Protein 8IDX (pdb70)

Foldseek 3Di:
DDWFQDKDKWFWADKDDWDWFQDPVGDTAIWIWTWIDDQPAIAIEIERDVVCVVCRDGGFIKIKGGWDADLRHIYHYPPIDIGGDDPVVDDDHPVVRSVVVQAADAVLVVLVDDFFHWGWHKFFFADKDQDPFWIWTWTDDPNGIATEIGGDVGGPPPADGGKIKTKGTWTWDADPSGIHTYDDRRIDIDIGHD/DDWFADKDKWFWADKDQKDWFADPVRDIAIWIWTWIGDQPAIAIEIERPCVCVVCRDHGFIKIKGRWDADLRHIYHYPRIDIGGDDPVRDDDHDPVRSVVRQAADAVVVVQVDDFFHWGWHKFFFADWDQDPAWIWTWTDDPRGIATETGGDVNGPPPADGGKIKTKDTWTWDADPNGIHTYDDRPIDIDIDHD

Radius of gyration: 22.7 Å; Cα contacts (8 Å, |Δi|>4): 964; chains: 2; bounding box: 54×61×60 Å

Organism: Mus musculus (NCBI:txid10090)

Sequence (388 aa):
AVLHSEPLTVMVLTATDPFEYESPEHEVKNMFHATVATVSQYFHVKVFNIDLKEKFTKNNFITISNYFESKGILEINETSSVLEAAPKQMIEVPNCITRNANASPKICDIQKGTSGTVFYGVFTLHKKKVKTQNTSYEIKDGSGSIEVVGSGQWHNINCKEGDKLHLFCFHLKRERGQPKLVCGDHSFVKVTKAAVLHSEPLTVMVLTATDPFEYESPEHEVKNMFHATVATVSQYFHVKVFNIDLKEKFTKNNFITISNYFESKGILEINETSSVLEAAPKQMIEVPNCITRNANASPKICDIQKGTSGTVFYGVFTLHKKKVKTQNTSYEIKDGSGSIEVVGSGQWHNINCKEGDKLHLFCFHLKRERGQPKLVCGDHSFVKVTKA

Nearest PDB structures (foldseek):
  8idx-assembly2_B  TM=9.900E-01  e=4.679E-35  Mus musculus
  5yzp-assembly1_A  TM=9.939E-01  e=3.102E-32  Mus musculus domesticus
  5z7d-assembly1_A  TM=9.847E-01  e=6.199E-30  Mus musculus
  2oq0-assembly3_C  TM=9.568E-01  e=1.288E-24  Homo sapiens
  8x70-assembly4_D  TM=9.574E-01  e=4.274E-24  Homo sapiens

Secondary structure (DSSP, 8-state):
-EEE-S-EEEEEEEEPPPEEEE-TTS-EEEEEEEEEE-SS-EEEEEE--GGGTTTS-TT-EEEEESEEEETTEEEE-TTSEEEEPPGGG--PPPHHHHHHHHPPPPHHHHTTBPTT-EEEEEEEEEEEEE-SS-EEEEEEETTEEEEEEE-GGGSS-S--TT-EEEEEEEEEEEETTEEEEE--TT-EEEEE--/-EEE-S-EEEEEEEEPPPEEEE-TTS-EEEEEEEEEE-SS-EEEEEE--GGGTTTS-TT-EEEEESEEEETTEEEE-TTSEEEEPPGGG--PPPHHHHHHHHPPPPHHHHTTBPTT-EEEEEEEEEEEEE-SS-EEEEEEETTEEEEEEE-GGGSS-S--TT-EEEEEEEEEEEETTEEEEE--TT-EEEEE--

Solvent-accessible surface area: 19552 Å² total; per-residue (Å²): 108,77,106,67,76,132,86,47,30,2,26,0,10,59,37,14,103,57,14,98,19,98,10,116,144,139,92,106,93,55,0,0,2,4,14,1,1,25,74,49,54,11,44,35,1,22,0,23,27,70,122,15,52,139,54,2,61,139,84,55,50,0,29,2,20,59,13,48,46,50,132,47,15,6,54,0,34,128,105,17,37,5,106,110,9,55,104,198,110,70,110,148,16,49,103,63,9,34,150,23,14,99,49,46,9,14,0,29,6,0,58,39,0,43,64,17,22,7,3,26,10,46,8,35,1,77,125,68,139,65,79,133,147,47,0,14,5,65,0,76,36,4,21,27,47,7,61,2,19,1,50,62,103,26,46,87,22,122,11,104,112,29,0,84,1,27,4,35,1,1,35,0,82,83,89,216,51,133,20,38,1,30,27,27,112,47,2,21,13,97,44,55,117,87,107,79,106,65,61,137,99,43,30,3,26,0,8,62,35,9,106,54,18,102,26,93,5,108,117,139,103,104,93,62,0,0,2,3,14,1,1,18,73,67,76,15,34,34,1,25,0,33,37,59,118,16,44,124,39,1,61,156,83,44,40,0,34,2,17,55,12,49,49,50,132,44,18,4,60,0,22,124,97,17,41,4,106,104,13,59,110,191,116,83,103,151,18,51,101,91,7,32,136,27,12,93,50,41,11,13,0,28,5,0,56,43,0,41,70,22,18,10,3,24,11,53,6,51,2,72,107,63,126,57,87,136,115,33,0,14,4,51,0,66,32,3,6,8,39,8,64,2,23,0,50,61,106,28,49,93,25,124,12,100,114,34,0,89,0,30,4,29,1,1,44,0,82,90,96,229,63,121,16,41,1,28,29,28,84,50,2,27,14,91,38,54,111,104

GO terms:
  GO:0005634 nucleus (C, EXP)

InterPro domains:
  IPR004020 DAPIN domain [PF02758] (10-80)
  IPR004020 DAPIN domain [PS50824] (1-88)
  IPR004020 DAPIN domain [SM01289] (6-84)
  IPR004021 HIN-200/IF120x [PF02760] (225-393)
  IPR004021 HIN-200/IF120x [PS50834] (213-413)
  IPR011029 Death-like domain superfamily [G3DSA:1.10.533.10] (2-93)
  IPR012340 Nucleic acid-binding, OB-fold [G3DSA:2.40.50.140] (212-324)
  IPR012340 Nucleic acid-binding, OB-fold [G3DSA:2.40.50.140] (325-423)
  IPR040205 HIN-200 family [PTHR12200] (1-423)

B-factor: mean 45.18, std 15.09, range [22.64, 116.12]

Structure (mmCIF, N/CA/C/O backbone):
data_8IDX
#
_entry.id   8IDX
#
_cell.length_a   48.638
_cell.length_b   51.121
_cell.length_c   56.578
_cell.angle_alpha   103.15
_cell.angle_beta   105.17
_cell.angle_gamma   108.29
#
_symmetry.space_group_name_H-M   'P 1'
#
loop_
_entity.id
_entity.type
_entity.pdbx_description
1 polymer 'Interferon-activable protein 205-B'
2 non-polymer DI(HYDROXYETHYL)ETHER
3 non-polymer 1,2-ETHANEDIOL
4 non-polymer 'TRIETHYLENE GLYCOL'
5 water water
#
loop_
_atom_site.group_PDB
_atom_site.id
_atom_site.type_symbol
_atom_site.label_atom_id
_atom_site.label_alt_id
_atom_site.label_comp_id
_atom_site.label_asym_id
_atom_site.label_entity_id
_atom_site.label_seq_id
_atom_site.pdbx_PDB_ins_code
_atom_site.Cartn_x
_atom_site.Cartn_y
_atom_site.Cartn_z
_atom_site.occupancy
_atom_site.B_iso_or_equiv
_atom_site.auth_seq_id
_atom_site.auth_comp_id
_atom_site.auth_asym_id
_atom_site.auth_atom_id
_atom_site.pdbx_PDB_model_num
ATOM 1 N N . ALA A 1 14 ? 5.054 -13.299 -13.638 1.00 73.44 201 ALA A N 1
ATOM 2 C CA . ALA A 1 14 ? 6.152 -14.238 -13.430 1.00 70.70 201 ALA A CA 1
ATOM 3 C C . ALA A 1 14 ? 7.251 -14.019 -14.464 1.00 73.55 201 ALA A C 1
ATOM 4 O O . ALA A 1 14 ? 6.982 -13.988 -15.664 1.00 83.69 201 ALA A O 1
ATOM 6 N N . VAL A 1 15 ? 8.489 -13.871 -13.997 1.00 65.19 202 VAL A N 1
ATOM 7 C CA . VAL A 1 15 ? 9.629 -13.579 -14.858 1.00 59.78 202 VAL A CA 1
ATOM 8 C C . VAL A 1 15 ? 10.592 -14.761 -14.835 1.00 54.59 202 VAL A C 1
ATOM 9 O O . VAL A 1 15 ? 10.801 -15.390 -13.790 1.00 52.73 202 VAL A O 1
ATOM 13 N N . LEU A 1 16 ? 11.171 -15.063 -15.996 1.00 52.67 203 LEU A N 1
ATOM 14 C CA . LEU A 1 16 ? 12.079 -16.190 -16.168 1.00 51.30 203 LEU A CA 1
ATOM 15 C C . LEU A 1 16 ? 13.521 -15.743 -15.958 1.00 57.39 203 LEU A C 1
ATOM 16 O O . LEU A 1 16 ? 13.958 -14.737 -16.532 1.00 53.79 203 LEU A O 1
ATOM 21 N N . HIS A 1 17 ? 14.262 -16.505 -15.158 1.00 44.85 204 HIS A N 1
ATOM 22 C CA . HIS A 1 17 ? 15.673 -16.236 -14.884 1.00 52.01 204 HIS A CA 1
ATOM 23 C C . HIS A 1 17 ? 16.507 -17.366 -15.481 1.00 49.44 204 HIS A C 1
ATOM 24 O O . HIS A 1 17 ? 16.563 -18.464 -14.927 1.00 45.73 204 HIS A O 1
ATOM 31 N N . SER A 1 18 ? 17.152 -17.085 -16.612 1.00 46.91 205 SER A N 1
ATOM 32 C CA . SER A 1 18 ? 17.972 -18.109 -17.298 1.00 47.63 205 SER A CA 1
ATOM 33 C C . SER A 1 18 ? 19.396 -18.098 -16.752 1.00 50.31 205 SER A C 1
ATOM 34 O O . SER A 1 18 ? 20.101 -19.073 -16.985 1.00 60.56 205 SER A O 1
ATOM 37 N N . GLU A 1 19 ? 19.786 -17.030 -16.062 1.00 48.78 206 GLU A N 1
ATOM 38 C CA . GLU A 1 19 ? 21.167 -16.915 -15.527 1.00 57.73 206 GLU A CA 1
ATOM 39 C C . GLU A 1 19 ? 21.342 -17.823 -14.308 1.00 50.04 206 GLU A C 1
ATOM 40 O O . GLU A 1 19 ? 20.490 -17.791 -13.433 1.00 45.39 206 GLU A O 1
ATOM 46 N N . PRO A 1 20 ? 22.410 -18.636 -14.229 1.00 45.26 207 PRO A N 1
ATOM 47 C CA . PRO A 1 20 ? 22.634 -19.495 -13.074 1.00 42.68 207 PRO A CA 1
ATOM 48 C C . PRO A 1 20 ? 22.780 -18.665 -11.795 1.00 38.14 207 PRO A C 1
ATOM 49 O O . PRO A 1 20 ? 23.386 -17.631 -11.829 1.00 41.02 207 PRO A O 1
ATOM 53 N N . LEU A 1 21 ? 22.215 -19.175 -10.705 1.00 38.03 208 LEU A N 1
ATOM 54 C CA . LEU A 1 21 ? 22.254 -18.530 -9.397 1.00 39.47 208 LEU A CA 1
ATOM 55 C C . LEU A 1 21 ? 22.619 -19.589 -8.369 1.00 36.47 208 LEU A C 1
ATOM 56 O O . LEU A 1 21 ? 21.926 -20.603 -8.257 1.00 38.56 208 LEU A O 1
ATOM 61 N N . THR A 1 22 ? 23.705 -19.368 -7.634 1.00 37.01 209 THR A N 1
ATOM 62 C CA . THR A 1 22 ? 24.148 -20.324 -6.630 1.00 39.23 209 THR A CA 1
ATOM 63 C C . THR A 1 22 ? 23.663 -19.875 -5.257 1.00 33.67 209 THR A C 1
ATOM 64 O O . THR A 1 22 ? 23.842 -18.712 -4.876 1.00 34.08 209 THR A O 1
ATOM 68 N N . VAL A 1 23 ? 23.031 -20.800 -4.529 1.00 31.26 210 VAL A N 1
ATOM 69 C CA . VAL A 1 23 ? 22.469 -20.517 -3.213 1.00 33.42 210 VAL A CA 1
ATOM 70 C C . VAL A 1 23 ? 22.818 -21.662 -2.269 1.00 33.27 210 VAL A C 1
ATOM 71 O O . VAL A 1 23 ? 23.171 -22.763 -2.695 1.00 32.00 210 VAL A O 1
ATOM 75 N N . MET A 1 24 ? 22.705 -21.390 -0.966 1.00 32.67 211 MET A N 1
ATOM 76 C CA . MET A 1 24 ? 22.753 -22.440 0.050 1.00 29.56 211 MET A CA 1
ATOM 77 C C . MET A 1 24 ? 21.341 -22.713 0.538 1.00 26.83 211 MET A C 1
ATOM 78 O O . MET A 1 24 ? 20.594 -21.773 0.823 1.00 32.55 211 MET A O 1
ATOM 83 N N . VAL A 1 25 ? 20.988 -23.990 0.641 1.00 29.50 212 VAL A N 1
ATOM 84 C CA . VAL A 1 25 ? 19.678 -24.360 1.158 1.00 27.02 212 VAL A CA 1
ATOM 85 C C . VAL A 1 25 ? 19.674 -24.164 2.666 1.00 26.95 212 VAL A C 1
ATOM 86 O O . VAL A 1 25 ? 20.586 -24.615 3.373 1.00 33.54 212 VAL A O 1
ATOM 90 N N . LEU A 1 26 ? 18.647 -23.477 3.160 1.00 30.06 213 LEU A N 1
ATOM 91 C CA . LEU A 1 26 ? 18.452 -23.247 4.588 1.00 30.44 213 LEU A CA 1
ATOM 92 C C . LEU A 1 26 ? 17.460 -24.242 5.182 1.00 36.93 213 LEU A C 1
ATOM 93 O O . LEU A 1 26 ? 17.781 -24.944 6.145 1.00 36.15 213 LEU A O 1
ATOM 98 N N . THR A 1 27 ? 16.249 -24.299 4.626 1.00 31.74 214 THR A N 1
ATOM 99 C CA . THR A 1 27 ? 15.173 -25.140 5.143 1.00 32.94 214 THR A CA 1
ATOM 100 C C . THR A 1 27 ? 14.396 -25.723 3.974 1.00 28.17 214 THR A C 1
ATOM 101 O O . THR A 1 27 ? 14.410 -25.183 2.869 1.00 29.64 214 THR A O 1
ATOM 105 N N . ALA A 1 28 ? 13.701 -26.835 4.221 1.00 28.20 215 ALA A N 1
ATOM 106 C CA . ALA A 1 28 ? 12.767 -27.348 3.234 1.00 27.78 215 ALA A CA 1
ATOM 107 C C . ALA A 1 28 ? 11.693 -28.137 3.973 1.00 32.18 215 ALA A C 1
ATOM 108 O O . ALA A 1 28 ? 11.989 -28.793 4.973 1.00 35.42 215 ALA A O 1
ATOM 110 N N . THR A 1 29 ? 10.458 -28.048 3.493 1.00 30.81 216 THR A N 1
ATOM 111 C CA . THR A 1 29 ? 9.371 -28.796 4.110 1.00 28.49 216 THR A CA 1
ATOM 112 C C . THR A 1 29 ? 9.329 -30.219 3.577 1.00 34.64 216 THR A C 1
ATOM 113 O O . THR A 1 29 ? 9.984 -30.574 2.594 1.00 32.29 216 THR A O 1
ATOM 117 N N . ASP A 1 30 ? 8.532 -31.041 4.255 1.00 33.36 217 ASP A N 1
ATOM 118 C CA . ASP A 1 30 ? 8.079 -32.287 3.672 1.00 34.47 217 ASP A CA 1
ATOM 119 C C . ASP A 1 30 ? 7.334 -32.026 2.365 1.00 36.20 217 ASP A C 1
ATOM 120 O O . ASP A 1 30 ? 6.704 -30.978 2.195 1.00 38.50 217 ASP A O 1
ATOM 125 N N . PRO A 1 31 ? 7.389 -32.965 1.427 1.00 41.46 218 PRO A N 1
ATOM 126 C CA . PRO A 1 31 ? 6.493 -32.911 0.268 1.00 41.52 218 PRO A CA 1
ATOM 127 C C . PRO A 1 31 ? 5.032 -32.999 0.687 1.00 37.92 218 PRO A C 1
ATOM 128 O O . PRO A 1 31 ? 4.691 -33.602 1.708 1.00 41.61 218 PRO A O 1
ATOM 132 N N . PHE A 1 32 ? 4.166 -32.372 -0.104 1.00 36.64 219 PHE A N 1
ATOM 133 C CA . PHE A 1 32 ? 2.728 -32.453 0.124 1.00 36.14 219 PHE A CA 1
ATOM 134 C C . PHE A 1 32 ? 2.018 -32.374 -1.218 1.00 37.28 219 PHE A C 1
ATOM 135 O O . PHE A 1 32 ? 2.581 -31.917 -2.214 1.00 35.52 219 PHE A O 1
ATOM 143 N N . GLU A 1 33 ? 0.776 -32.846 -1.237 1.00 34.88 220 GLU A N 1
ATOM 144 C CA . GLU A 1 33 ? 0.000 -32.868 -2.498 1.00 28.35 220 GLU A CA 1
ATOM 145 C C . GLU A 1 33 ? -0.639 -31.514 -2.775 1.00 32.18 220 GLU A C 1
ATOM 146 O O . GLU A 1 33 ? -1.074 -30.851 -1.841 1.00 39.88 220 GLU A O 1
ATOM 152 N N . TYR A 1 34 ? -0.674 -31.158 -4.052 1.00 37.87 221 TYR A N 1
ATOM 153 C CA . TYR A 1 34 ? -1.330 -29.953 -4.537 1.00 40.58 221 TYR A CA 1
ATOM 154 C C . TYR A 1 34 ? -1.919 -30.268 -5.906 1.00 39.12 221 TYR A C 1
ATOM 155 O O . TYR A 1 34 ? -1.645 -31.321 -6.493 1.00 41.02 221 TYR A O 1
ATOM 164 N N . GLU A 1 35 ? -2.750 -29.357 -6.408 1.00 40.30 222 GLU A N 1
ATOM 165 C CA . GLU A 1 35 ? -3.332 -29.525 -7.761 1.00 40.74 222 GLU A CA 1
ATOM 166 C C . GLU A 1 35 ? -2.440 -28.770 -8.745 1.00 51.32 222 GLU A C 1
ATOM 167 O O . GLU A 1 35 ? -2.327 -27.553 -8.601 1.00 54.21 222 GLU A O 1
ATOM 173 N N . SER A 1 36 ? -1.950 -29.446 -9.792 1.00 45.85 223 SER A N 1
ATOM 174 C CA . SER A 1 36 ? -1.050 -28.869 -10.785 1.00 48.24 223 SER A CA 1
ATOM 175 C C . SER A 1 36 ? -1.816 -27.945 -11.722 1.00 50.16 223 SER A C 1
ATOM 176 O O . SER A 1 36 ? -3.049 -27.945 -11.744 1.00 49.15 223 SER A O 1
ATOM 179 N N . PRO A 1 37 ? -1.104 -27.123 -12.507 1.00 47.72 224 PRO A N 1
ATOM 180 C CA . PRO A 1 37 ? -1.794 -26.306 -13.521 1.00 51.06 224 PRO A CA 1
ATOM 181 C C . PRO A 1 37 ? -2.568 -27.125 -14.542 1.00 54.64 224 PRO A C 1
ATOM 182 O O . PRO A 1 37 ? -3.533 -26.617 -15.128 1.00 53.54 224 PRO A O 1
ATOM 186 N N . GLU A 1 38 ? -2.178 -28.395 -14.669 1.00 52.10 225 GLU A N 1
ATOM 187 C CA . GLU A 1 38 ? -2.848 -29.353 -15.584 1.00 63.33 225 GLU A CA 1
ATOM 188 C C . GLU A 1 38 ? -3.876 -30.180 -14.801 1.00 59.52 225 GLU A C 1
ATOM 189 O O . GLU A 1 38 ? -4.294 -31.223 -15.304 1.00 59.90 225 GLU A O 1
ATOM 195 N N . HIS A 1 39 ? -4.185 -29.745 -13.575 1.00 58.42 226 HIS A N 1
ATOM 196 C CA . HIS A 1 39 ? -5.298 -30.277 -12.790 1.00 52.02 226 HIS A CA 1
ATOM 197 C C . HIS A 1 39 ? -5.142 -31.772 -12.531 1.00 44.87 226 HIS A C 1
ATOM 198 O O . HIS A 1 39 ? -6.076 -32.561 -12.687 1.00 51.12 226 HIS A O 1
ATOM 205 N N . GLU A 1 40 ? -3.940 -32.115 -12.072 1.00 48.28 227 GLU A N 1
ATOM 206 C CA . GLU A 1 40 ? -3.581 -33.485 -11.642 1.00 51.62 227 GLU A CA 1
ATOM 207 C C . GLU A 1 40 ? -2.953 -33.365 -10.252 1.00 49.50 227 GLU A C 1
ATOM 208 O O . GLU A 1 40 ? -2.300 -32.342 -9.992 1.00 48.72 227 GLU A O 1
ATOM 214 N N . VAL A 1 41 ? -3.179 -34.355 -9.394 1.00 47.67 228 VAL A N 1
ATOM 215 C CA . VAL A 1 41 ? -2.578 -34.357 -8.066 1.00 47.86 228 VAL A CA 1
ATOM 216 C C . VAL A 1 41 ? -1.081 -34.606 -8.212 1.00 44.01 228 VAL A C 1
ATOM 217 O O . VAL A 1 41 ? -0.657 -35.626 -8.756 1.00 43.40 228 VAL A O 1
ATOM 221 N N . LYS A 1 42 ? -0.280 -33.659 -7.741 1.00 45.94 229 LYS A N 1
ATOM 222 C CA . LYS A 1 42 ? 1.164 -33.832 -7.735 1.00 44.77 229 LYS A CA 1
ATOM 223 C C . LYS A 1 42 ? 1.697 -33.382 -6.380 1.00 38.14 229 LYS A C 1
ATOM 224 O O . LYS A 1 42 ? 0.949 -32.912 -5.519 1.00 35.18 229 LYS A O 1
ATOM 230 N N . ASN A 1 43 ? 2.997 -33.554 -6.178 1.00 35.90 230 ASN A N 1
ATOM 231 C CA . ASN A 1 43 ? 3.631 -33.193 -4.925 1.00 34.62 230 ASN A CA 1
ATOM 232 C C . ASN A 1 43 ? 4.570 -32.008 -5.126 1.00 31.75 230 ASN A C 1
ATOM 233 O O . ASN A 1 43 ? 5.176 -31.842 -6.188 1.00 35.27 230 ASN A O 1
ATOM 238 N N . MET A 1 44 ? 4.652 -31.167 -4.106 1.00 31.26 231 MET A N 1
ATOM 239 C CA . MET A 1 44 ? 5.594 -30.054 -4.099 1.00 31.55 231 MET A CA 1
ATOM 240 C C . MET A 1 44 ? 6.158 -29.934 -2.698 1.00 32.57 231 MET A C 1
ATOM 241 O O . MET A 1 44 ? 5.722 -30.617 -1.776 1.00 32.19 231 MET A O 1
ATOM 246 N N . PHE A 1 45 ? 7.139 -29.047 -2.533 1.00 27.66 232 PHE A N 1
ATOM 247 C CA . PHE A 1 45 ? 7.571 -28.677 -1.198 1.00 26.90 232 PHE A CA 1
ATOM 248 C C . PHE A 1 45 ? 8.034 -27.229 -1.229 1.00 26.98 232 PHE A C 1
ATOM 249 O O . PHE A 1 45 ? 8.304 -26.669 -2.294 1.00 28.51 232 PHE A O 1
ATOM 257 N N . HIS A 1 46 ? 8.091 -26.635 -0.044 1.00 25.48 233 HIS A N 1
ATOM 258 C CA . HIS A 1 46 ? 8.585 -25.276 0.160 1.00 25.75 233 HIS A CA 1
ATOM 259 C C . HIS A 1 46 ? 10.032 -25.317 0.637 1.00 31.94 233 HIS A C 1
ATOM 260 O O . HIS A 1 46 ? 10.443 -26.243 1.332 1.00 30.73 233 HIS A O 1
ATOM 267 N N . ALA A 1 47 ? 10.817 -24.303 0.262 1.00 29.56 234 ALA A N 1
ATOM 268 C CA . ALA A 1 47 ? 12.184 -24.231 0.750 1.00 28.26 234 ALA A CA 1
ATOM 269 C C . ALA A 1 47 ? 12.534 -22.775 0.991 1.00 26.51 234 ALA A C 1
ATOM 270 O O . ALA A 1 47 ? 11.887 -21.871 0.454 1.00 29.56 234 ALA A O 1
ATOM 272 N N . THR A 1 48 ? 13.554 -22.552 1.813 1.00 26.17 235 THR A N 1
ATOM 273 C CA . THR A 1 48 ? 14.246 -21.264 1.821 1.00 22.64 235 THR A CA 1
ATOM 274 C C . THR A 1 48 ? 15.716 -21.478 1.478 1.00 26.41 235 THR A C 1
ATOM 275 O O . THR A 1 48 ? 16.323 -22.488 1.859 1.00 29.32 235 THR A O 1
ATOM 279 N N . VAL A 1 49 ? 16.278 -20.534 0.725 1.00 32.66 236 VAL A N 1
ATOM 280 C CA . VAL A 1 49 ? 17.666 -20.591 0.285 1.00 27.10 236 VAL A CA 1
ATOM 281 C C . VAL A 1 49 ? 18.271 -19.204 0.465 1.00 28.91 236 VAL A C 1
ATOM 282 O O . VAL A 1 49 ? 17.564 -18.221 0.694 1.00 31.22 236 VAL A O 1
ATOM 286 N N . ALA A 1 50 ? 19.595 -19.129 0.339 1.00 28.21 237 ALA A N 1
ATOM 287 C CA . ALA A 1 50 ? 20.280 -17.872 0.617 1.00 28.51 237 ALA A CA 1
ATOM 288 C C . ALA A 1 50 ? 21.504 -17.687 -0.272 1.00 29.23 237 ALA A C 1
ATOM 289 O O . ALA A 1 50 ? 22.254 -18.634 -0.532 1.00 32.99 237 ALA A O 1
ATOM 291 N N . THR A 1 51 ? 21.714 -16.445 -0.700 1.00 33.40 238 THR A N 1
ATOM 292 C CA . THR A 1 51 ? 22.997 -15.999 -1.214 1.00 36.02 238 THR A CA 1
ATOM 293 C C . THR A 1 51 ? 23.763 -15.314 -0.083 1.00 34.47 238 THR A C 1
ATOM 294 O O . THR A 1 51 ? 23.353 -15.331 1.082 1.00 34.81 238 THR A O 1
ATOM 298 N N . VAL A 1 52 ? 24.874 -14.658 -0.430 1.00 36.83 239 VAL A N 1
ATOM 299 C CA . VAL A 1 52 ? 25.618 -13.927 0.584 1.00 38.24 239 VAL A CA 1
ATOM 300 C C . VAL A 1 52 ? 24.834 -12.721 1.087 1.00 36.95 239 VAL A C 1
ATOM 301 O O . VAL A 1 52 ? 25.113 -12.215 2.187 1.00 39.83 239 VAL A O 1
ATOM 305 N N . SER A 1 53 ? 23.835 -12.250 0.331 1.00 36.07 240 SER A N 1
ATOM 306 C CA . SER A 1 53 ? 23.174 -11.002 0.680 1.00 37.55 240 SER A CA 1
ATOM 307 C C . SER A 1 53 ? 21.657 -11.055 0.809 1.00 34.04 240 SER A C 1
ATOM 308 O O . SER A 1 53 ? 21.068 -10.045 1.211 1.00 36.70 240 SER A O 1
ATOM 311 N N . GLN A 1 54 ? 20.999 -12.182 0.516 1.00 33.27 241 GLN A N 1
ATOM 312 C CA . GLN A 1 54 ? 19.548 -12.207 0.641 1.00 34.48 241 GLN A CA 1
ATOM 313 C C . GLN A 1 54 ? 19.081 -13.653 0.739 1.00 30.56 241 GLN A C 1
ATOM 314 O O . GLN A 1 54 ? 19.713 -14.552 0.184 1.00 32.93 241 GLN A O 1
ATOM 320 N N . TYR A 1 55 ? 17.983 -13.866 1.461 1.00 31.23 242 TYR A N 1
ATOM 321 C CA . TYR A 1 55 ? 17.319 -15.167 1.442 1.00 30.14 242 TYR A CA 1
ATOM 322 C C . TYR A 1 55 ? 16.087 -15.109 0.546 1.00 30.58 242 TYR A C 1
ATOM 323 O O . TYR A 1 55 ? 15.553 -14.038 0.258 1.00 29.99 242 TYR A O 1
ATOM 332 N N . PHE A 1 56 ? 15.646 -16.288 0.082 1.00 27.25 243 PHE A N 1
ATOM 333 C CA . PHE A 1 56 ? 14.492 -16.369 -0.799 1.00 28.96 243 PHE A CA 1
ATOM 334 C C . PHE A 1 56 ? 13.632 -17.538 -0.373 1.00 28.40 243 PHE A C 1
ATOM 335 O O . PHE A 1 56 ? 14.164 -18.584 0.002 1.00 28.75 243 PHE A O 1
ATOM 343 N N . HIS A 1 57 ? 12.318 -17.346 -0.451 1.00 33.57 244 HIS A N 1
ATOM 344 C CA . HIS A 1 57 ? 11.370 -18.452 -0.417 1.00 31.82 244 HIS A CA 1
ATOM 345 C C . HIS A 1 57 ? 11.312 -19.087 -1.796 1.00 32.70 244 HIS A C 1
ATOM 346 O O . HIS A 1 57 ? 11.355 -18.387 -2.810 1.00 30.99 244 HIS A O 1
ATOM 353 N N . VAL A 1 58 ? 11.227 -20.420 -1.831 1.00 28.50 245 VAL A N 1
ATOM 354 C CA . VAL A 1 58 ? 11.257 -21.183 -3.071 1.00 25.90 245 VAL A CA 1
ATOM 355 C C . VAL A 1 58 ? 10.120 -22.196 -3.034 1.00 28.49 245 VAL A C 1
ATOM 356 O O . VAL A 1 58 ? 9.939 -22.891 -2.028 1.00 30.63 245 VAL A O 1
ATOM 360 N N . LYS A 1 59 ? 9.355 -22.264 -4.118 1.00 28.57 246 LYS A N 1
ATOM 361 C CA . LYS A 1 59 ? 8.374 -23.327 -4.324 1.00 27.93 246 LYS A CA 1
ATOM 362 C C . LYS A 1 59 ? 8.952 -24.304 -5.335 1.00 30.42 246 LYS A C 1
ATOM 363 O O . LYS A 1 59 ? 9.304 -23.908 -6.452 1.00 31.78 246 LYS A O 1
ATOM 369 N N . VAL A 1 60 ? 9.061 -25.569 -4.943 1.00 27.11 247 VAL A N 1
ATOM 370 C CA . VAL A 1 60 ? 9.675 -26.593 -5.787 1.00 29.38 247 VAL A CA 1
ATOM 371 C C . VAL A 1 60 ? 8.593 -27.573 -6.216 1.00 31.56 247 VAL A C 1
ATOM 372 O O . VAL A 1 60 ? 8.000 -28.263 -5.377 1.00 32.00 247 VAL A O 1
ATOM 376 N N . PHE A 1 61 ? 8.322 -27.605 -7.520 1.00 31.98 248 PHE A N 1
ATOM 377 C CA . PHE A 1 61 ? 7.257 -28.412 -8.102 1.00 33.94 248 PHE A CA 1
ATOM 378 C C . PHE A 1 61 ? 7.779 -29.694 -8.729 1.00 46.18 248 PHE A C 1
ATOM 379 O O . PHE A 1 61 ? 7.015 -30.416 -9.379 1.00 56.84 248 PHE A O 1
ATOM 387 N N . ASN A 1 62 ? 9.050 -30.010 -8.518 1.00 41.23 249 ASN A N 1
ATOM 388 C CA . ASN A 1 62 ? 9.663 -31.245 -8.997 1.00 44.17 249 ASN A CA 1
ATOM 389 C C . ASN A 1 62 ? 10.112 -32.023 -7.765 1.00 42.33 249 ASN A C 1
ATOM 390 O O . ASN A 1 62 ? 11.161 -31.739 -7.180 1.00 40.03 249 ASN A O 1
ATOM 395 N N . ILE A 1 63 ? 9.312 -33.019 -7.382 1.00 43.78 250 ILE A N 1
ATOM 396 C CA . ILE A 1 63 ? 9.572 -33.786 -6.171 1.00 44.98 250 ILE A CA 1
ATOM 397 C C . ILE A 1 63 ? 10.911 -34.519 -6.217 1.00 34.56 250 ILE A C 1
ATOM 398 O O . ILE A 1 63 ? 11.478 -34.836 -5.162 1.00 41.29 250 ILE A O 1
ATOM 403 N N . ASP A 1 64 ? 11.449 -34.766 -7.411 1.00 39.01 251 ASP A N 1
ATOM 404 C CA . ASP A 1 64 ? 12.729 -35.450 -7.532 1.00 45.58 251 ASP A CA 1
ATOM 405 C C . ASP A 1 64 ? 13.893 -34.624 -6.998 1.00 46.22 251 ASP A C 1
ATOM 406 O O . ASP A 1 64 ? 14.990 -35.170 -6.832 1.00 41.57 251 ASP A O 1
ATOM 411 N N . LEU A 1 65 ? 13.681 -33.336 -6.718 1.00 42.74 252 LEU A N 1
ATOM 412 C CA . LEU A 1 65 ? 14.735 -32.450 -6.244 1.00 37.83 252 LEU A CA 1
ATOM 413 C C . LEU A 1 65 ? 14.814 -32.389 -4.730 1.00 40.19 252 LEU A C 1
ATOM 414 O O . LEU A 1 65 ? 15.585 -31.585 -4.196 1.00 41.86 252 LEU A O 1
ATOM 419 N N . LYS A 1 66 ? 14.021 -33.197 -4.022 1.00 35.99 253 LYS A N 1
ATOM 420 C CA . LYS A 1 66 ? 13.950 -33.051 -2.574 1.00 35.43 253 LYS A CA 1
ATOM 421 C C . LYS A 1 66 ? 15.306 -33.309 -1.925 1.00 35.44 253 LYS A C 1
ATOM 422 O O . LYS A 1 66 ? 15.698 -32.596 -0.996 1.00 35.87 253 LYS A O 1
ATOM 428 N N . GLU A 1 67 ? 16.050 -34.310 -2.412 1.00 38.29 254 GLU A N 1
ATOM 429 C CA . GLU A 1 67 ? 17.353 -34.585 -1.811 1.00 37.04 254 GLU A CA 1
ATOM 430 C C . GLU A 1 67 ? 18.311 -33.417 -2.021 1.00 35.91 254 GLU A C 1
ATOM 431 O O . GLU A 1 67 ? 19.098 -33.080 -1.128 1.00 39.96 254 GLU A O 1
ATOM 437 N N . LYS A 1 68 ? 18.250 -32.778 -3.190 1.00 36.82 255 LYS A N 1
ATOM 438 C CA . LYS A 1 68 ? 19.076 -31.595 -3.412 1.00 37.81 255 LYS A CA 1
ATOM 439 C C . LYS A 1 68 ? 18.740 -30.475 -2.426 1.00 38.41 255 LYS A C 1
ATOM 440 O O . LYS A 1 68 ? 19.626 -29.708 -2.025 1.00 36.30 255 LYS A O 1
ATOM 446 N N . PHE A 1 69 ? 17.485 -30.374 -1.996 1.00 33.32 256 PHE A N 1
ATOM 447 C CA . PHE A 1 69 ? 17.091 -29.304 -1.077 1.00 32.52 256 PHE A CA 1
ATOM 448 C C . PHE A 1 69 ? 17.170 -29.800 0.368 1.00 38.57 256 PHE A C 1
ATOM 449 O O . PHE A 1 69 ? 16.177 -29.902 1.092 1.00 36.08 256 PHE A O 1
ATOM 457 N N . THR A 1 70 ? 18.397 -30.112 0.775 1.00 37.26 257 THR A N 1
ATOM 458 C CA . THR A 1 70 ? 18.729 -30.470 2.145 1.00 42.31 257 THR A CA 1
ATOM 459 C C . THR A 1 70 ? 19.544 -29.346 2.768 1.00 43.05 257 THR A C 1
ATOM 460 O O . THR A 1 70 ? 20.362 -28.721 2.083 1.00 38.61 257 THR A O 1
ATOM 464 N N . LYS A 1 71 ? 19.307 -29.089 4.060 1.00 36.17 258 LYS A N 1
ATOM 465 C CA . LYS A 1 71 ? 19.980 -28.011 4.776 1.00 38.16 258 LYS A CA 1
ATOM 466 C C . LYS A 1 71 ? 21.481 -28.068 4.544 1.00 38.10 258 LYS A C 1
ATOM 467 O O . LYS A 1 71 ? 22.098 -29.137 4.625 1.00 39.09 258 LYS A O 1
ATOM 473 N N . ASN A 1 72 ? 22.044 -26.912 4.211 1.00 36.77 259 ASN A N 1
ATOM 474 C CA . ASN A 1 72 ? 23.460 -26.637 3.984 1.00 38.22 259 ASN A CA 1
ATOM 475 C C . ASN A 1 72 ? 23.960 -27.135 2.630 1.00 38.31 259 ASN A C 1
ATOM 476 O O . ASN A 1 72 ? 25.164 -26.990 2.364 1.00 39.58 259 ASN A O 1
ATOM 481 N N . ASN A 1 73 ? 23.111 -27.710 1.776 1.00 33.97 260 ASN A N 1
ATOM 482 C CA . ASN A 1 73 ? 23.540 -28.022 0.416 1.00 31.54 260 ASN A CA 1
ATOM 483 C C . ASN A 1 73 ? 23.682 -26.740 -0.392 1.00 31.85 260 ASN A C 1
ATOM 484 O O . ASN A 1 73 ? 22.869 -25.822 -0.272 1.00 32.33 260 ASN A O 1
ATOM 489 N N . PHE A 1 74 ? 24.730 -26.680 -1.217 1.00 36.37 261 PHE A N 1
ATOM 490 C CA . PHE A 1 74 ? 24.938 -25.569 -2.140 1.00 37.33 261 PHE A CA 1
ATOM 491 C C . PHE A 1 74 ? 24.498 -26.019 -3.529 1.00 33.71 261 PHE A C 1
ATOM 492 O O . PHE A 1 74 ? 24.952 -27.058 -4.022 1.00 37.83 261 PHE A O 1
ATOM 500 N N . ILE A 1 75 ? 23.581 -25.267 -4.134 1.00 33.71 262 ILE A N 1
ATOM 501 C CA . ILE A 1 75 ? 22.995 -25.640 -5.415 1.00 29.92 262 ILE A CA 1
ATOM 502 C C . ILE A 1 75 ? 23.035 -24.438 -6.344 1.00 39.10 262 ILE A C 1
ATOM 503 O O . ILE A 1 75 ? 23.058 -23.284 -5.907 1.00 37.26 262 ILE A O 1
ATOM 508 N N . THR A 1 76 ? 23.056 -24.723 -7.638 1.00 38.05 263 THR A N 1
ATOM 509 C CA . THR A 1 76 ? 22.998 -23.706 -8.677 1.00 36.11 263 THR A CA 1
ATOM 510 C C . THR A 1 76 ? 21.710 -23.921 -9.462 1.00 33.24 263 THR A C 1
ATOM 511 O O . THR A 1 76 ? 21.499 -25.000 -10.022 1.00 37.37 263 THR A O 1
ATOM 515 N N . ILE A 1 77 ? 20.858 -22.906 -9.493 1.00 39.82 264 ILE A N 1
ATOM 516 C CA . ILE A 1 77 ? 19.550 -22.994 -10.129 1.00 39.80 264 ILE A CA 1
ATOM 517 C C . ILE A 1 77 ? 19.547 -22.113 -11.372 1.00 37.25 264 ILE A C 1
ATOM 518 O O . ILE A 1 77 ? 20.098 -21.004 -11.367 1.00 40.70 264 ILE A O 1
ATOM 523 N N . SER A 1 78 ? 18.944 -22.617 -12.444 1.00 41.38 265 SER A N 1
ATOM 524 C CA . SER A 1 78 ? 18.785 -21.836 -13.660 1.00 44.70 265 SER A CA 1
ATOM 525 C C . SER A 1 78 ? 17.432 -22.156 -14.276 1.00 42.17 265 SER A C 1
ATOM 526 O O . SER A 1 78 ? 16.844 -23.209 -14.019 1.00 47.12 265 SER A O 1
ATOM 529 N N . ASN A 1 79 ? 16.952 -21.232 -15.107 1.00 46.49 266 ASN A N 1
ATOM 530 C CA . ASN A 1 79 ? 15.643 -21.362 -15.739 1.00 48.69 266 ASN A CA 1
ATOM 531 C C . ASN A 1 79 ? 14.568 -21.578 -14.679 1.00 40.64 266 ASN A C 1
ATOM 532 O O . ASN A 1 79 ? 13.738 -22.486 -14.764 1.00 40.60 266 ASN A O 1
ATOM 537 N N . TYR A 1 80 ? 14.623 -20.743 -13.652 1.00 41.81 267 TYR A N 1
ATOM 538 C CA . TYR A 1 80 ? 13.604 -20.663 -12.619 1.00 43.49 267 TYR A CA 1
ATOM 539 C C . TYR A 1 80 ? 12.793 -19.393 -12.828 1.00 41.63 267 TYR A C 1
ATOM 540 O O . TYR A 1 80 ? 13.135 -18.538 -13.650 1.00 42.94 267 TYR A O 1
ATOM 549 N N . PHE A 1 81 ? 11.710 -19.269 -12.070 1.00 38.15 268 PHE A N 1
ATOM 550 C CA . PHE A 1 81 ? 10.803 -18.143 -12.222 1.00 42.44 268 PHE A CA 1
ATOM 551 C C . PHE A 1 81 ? 10.679 -17.398 -10.904 1.00 41.39 268 PHE A C 1
ATOM 552 O O . PHE A 1 81 ? 10.977 -17.929 -9.833 1.00 39.92 268 PHE A O 1
ATOM 560 N N . GLU A 1 82 ? 10.246 -16.147 -11.001 1.00 37.91 269 GLU A N 1
ATOM 561 C CA . GLU A 1 82 ? 10.031 -15.306 -9.837 1.00 36.98 269 GLU A CA 1
ATOM 562 C C . GLU A 1 82 ? 8.643 -14.695 -9.942 1.00 43.62 269 GLU A C 1
ATOM 563 O O . GLU A 1 82 ? 8.254 -14.214 -11.011 1.00 48.03 269 GLU A O 1
ATOM 569 N N . SER A 1 83 ? 7.892 -14.739 -8.844 1.00 43.90 270 SER A N 1
ATOM 570 C CA . SER A 1 83 ? 6.560 -14.146 -8.797 1.00 46.27 270 SER A CA 1
ATOM 571 C C . SER A 1 83 ? 6.299 -13.698 -7.370 1.00 49.51 270 SER A C 1
ATOM 572 O O . SER A 1 83 ? 6.370 -14.516 -6.446 1.00 50.98 270 SER A O 1
ATOM 575 N N . LYS A 1 84 ? 5.999 -12.409 -7.201 1.00 47.78 271 LYS A N 1
ATOM 576 C CA . LYS A 1 84 ? 5.814 -11.807 -5.879 1.00 54.99 271 LYS A CA 1
ATOM 577 C C . LYS A 1 84 ? 7.041 -12.028 -4.994 1.00 51.51 271 LYS A C 1
ATOM 578 O O . LYS A 1 84 ? 6.937 -12.203 -3.777 1.00 56.41 271 LYS A O 1
ATOM 584 N N . GLY A 1 85 ? 8.220 -12.020 -5.617 1.00 44.91 272 GLY A N 1
ATOM 585 C CA . GLY A 1 85 ? 9.465 -12.208 -4.896 1.00 46.10 272 GLY A CA 1
ATOM 586 C C . GLY A 1 85 ? 9.764 -13.633 -4.479 1.00 39.28 272 GLY A C 1
ATOM 587 O O . GLY A 1 85 ? 10.765 -13.873 -3.798 1.00 40.47 272 GLY A O 1
ATOM 588 N N . ILE A 1 86 ? 8.943 -14.587 -4.887 1.00 34.31 273 ILE A N 1
ATOM 589 C CA . ILE A 1 86 ? 9.116 -15.991 -4.538 1.00 33.83 273 ILE A CA 1
ATOM 590 C C . ILE A 1 86 ? 9.642 -16.728 -5.758 1.00 37.42 273 ILE A C 1
ATOM 591 O O . ILE A 1 86 ? 9.155 -16.515 -6.873 1.00 38.11 273 ILE A O 1
ATOM 596 N N . LEU A 1 87 ? 10.638 -17.586 -5.550 1.00 31.53 274 LEU A N 1
ATOM 597 C CA . LEU A 1 87 ? 11.224 -18.348 -6.677 1.00 32.83 274 LEU A CA 1
ATOM 598 C C . LEU A 1 87 ? 10.392 -19.606 -6.925 1.00 33.98 274 LEU A C 1
ATOM 599 O O . LEU A 1 87 ? 9.970 -20.238 -5.960 1.00 33.34 274 LEU A O 1
ATOM 604 N N . GLU A 1 88 ? 10.180 -19.936 -8.192 1.00 33.95 275 GLU A N 1
ATOM 605 C CA . GLU A 1 88 ? 9.419 -21.152 -8.548 1.00 32.43 275 GLU A CA 1
ATOM 606 C C . GLU A 1 88 ? 10.342 -22.058 -9.353 1.00 33.87 275 GLU A C 1
ATOM 607 O O . GLU A 1 88 ? 10.940 -21.582 -10.303 1.00 35.34 275 GLU A O 1
ATOM 613 N N . ILE A 1 89 ? 10.460 -23.305 -8.929 1.00 33.51 276 ILE A N 1
ATOM 614 C CA . ILE A 1 89 ? 11.307 -24.298 -9.632 1.00 31.74 276 ILE A CA 1
ATOM 615 C C . ILE A 1 89 ? 10.385 -25.416 -10.116 1.00 35.53 276 ILE A C 1
ATOM 616 O O . ILE A 1 89 ? 9.650 -2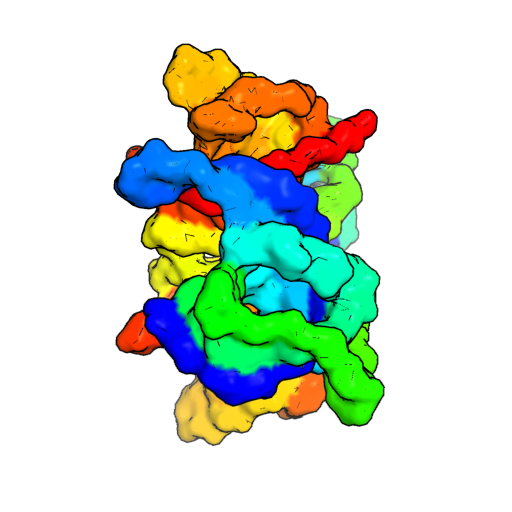5.957 -9.309 1.00 36.66 276 ILE A O 1
ATOM 621 N N . ASN A 1 90 ? 10.404 -25.697 -11.413 1.00 40.37 277 ASN A N 1
ATOM 622 C CA . ASN A 1 90 ? 9.556 -26.768 -11.944 1.00 42.26 277 ASN A CA 1
ATOM 623 C C . ASN A 1 90 ? 10.395 -27.689 -12.819 1.00 45.60 277 ASN A C 1
ATOM 624 O O . ASN A 1 90 ? 11.633 -27.662 -12.807 1.00 37.92 277 ASN A O 1
ATOM 629 N N . GLU A 1 91 ? 9.697 -28.536 -13.569 1.00 41.48 278 GLU A N 1
ATOM 630 C CA . GLU A 1 91 ? 10.360 -29.576 -14.396 1.00 52.13 278 GLU A CA 1
ATOM 631 C C . GLU A 1 91 ? 11.274 -28.964 -15.462 1.00 54.35 278 GLU A C 1
ATOM 632 O O . GLU A 1 91 ? 12.250 -29.620 -15.817 1.00 64.15 278 GLU A O 1
ATOM 638 N N . THR A 1 92 ? 10.973 -27.761 -15.940 1.00 51.42 279 THR A N 1
ATOM 639 C CA . THR A 1 92 ? 11.808 -27.122 -16.948 1.00 48.24 279 THR A CA 1
ATOM 640 C C . THR A 1 92 ? 13.010 -26.402 -16.347 1.00 46.61 279 THR A C 1
ATOM 641 O O . THR A 1 92 ? 13.890 -25.963 -17.098 1.00 44.86 279 THR A O 1
ATOM 645 N N . SER A 1 93 ? 13.072 -26.283 -15.025 1.00 40.76 280 SER A N 1
ATOM 646 C CA . SER A 1 93 ? 14.207 -25.671 -14.353 1.00 38.76 280 SER A CA 1
ATOM 647 C C . SER A 1 93 ? 15.351 -26.671 -14.223 1.00 40.56 280 SER A C 1
ATOM 648 O O . SER A 1 93 ? 15.162 -27.888 -14.292 1.00 42.19 280 SER A O 1
ATOM 651 N N . SER A 1 94 ? 16.549 -26.137 -14.011 1.00 41.69 281 SER A N 1
ATOM 652 C CA . SER A 1 94 ? 17.732 -26.934 -13.725 1.00 42.62 281 SER A CA 1
ATOM 653 C C . SER A 1 94 ? 18.185 -26.657 -12.300 1.00 36.91 281 SER A C 1
ATOM 654 O O . SER A 1 94 ? 18.277 -25.493 -11.891 1.00 38.14 281 SER A O 1
ATOM 657 N N . VAL A 1 95 ? 18.452 -27.721 -11.543 1.00 39.07 282 VAL A N 1
ATOM 658 C CA . VAL A 1 95 ? 18.995 -27.610 -10.191 1.00 40.96 282 VAL A CA 1
ATOM 659 C C . VAL A 1 95 ? 20.124 -28.618 -10.088 1.00 43.70 282 VAL A C 1
ATOM 660 O O . VAL A 1 95 ? 19.880 -29.831 -10.094 1.00 41.30 282 VAL A O 1
ATOM 664 N N . LEU A 1 96 ? 21.352 -28.124 -10.004 1.00 38.32 283 LEU A N 1
ATOM 665 C CA . LEU A 1 96 ? 22.531 -28.957 -9.868 1.00 39.27 283 LEU A CA 1
ATOM 666 C C . LEU A 1 96 ? 23.278 -28.567 -8.605 1.00 42.79 283 LEU A C 1
ATOM 667 O O . LEU A 1 96 ? 23.176 -27.433 -8.133 1.00 43.92 283 LEU A O 1
ATOM 672 N N . GLU A 1 97 ? 24.036 -29.516 -8.066 1.00 44.16 284 GLU A N 1
ATOM 673 C CA . GLU A 1 97 ? 24.934 -29.189 -6.973 1.00 48.62 284 GLU A CA 1
ATOM 674 C C . GLU A 1 97 ? 25.899 -28.101 -7.428 1.00 45.79 284 GLU A C 1
ATOM 675 O O . GLU A 1 97 ? 26.271 -28.021 -8.603 1.00 50.57 284 GLU A O 1
ATOM 681 N N . ALA A 1 98 ? 26.281 -27.239 -6.497 1.00 40.80 285 ALA A N 1
ATOM 682 C CA . ALA A 1 98 ? 27.173 -26.148 -6.841 1.00 38.61 285 ALA A CA 1
ATOM 683 C C . ALA A 1 98 ? 28.621 -26.620 -6.835 1.00 53.46 285 ALA A C 1
ATOM 684 O O . ALA A 1 98 ? 29.003 -27.522 -6.084 1.00 51.51 285 ALA A O 1
ATOM 686 N N . ALA A 1 99 ? 29.427 -26.019 -7.705 1.00 46.60 286 ALA A N 1
ATOM 687 C CA . ALA A 1 99 ? 30.848 -26.298 -7.678 1.00 48.67 286 ALA A CA 1
ATOM 688 C C . ALA A 1 99 ? 31.476 -25.607 -6.471 1.00 51.99 286 ALA A C 1
ATOM 689 O O . ALA A 1 99 ? 31.033 -24.529 -6.070 1.00 53.12 286 ALA A O 1
ATOM 691 N N . PRO A 1 100 ? 32.506 -26.221 -5.871 1.00 56.91 287 PRO A N 1
ATOM 692 C CA . PRO A 1 100 ? 33.227 -25.593 -4.752 1.00 61.03 287 PRO A CA 1
ATOM 693 C C . PRO A 1 100 ? 33.518 -24.105 -4.905 1.00 62.71 287 PRO A C 1
ATOM 694 O O . PRO A 1 100 ? 33.178 -23.315 -4.020 1.00 58.99 287 PRO A O 1
ATOM 698 N N . LYS A 1 101 ? 34.145 -23.696 -6.006 1.00 64.27 288 LYS A N 1
ATOM 699 C CA . LYS A 1 101 ? 34.531 -22.296 -6.134 1.00 59.99 288 LYS A CA 1
ATOM 700 C C . LYS A 1 101 ? 33.368 -21.378 -6.488 1.00 60.33 288 LYS A C 1
ATOM 701 O O . LYS A 1 101 ? 33.574 -20.166 -6.614 1.00 63.81 288 LYS A O 1
ATOM 707 N N . GLN A 1 102 ? 32.154 -21.908 -6.631 1.00 58.59 289 GLN A N 1
ATOM 708 C CA . GLN A 1 102 ? 30.965 -21.072 -6.740 1.00 53.98 289 GLN A CA 1
ATOM 709 C C . GLN A 1 102 ? 30.280 -20.838 -5.398 1.00 58.81 289 GLN A C 1
ATOM 710 O O . GLN A 1 102 ? 29.322 -20.060 -5.330 1.00 55.24 289 GLN A O 1
ATOM 716 N N . MET A 1 103 ? 30.748 -21.475 -4.334 1.00 54.30 290 MET A N 1
ATOM 717 C CA . MET A 1 103 ? 30.089 -21.393 -3.040 1.00 55.10 290 MET A CA 1
ATOM 718 C C . MET A 1 103 ? 30.656 -20.248 -2.219 1.00 56.91 290 MET A C 1
ATOM 719 O O . MET A 1 103 ? 31.870 -20.029 -2.184 1.00 60.19 290 MET A O 1
ATOM 724 N N . ILE A 1 104 ? 29.765 -19.517 -1.561 1.00 51.36 291 ILE A N 1
ATOM 725 C CA . ILE A 1 104 ? 30.137 -18.385 -0.727 1.00 57.06 291 ILE A CA 1
ATOM 726 C C . ILE A 1 104 ? 29.400 -18.525 0.596 1.00 51.01 291 ILE A C 1
ATOM 727 O O . ILE A 1 104 ? 28.206 -18.838 0.620 1.00 50.28 291 ILE A O 1
ATOM 732 N N . GLU A 1 105 ? 30.134 -18.341 1.684 1.00 48.17 292 GLU A N 1
ATOM 733 C CA . GLU A 1 105 ? 29.576 -18.484 3.045 1.00 46.86 292 GLU A CA 1
ATOM 734 C C . GLU A 1 105 ? 28.417 -17.504 3.250 1.00 47.93 292 GLU A C 1
ATOM 735 O O . GLU A 1 105 ? 28.574 -16.326 2.951 1.00 43.75 292 GLU A O 1
ATOM 741 N N . VAL A 1 106 ? 27.282 -18.024 3.714 1.00 41.08 293 VAL A N 1
ATOM 742 C CA . VAL A 1 106 ? 26.100 -17.228 4.027 1.00 39.87 293 VAL A CA 1
ATOM 743 C C . VAL A 1 106 ? 26.282 -16.645 5.421 1.00 44.65 293 VAL A C 1
ATOM 744 O O . VAL A 1 106 ? 26.444 -17.403 6.391 1.00 43.01 293 VAL A O 1
ATOM 748 N N . PRO A 1 107 ? 26.280 -15.324 5.575 1.00 37.65 294 PRO A N 1
ATOM 749 C CA . PRO A 1 107 ? 26.404 -14.744 6.917 1.00 45.80 294 PRO A CA 1
ATOM 750 C C . PRO A 1 107 ? 25.257 -15.191 7.807 1.00 40.21 294 PRO A C 1
ATOM 751 O O . PRO A 1 107 ? 24.114 -15.318 7.360 1.00 36.13 294 PRO A O 1
ATOM 755 N N . ASN A 1 108 ? 25.576 -15.439 9.080 1.00 46.04 295 ASN A N 1
ATOM 756 C CA . ASN A 1 108 ? 24.552 -15.901 10.012 1.00 47.43 295 ASN A CA 1
ATOM 757 C C . ASN A 1 108 ? 23.378 -14.930 10.087 1.00 43.47 295 ASN A C 1
ATOM 758 O O . ASN A 1 108 ? 22.242 -15.345 10.349 1.00 37.93 295 ASN A O 1
ATOM 763 N N . CYS A 1 109 ? 23.622 -13.642 9.840 1.00 40.24 296 CYS A N 1
ATOM 764 C CA . CYS A 1 109 ? 22.545 -12.657 9.896 1.00 40.17 296 CYS A CA 1
ATOM 765 C C . CYS A 1 109 ? 21.493 -12.921 8.824 1.00 36.54 296 CYS A C 1
ATOM 766 O O . CYS A 1 109 ? 20.296 -12.712 9.061 1.00 34.96 296 CYS A O 1
ATOM 769 N N . ILE A 1 110 ? 21.911 -13.404 7.647 1.00 39.98 297 ILE A N 1
ATOM 770 C CA . ILE A 1 110 ? 20.936 -13.748 6.616 1.00 34.20 297 ILE A CA 1
ATOM 771 C C . ILE A 1 110 ? 20.070 -14.906 7.082 1.00 31.42 297 ILE A C 1
ATOM 772 O O . ILE A 1 110 ? 18.845 -14.908 6.903 1.00 34.60 297 ILE A O 1
ATOM 777 N N . THR A 1 111 ? 20.703 -15.920 7.666 1.00 34.18 298 THR A N 1
ATOM 778 C CA . THR A 1 111 ? 19.966 -17.108 8.079 1.00 31.19 298 THR A CA 1
ATOM 779 C C . THR A 1 111 ? 18.991 -16.787 9.209 1.00 33.92 298 THR A C 1
ATOM 780 O O . THR A 1 111 ? 17.878 -17.329 9.248 1.00 36.77 298 THR A O 1
ATOM 784 N N . ARG A 1 112 ? 19.381 -15.899 10.129 1.00 35.70 299 ARG A N 1
ATOM 785 C CA . ARG A 1 112 ? 18.469 -15.491 11.198 1.00 31.37 299 ARG A CA 1
ATOM 786 C C . ARG A 1 112 ? 17.265 -14.741 10.645 1.00 37.24 299 ARG A C 1
ATOM 787 O O . ARG A 1 112 ? 16.133 -14.956 11.089 1.00 35.45 299 ARG A O 1
ATOM 795 N N . ASN A 1 113 ? 17.497 -13.832 9.696 1.00 35.31 300 ASN A N 1
ATOM 796 C CA . ASN A 1 113 ? 16.398 -13.103 9.073 1.00 36.20 300 ASN A CA 1
ATOM 797 C C . ASN A 1 113 ? 15.446 -14.055 8.359 1.00 35.76 300 ASN A C 1
ATOM 798 O O . ASN A 1 113 ? 14.222 -13.903 8.438 1.00 36.96 300 ASN A O 1
ATOM 803 N N . ALA A 1 114 ? 15.995 -15.036 7.646 1.00 35.48 301 ALA A N 1
ATOM 804 C CA . ALA A 1 114 ? 15.155 -15.998 6.945 1.00 33.69 301 ALA A CA 1
ATOM 805 C C . ALA A 1 114 ? 14.244 -16.748 7.902 1.00 33.81 301 ALA A C 1
ATOM 806 O O . ALA A 1 114 ? 13.137 -17.142 7.521 1.00 43.81 301 ALA A O 1
ATOM 808 N N . ASN A 1 115 ? 14.693 -16.968 9.136 1.00 29.84 302 ASN A N 1
ATOM 809 C CA . ASN A 1 115 ? 13.915 -17.714 10.118 1.00 38.16 302 ASN A CA 1
ATOM 810 C C . ASN A 1 115 ? 12.926 -16.848 10.894 1.00 39.40 302 ASN A C 1
ATOM 811 O O . ASN A 1 115 ? 12.099 -17.392 11.630 1.00 39.17 302 ASN A O 1
ATOM 816 N N . ALA A 1 116 ? 12.979 -15.527 10.747 1.00 32.74 303 ALA A N 1
ATOM 817 C CA . ALA A 1 116 ? 12.115 -14.652 11.521 1.00 29.99 303 ALA A CA 1
ATOM 818 C C . ALA A 1 116 ? 10.723 -14.583 10.907 1.00 27.53 303 ALA A C 1
ATOM 819 O O . ALA A 1 116 ? 10.569 -14.538 9.686 1.00 34.49 303 ALA A O 1
ATOM 821 N N . SER A 1 117 ? 9.659 -14.579 11.803 1.00 25.52 304 SER A N 1
ATOM 822 C CA . SER A 1 117 ? 8.293 -14.376 11.345 1.00 29.49 304 SER A CA 1
ATOM 823 C C . SER A 1 117 ? 7.901 -12.904 11.364 1.00 33.24 304 SER A C 1
ATOM 824 O O . SER A 1 117 ? 8.353 -12.140 12.231 1.00 32.07 304 SER A O 1
ATOM 827 N N . PRO A 1 118 ? 7.031 -12.506 10.439 1.00 31.19 305 PRO A N 1
ATOM 828 C CA . PRO A 1 118 ? 6.473 -11.152 10.488 1.00 34.28 305 PRO A CA 1
ATOM 829 C C . PRO A 1 118 ? 5.546 -10.979 11.675 1.00 38.19 305 PRO A C 1
ATOM 830 O O . PRO A 1 118 ? 4.924 -11.928 12.154 1.00 32.28 305 PRO A O 1
ATOM 834 N N . LYS A 1 119 ? 5.457 -9.740 12.154 1.00 29.02 306 LYS A N 1
ATOM 835 C CA . LYS A 1 119 ? 4.481 -9.403 13.177 1.00 26.41 306 LYS A CA 1
ATOM 836 C C . LYS A 1 119 ? 3.114 -9.265 12.540 1.00 24.76 306 LYS A C 1
ATOM 837 O O . LYS A 1 119 ? 2.995 -8.787 11.411 1.00 29.43 306 LYS A O 1
ATOM 843 N N . ILE A 1 120 ? 2.077 -9.687 13.267 1.00 29.94 307 ILE A N 1
ATOM 844 C CA . ILE A 1 120 ? 0.731 -9.626 12.708 1.00 31.04 307 ILE A CA 1
ATOM 845 C C . ILE A 1 120 ? 0.347 -8.182 12.388 1.00 30.48 307 ILE A C 1
ATOM 846 O O . ILE A 1 120 ? -0.314 -7.916 11.377 1.00 30.55 307 ILE A O 1
ATOM 851 N N . CYS A 1 121 ? 0.776 -7.222 13.218 1.00 32.49 308 CYS A N 1
ATOM 852 C CA . CYS A 1 121 ? 0.484 -5.832 12.887 1.00 32.55 308 CYS A CA 1
ATOM 853 C C . CYS A 1 121 ? 1.045 -5.451 11.518 1.00 32.94 308 CYS A C 1
ATOM 854 O O . CYS A 1 121 ? 0.424 -4.658 10.793 1.00 32.13 308 CYS A O 1
ATOM 857 N N . ASP A 1 122 ? 2.183 -6.031 11.124 1.00 28.97 309 ASP A N 1
ATOM 858 C CA . ASP A 1 122 ? 2.743 -5.687 9.819 1.00 30.15 309 ASP A CA 1
ATOM 859 C C . ASP A 1 122 ? 2.053 -6.434 8.678 1.00 32.21 309 ASP A C 1
ATOM 860 O O . ASP A 1 122 ? 1.934 -5.903 7.565 1.00 30.24 309 ASP A O 1
ATOM 865 N N . ILE A 1 123 ? 1.580 -7.655 8.927 1.00 29.92 310 ILE A N 1
ATOM 866 C CA . ILE A 1 123 ? 0.725 -8.307 7.943 1.00 27.38 310 ILE A CA 1
ATOM 867 C C . ILE A 1 123 ? -0.512 -7.466 7.685 1.00 29.40 310 ILE A C 1
ATOM 868 O O . ILE A 1 123 ? -0.968 -7.337 6.544 1.00 29.29 310 ILE A O 1
ATOM 873 N N . GLN A 1 124 ? -1.084 -6.891 8.751 1.00 29.71 311 GLN A N 1
ATOM 874 C CA . GLN A 1 124 ? -2.299 -6.095 8.630 1.00 32.76 311 GLN A CA 1
ATOM 875 C C . GLN A 1 124 ? -2.101 -4.858 7.767 1.00 29.65 311 GLN A C 1
ATOM 876 O O . GLN A 1 124 ? -3.089 -4.286 7.291 1.00 34.33 311 GLN A O 1
ATOM 882 N N . LYS A 1 125 ? -0.854 -4.421 7.580 1.00 32.32 312 LYS A N 1
ATOM 883 C CA . LYS A 1 125 ? -0.547 -3.277 6.735 1.00 32.20 312 LYS A CA 1
ATOM 884 C C . LYS A 1 125 ? -0.444 -3.646 5.260 1.00 33.38 312 LYS A C 1
ATOM 885 O O . LYS A 1 125 ? -0.398 -2.746 4.415 1.00 32.17 312 LYS A O 1
ATOM 891 N N . GLY A 1 126 ? -0.446 -4.941 4.928 1.00 31.65 313 GLY A N 1
ATOM 892 C CA . GLY A 1 126 ? -0.118 -5.359 3.578 1.00 30.89 313 GLY A CA 1
ATOM 893 C C . GLY A 1 126 ? -1.192 -5.021 2.561 1.00 30.66 313 GLY A C 1
ATOM 894 O O . GLY A 1 126 ? -2.368 -4.834 2.873 1.00 35.61 313 GLY A O 1
ATOM 895 N N . THR A 1 127 ? -0.767 -4.923 1.304 1.00 32.87 314 THR A N 1
ATOM 896 C CA . THR A 1 127 ? -1.719 -4.723 0.222 1.00 33.26 314 THR A CA 1
ATOM 897 C C . THR A 1 127 ? -2.335 -6.062 -0.149 1.00 35.84 314 THR A C 1
ATOM 898 O O . THR A 1 127 ? -1.707 -7.112 -0.001 1.00 32.57 314 THR A O 1
ATOM 902 N N . SER A 1 128 ? -3.580 -6.017 -0.607 1.00 36.07 315 SER A N 1
ATOM 903 C CA . SER A 1 128 ? -4.263 -7.246 -0.981 1.00 40.53 315 SER A CA 1
ATOM 904 C C . SER A 1 128 ? -3.480 -7.946 -2.081 1.00 41.82 315 SER A C 1
ATOM 905 O O . SER A 1 128 ? -2.995 -7.306 -3.021 1.00 37.94 315 SER A O 1
ATOM 908 N N . GLY A 1 129 ? -3.324 -9.264 -1.939 1.00 35.98 316 GLY A N 1
ATOM 909 C CA . GLY A 1 129 ? -2.583 -10.053 -2.894 1.00 33.49 316 GLY A CA 1
ATOM 910 C C . GLY A 1 129 ? -1.144 -10.341 -2.518 1.00 34.87 316 GLY A C 1
ATOM 911 O O . GLY A 1 129 ? -0.520 -11.204 -3.155 1.00 41.79 316 GLY A O 1
ATOM 912 N N . THR A 1 130 ? -0.588 -9.644 -1.528 1.00 29.45 317 THR A N 1
ATOM 913 C CA . THR A 1 130 ? 0.740 -10.012 -1.063 1.00 30.68 317 THR A CA 1
ATOM 914 C C . THR A 1 130 ? 0.686 -11.365 -0.352 1.00 32.00 317 THR A C 1
ATOM 915 O O . THR A 1 130 ? -0.380 -11.847 0.031 1.00 34.24 317 THR A O 1
ATOM 919 N N . VAL A 1 131 ? 1.856 -11.981 -0.198 1.00 29.38 318 VAL A N 1
ATOM 920 C CA . VAL A 1 131 ? 1.990 -13.348 0.299 1.00 35.62 318 VAL A CA 1
ATOM 921 C C . VAL A 1 131 ? 2.821 -13.338 1.575 1.00 33.40 318 VAL A C 1
ATOM 922 O O . VAL A 1 131 ? 3.822 -12.619 1.660 1.00 31.78 318 VAL A O 1
ATOM 926 N N . PHE A 1 132 ? 2.424 -14.154 2.567 1.00 26.80 319 PHE A N 1
ATOM 927 C CA . PHE A 1 132 ? 3.109 -14.172 3.855 1.00 28.00 319 PHE A CA 1
ATOM 928 C C . PHE A 1 132 ? 3.396 -15.597 4.297 1.00 29.96 319 PHE A C 1
ATOM 929 O O . PHE A 1 132 ? 2.650 -16.525 3.974 1.00 30.50 319 PHE A O 1
ATOM 937 N N . TYR A 1 133 ? 4.503 -15.741 5.031 1.00 28.16 320 TYR A N 1
ATOM 938 C CA . TYR A 1 133 ? 4.949 -16.969 5.679 1.00 30.63 320 TYR A CA 1
ATOM 939 C C . TYR A 1 133 ? 5.251 -16.651 7.135 1.00 36.72 320 TYR A C 1
ATOM 940 O O . TYR A 1 133 ? 5.685 -15.545 7.451 1.00 34.01 320 TYR A O 1
ATOM 949 N N . GLY A 1 134 ? 5.080 -17.618 8.024 1.00 28.40 321 GLY A N 1
ATOM 950 C CA . GLY A 1 134 ? 5.490 -17.373 9.397 1.00 27.29 321 GLY A CA 1
ATOM 951 C C . GLY A 1 134 ? 4.929 -18.420 10.335 1.00 31.62 321 GLY A C 1
ATOM 952 O O . GLY A 1 134 ? 4.144 -19.281 9.941 1.00 32.14 321 GLY A O 1
ATOM 953 N N . VAL A 1 135 ? 5.351 -18.325 11.599 1.00 26.72 322 VAL A N 1
ATOM 954 C CA . VAL A 1 135 ? 4.894 -19.227 12.661 1.00 24.95 322 VAL A CA 1
ATOM 955 C C . VAL A 1 135 ? 4.147 -18.389 13.687 1.00 33.16 322 VAL A C 1
ATOM 956 O O . VAL A 1 135 ? 4.684 -17.387 14.176 1.00 32.08 322 VAL A O 1
ATOM 960 N N . PHE A 1 136 ? 2.915 -18.783 14.008 1.00 28.55 323 PHE A N 1
ATOM 961 C CA . PHE A 1 136 ? 2.060 -17.977 14.869 1.00 29.31 323 PHE A CA 1
ATOM 962 C C . PHE A 1 136 ? 1.289 -18.864 15.832 1.00 32.72 323 PHE A C 1
ATOM 963 O O . PHE A 1 136 ? 0.975 -20.016 15.525 1.00 33.65 323 PHE A O 1
ATOM 971 N N . THR A 1 137 ? 0.963 -18.299 16.997 1.00 30.95 324 THR A N 1
ATOM 972 C CA . THR A 1 137 ? 0.200 -19.007 18.022 1.00 33.16 324 THR A CA 1
ATOM 973 C C . THR A 1 137 ? -1.285 -18.992 17.690 1.00 33.09 324 THR A C 1
ATOM 974 O O . THR A 1 137 ? -1.840 -17.948 17.336 1.00 32.07 324 THR A O 1
ATOM 978 N N . LEU A 1 138 ? -1.937 -20.147 17.828 1.00 31.16 325 LEU A N 1
ATOM 979 C CA . LEU A 1 138 ? -3.368 -20.228 17.599 1.00 29.29 325 LEU A CA 1
ATOM 980 C C . LEU A 1 138 ? -4.129 -19.729 18.821 1.00 33.51 325 LEU A C 1
ATOM 981 O O . LEU A 1 138 ? -3.933 -20.230 19.932 1.00 37.01 325 LEU A O 1
ATOM 986 N N . HIS A 1 139 ? -5.022 -18.763 18.614 1.00 35.72 326 HIS A N 1
ATOM 987 C CA . HIS A 1 139 ? -5.835 -18.248 19.716 1.00 37.15 326 HIS A CA 1
ATOM 988 C C . HIS A 1 139 ? -7.170 -18.981 19.805 1.00 45.57 326 HIS A C 1
ATOM 989 O O . HIS A 1 139 ? -7.517 -19.532 20.854 1.00 47.70 326 HIS A O 1
ATOM 996 N N . LYS A 1 140 ? -7.917 -19.005 18.706 1.00 39.89 327 LYS A N 1
ATOM 997 C CA . LYS A 1 140 ? -9.230 -19.638 18.664 1.00 45.45 327 LYS A CA 1
ATOM 998 C C . LYS A 1 140 ? -9.427 -20.206 17.268 1.00 37.67 327 LYS A C 1
ATOM 999 O O . LYS A 1 140 ? -8.805 -19.754 16.310 1.00 36.51 327 LYS A O 1
ATOM 1005 N N . LYS A 1 141 ? -10.290 -21.209 17.145 1.00 44.63 328 LYS A N 1
ATOM 1006 C CA . LYS A 1 141 ? -10.629 -21.679 15.814 1.00 41.12 328 LYS A CA 1
ATOM 1007 C C . LYS A 1 141 ? -12.098 -22.048 15.753 1.00 42.61 328 LYS A C 1
ATOM 1008 O O . LYS A 1 141 ? -12.707 -22.431 16.757 1.00 40.76 328 LYS A O 1
ATOM 1014 N N . LYS A 1 142 ? -12.668 -21.892 14.560 1.00 38.91 329 LYS A N 1
ATOM 1015 C CA . LYS A 1 142 ? -14.057 -22.249 14.297 1.00 43.02 329 LYS A CA 1
ATOM 1016 C C . LYS A 1 142 ? -14.074 -23.071 13.021 1.00 39.38 329 LYS A C 1
ATOM 1017 O O . LYS A 1 142 ? -13.781 -22.554 11.938 1.00 39.39 329 LYS A O 1
ATOM 1023 N N . VAL A 1 143 ? -14.408 -24.344 13.156 1.00 40.27 330 VAL A N 1
ATOM 1024 C CA . VAL A 1 143 ? -14.502 -25.245 12.020 1.00 37.54 330 VAL A CA 1
ATOM 1025 C C . VAL A 1 143 ? -15.901 -25.102 11.436 1.00 44.56 330 VAL A C 1
ATOM 1026 O O . VAL A 1 143 ? -16.898 -25.376 12.113 1.00 44.44 330 VAL A O 1
ATOM 1030 N N . LYS A 1 144 ? -15.978 -24.646 10.193 1.00 38.16 331 LYS A N 1
ATOM 1031 C CA . LYS A 1 144 ? -17.257 -24.396 9.553 1.00 39.85 331 LYS A CA 1
ATOM 1032 C C . LYS A 1 144 ? -17.563 -25.527 8.584 1.00 40.57 331 LYS A C 1
ATOM 1033 O O . LYS A 1 144 ? -16.873 -26.552 8.552 1.00 45.02 331 LYS A O 1
ATOM 1039 N N . THR A 1 145 ? -18.626 -25.372 7.798 1.00 42.50 332 THR A N 1
ATOM 1040 C CA . THR A 1 145 ? -19.052 -26.506 6.982 1.00 43.15 332 THR A CA 1
ATOM 1041 C C . THR A 1 145 ? -18.074 -26.758 5.839 1.00 49.89 332 THR A C 1
ATOM 1042 O O . THR A 1 145 ? -17.833 -27.914 5.464 1.00 46.88 332 THR A O 1
ATOM 1046 N N . GLN A 1 146 ? -17.468 -25.695 5.310 1.00 47.91 333 GLN A N 1
ATOM 1047 C CA . GLN A 1 146 ? -16.592 -25.793 4.152 1.00 56.37 333 GLN A CA 1
ATOM 1048 C C . GLN A 1 146 ? -15.203 -25.216 4.365 1.00 50.46 333 GLN A C 1
ATOM 1049 O O . GLN A 1 146 ? -14.320 -25.438 3.526 1.00 46.18 333 GLN A O 1
ATOM 1055 N N . ASN A 1 147 ? -14.981 -24.476 5.436 1.00 41.02 334 ASN A N 1
ATOM 1056 C CA . ASN A 1 147 ? -13.654 -23.957 5.709 1.00 37.99 334 ASN A CA 1
ATOM 1057 C C . ASN A 1 147 ? -13.514 -23.822 7.210 1.00 40.64 334 ASN A C 1
ATOM 1058 O O . ASN A 1 147 ? -14.462 -24.044 7.967 1.00 38.86 334 ASN A O 1
ATOM 1063 N N . THR A 1 148 ? -12.317 -23.444 7.633 1.00 38.73 335 THR A N 1
ATOM 1064 C CA . THR A 1 148 ? -12.010 -23.251 9.036 1.00 38.81 335 THR A CA 1
ATOM 1065 C C . THR A 1 148 ? -11.303 -21.917 9.184 1.00 34.42 335 THR A C 1
ATOM 1066 O O . THR A 1 148 ? -10.425 -21.583 8.386 1.00 35.46 335 THR A O 1
ATOM 1070 N N . SER A 1 149 ? -11.721 -21.155 10.186 1.00 33.28 336 SER A N 1
ATOM 1071 C CA . SER A 1 149 ? -11.093 -19.887 10.525 1.00 34.23 336 SER A CA 1
ATOM 1072 C C . SER A 1 149 ? -10.210 -20.096 11.747 1.00 35.35 336 SER A C 1
ATOM 1073 O O . SER A 1 149 ? -10.697 -20.524 12.799 1.00 40.13 336 SER A O 1
ATOM 1076 N N . TYR A 1 150 ? -8.916 -19.805 11.594 1.00 32.26 337 TYR A N 1
ATOM 1077 C CA . TYR A 1 150 ? -7.924 -19.901 12.660 1.00 35.45 337 TYR A CA 1
ATOM 1078 C C . TYR A 1 150 ? -7.577 -18.480 13.064 1.00 32.02 337 TYR A C 1
ATOM 1079 O O . TYR A 1 150 ? -6.959 -17.757 12.280 1.00 32.45 337 TYR A O 1
ATOM 1088 N N . GLU A 1 151 ? -7.957 -18.073 14.269 1.00 33.03 338 GLU A N 1
ATOM 1089 C CA . GLU A 1 151 ? -7.518 -16.761 14.748 1.00 32.52 338 GLU A CA 1
ATOM 1090 C C . GLU A 1 151 ? -6.140 -16.895 15.386 1.00 32.51 338 GLU A C 1
ATOM 1091 O O . GLU A 1 151 ? -5.990 -17.566 16.415 1.00 34.98 338 GLU A O 1
ATOM 1097 N N . ILE A 1 152 ? -5.140 -16.249 14.786 1.00 30.97 339 ILE A N 1
ATOM 1098 C CA . ILE A 1 152 ? -3.769 -16.326 15.270 1.00 25.62 339 ILE A CA 1
ATOM 1099 C C . ILE A 1 152 ? -3.436 -14.989 15.918 1.00 32.92 339 ILE A C 1
ATOM 1100 O O . ILE A 1 152 ? -4.012 -13.953 15.578 1.00 33.78 339 ILE A O 1
ATOM 1105 N N . LYS A 1 153 ? -2.530 -15.021 16.884 1.00 31.75 340 LYS A N 1
ATOM 1106 C CA . LYS A 1 153 ? -2.255 -13.830 17.682 1.00 33.70 340 LYS A CA 1
ATOM 1107 C C . LYS A 1 153 ? -0.784 -13.776 18.038 1.00 36.05 340 LYS A C 1
ATOM 1108 O O . LYS A 1 153 ? -0.117 -14.804 18.169 1.00 40.89 340 LYS A O 1
ATOM 1114 N N . ASP A 1 154 ? -0.282 -12.549 18.176 1.00 38.33 341 ASP A N 1
ATOM 1115 C CA . ASP A 1 154 ? 0.990 -12.305 18.825 1.00 43.01 341 ASP A CA 1
ATOM 1116 C C . ASP A 1 154 ? 0.827 -11.022 19.640 1.00 44.02 341 ASP A C 1
ATOM 1117 O O . ASP A 1 154 ? -0.282 -10.485 19.777 1.00 37.61 341 ASP A O 1
ATOM 1122 N N . GLY A 1 155 ? 1.926 -10.535 20.211 1.00 50.26 342 GLY A N 1
ATOM 1123 C CA . GLY A 1 155 ? 1.845 -9.316 20.993 1.00 50.22 342 GLY A CA 1
ATOM 1124 C C . GLY A 1 155 ? 1.363 -8.109 20.214 1.00 47.14 342 GLY A C 1
ATOM 1125 O O . GLY A 1 155 ? 0.950 -7.115 20.821 1.00 45.50 342 GLY A O 1
ATOM 1126 N N . SER A 1 156 ? 1.391 -8.172 18.880 1.00 40.44 343 SER A N 1
ATOM 1127 C CA . SER A 1 156 ? 1.085 -7.014 18.052 1.00 33.43 343 SER A CA 1
ATOM 1128 C C . SER A 1 156 ? -0.334 -7.012 17.498 1.00 37.56 343 SER A C 1
ATOM 1129 O O . SER A 1 156 ? -0.769 -5.989 16.964 1.00 36.79 343 SER A O 1
ATOM 1132 N N . GLY A 1 157 ? -1.079 -8.107 17.615 1.00 33.85 344 GLY A N 1
ATOM 1133 C CA . GLY A 1 157 ? -2.445 -8.118 17.145 1.00 31.87 344 GLY A CA 1
ATOM 1134 C C . GLY A 1 157 ? -2.874 -9.535 16.810 1.00 31.58 344 GLY A C 1
ATOM 1135 O O . GLY A 1 157 ? -2.151 -10.491 17.049 1.00 33.05 344 GLY A O 1
ATOM 1136 N N . SER A 1 158 ? -4.056 -9.635 16.225 1.00 33.06 345 SER A N 1
ATOM 1137 C CA . SER A 1 158 ? -4.598 -10.933 15.837 1.00 33.12 345 SER A CA 1
ATOM 1138 C C . SER A 1 158 ? -5.187 -10.827 14.436 1.00 37.45 345 SER A C 1
ATOM 1139 O O . SER A 1 158 ? -5.602 -9.751 13.996 1.00 37.45 345 SER A O 1
ATOM 1142 N N . ILE A 1 159 ? -5.213 -11.951 13.722 1.00 32.12 346 ILE A N 1
ATOM 1143 C CA . ILE A 1 159 ? -5.725 -11.946 12.360 1.00 27.29 346 ILE A CA 1
ATOM 1144 C C . ILE A 1 159 ? -6.349 -13.300 12.083 1.00 33.34 346 ILE A C 1
ATOM 1145 O O . ILE A 1 159 ? -5.951 -14.313 12.661 1.00 32.95 346 ILE A O 1
ATOM 1150 N N . GLU A 1 160 ? -7.359 -13.303 11.222 1.00 28.85 347 GLU A N 1
ATOM 1151 C CA . GLU A 1 160 ? -8.051 -14.542 10.818 1.00 32.52 347 GLU A CA 1
ATOM 1152 C C . GLU A 1 160 ? -7.293 -15.195 9.661 1.00 34.17 347 GLU A C 1
ATOM 1153 O O . GLU A 1 160 ? -6.906 -14.488 8.738 1.00 35.28 347 GLU A O 1
ATOM 1159 N N . VAL A 1 161 ? -7.078 -16.502 9.769 1.00 33.07 348 VAL A N 1
ATOM 1160 C CA . VAL A 1 161 ? -6.468 -17.323 8.732 1.00 30.07 348 VAL A CA 1
ATOM 1161 C C . VAL A 1 161 ? -7.527 -18.317 8.285 1.00 32.47 348 VAL A C 1
ATOM 1162 O O . VAL A 1 161 ? -8.148 -18.979 9.126 1.00 33.28 348 VAL A O 1
ATOM 1166 N N . VAL A 1 162 ? -7.774 -18.389 6.980 1.00 30.65 349 VAL A N 1
ATOM 1167 C CA . VAL A 1 162 ? -8.855 -19.227 6.460 1.00 34.49 349 VAL A CA 1
ATOM 1168 C C . VAL A 1 162 ? -8.250 -20.395 5.690 1.00 37.83 349 VAL A C 1
ATOM 1169 O O . VAL A 1 162 ? -7.524 -20.195 4.712 1.00 33.04 349 VAL A O 1
ATOM 1173 N N . GLY A 1 163 ? -8.560 -21.609 6.125 1.00 33.51 350 GLY A N 1
ATOM 1174 C CA . GLY A 1 163 ? -8.044 -22.814 5.495 1.00 31.18 350 GLY A CA 1
ATOM 1175 C C . GLY A 1 163 ? -9.167 -23.671 4.943 1.00 34.51 350 GLY A C 1
ATOM 1176 O O . GLY A 1 163 ? -10.213 -23.834 5.580 1.00 37.17 350 GLY A O 1
ATOM 1177 N N . SER A 1 164 ? -8.948 -24.207 3.747 1.00 35.22 351 SER A N 1
ATOM 1178 C CA . SER A 1 164 ? -9.889 -25.102 3.099 1.00 37.16 351 SER A CA 1
ATOM 1179 C C . SER A 1 164 ? -9.133 -26.325 2.602 1.00 33.07 351 SER A C 1
ATOM 1180 O O . SER A 1 164 ? -7.903 -26.374 2.639 1.00 35.01 351 SER A O 1
ATOM 1183 N N . GLY A 1 165 ? -9.879 -27.354 2.178 1.00 33.92 352 GLY A N 1
ATOM 1184 C CA . GLY A 1 165 ? -9.203 -28.538 1.670 1.00 37.74 352 GLY A CA 1
ATOM 1185 C C . GLY A 1 165 ? -8.419 -29.226 2.770 1.00 33.59 352 GLY A C 1
ATOM 1186 O O . GLY A 1 165 ? -8.928 -29.444 3.874 1.00 34.65 352 GLY A O 1
ATOM 1187 N N . GLN A 1 166 ? -7.166 -29.581 2.487 1.00 33.38 353 GLN A N 1
ATOM 1188 C CA . GLN A 1 166 ? -6.403 -30.228 3.552 1.00 36.71 353 GLN A CA 1
ATOM 1189 C C . GLN A 1 166 ? -5.984 -29.250 4.650 1.00 32.38 353 GLN A C 1
ATOM 1190 O O . GLN A 1 166 ? -5.420 -29.692 5.658 1.00 33.18 353 GLN A O 1
ATOM 1196 N N . TRP A 1 167 ? -6.255 -27.951 4.498 1.00 31.95 354 TRP A N 1
ATOM 1197 C CA . TRP A 1 167 ? -6.025 -26.978 5.562 1.00 26.86 354 TRP A CA 1
ATOM 1198 C C . TRP A 1 167 ? -7.312 -26.6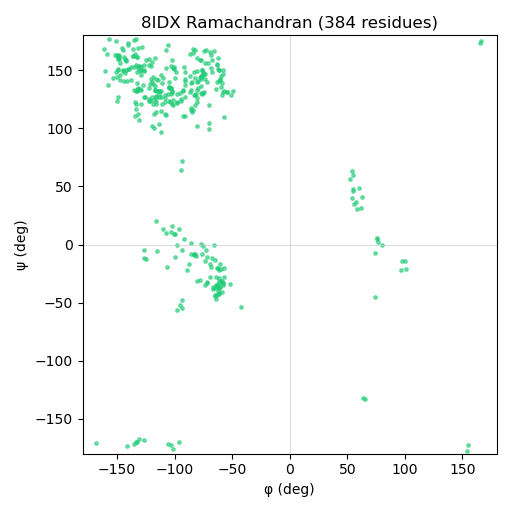34 6.302 1.00 35.16 354 TRP A C 1
ATOM 1199 O O . TRP A 1 167 ? -7.325 -25.701 7.110 1.00 32.16 354 TRP A O 1
ATOM 1210 N N . HIS A 1 168 ? -8.390 -27.368 6.040 1.00 31.43 355 HIS A N 1
ATOM 1211 C CA . HIS A 1 168 ? -9.606 -27.283 6.825 1.00 32.04 355 HIS A CA 1
ATOM 1212 C C . HIS A 1 168 ? -9.556 -28.294 7.967 1.00 36.76 355 HIS A C 1
ATOM 1213 O O . HIS A 1 168 ? -9.070 -29.417 7.794 1.00 35.70 355 HIS A O 1
ATOM 1220 N N . ASN A 1 169 ? -10.046 -27.890 9.142 1.00 34.83 356 ASN A N 1
ATOM 1221 C CA . ASN A 1 169 ? -10.182 -28.817 10.275 1.00 35.23 356 ASN A CA 1
ATOM 1222 C C . ASN A 1 169 ? -8.841 -29.448 10.647 1.00 37.90 356 ASN A C 1
ATOM 1223 O O . ASN A 1 169 ? -8.759 -30.626 11.007 1.00 38.49 356 ASN A O 1
ATOM 1228 N N . ILE A 1 170 ? -7.772 -28.657 10.537 1.00 37.23 357 ILE A N 1
ATOM 1229 C CA . ILE A 1 170 ? -6.452 -29.127 10.921 1.00 30.54 357 ILE A CA 1
ATOM 1230 C C . ILE A 1 170 ? -6.466 -29.532 12.382 1.00 33.34 357 ILE A C 1
ATOM 1231 O O . ILE A 1 170 ? -7.104 -28.878 13.217 1.00 38.54 357 ILE A O 1
ATOM 1236 N N . ASN A 1 171 ? -5.799 -30.643 12.695 1.00 34.96 358 ASN A N 1
ATOM 1237 C CA . ASN A 1 171 ? -5.707 -31.099 14.078 1.00 36.26 358 ASN A CA 1
ATOM 1238 C C . ASN A 1 171 ? -4.805 -30.144 14.859 1.00 38.11 358 ASN A C 1
ATOM 1239 O O . ASN A 1 171 ? -3.579 -30.180 14.719 1.00 42.36 358 ASN A O 1
ATOM 1244 N N . CYS A 1 172 ? -5.405 -29.289 15.678 1.00 39.37 359 CYS A N 1
ATOM 1245 C CA . CYS A 1 172 ? -4.643 -28.326 16.463 1.00 42.68 359 CYS A CA 1
ATOM 1246 C C . CYS A 1 172 ? -5.532 -27.840 17.597 1.00 44.65 359 CYS A C 1
ATOM 1247 O O . CYS A 1 172 ? -6.744 -28.061 17.596 1.00 46.75 359 CYS A O 1
ATOM 1250 N N . LYS A 1 173 ? -4.921 -27.149 18.553 1.00 38.46 360 LYS A N 1
ATOM 1251 C CA . LYS A 1 173 ? -5.677 -26.607 19.672 1.00 44.85 360 LYS A CA 1
ATOM 1252 C C . LYS A 1 173 ? -5.079 -25.267 20.073 1.00 41.07 360 LYS A C 1
ATOM 1253 O O . LYS A 1 173 ? -3.980 -24.901 19.648 1.00 43.51 360 LYS A O 1
ATOM 1259 N N . GLU A 1 174 ? -5.823 -24.536 20.902 1.00 42.86 361 GLU A N 1
ATOM 1260 C CA . GLU A 1 174 ? -5.385 -23.206 21.388 1.00 47.66 361 GLU A CA 1
ATOM 1261 C C . GLU A 1 174 ? -4.005 -23.333 22.021 1.00 45.22 361 GLU A C 1
ATOM 1262 O O . GLU A 1 174 ? -3.821 -24.216 22.839 1.00 48.20 361 GLU A O 1
ATOM 1268 N N . GLY A 1 175 ? -3.088 -22.454 21.632 1.00 40.22 362 GLY A N 1
ATOM 1269 C CA . GLY A 1 175 ? -1.730 -22.46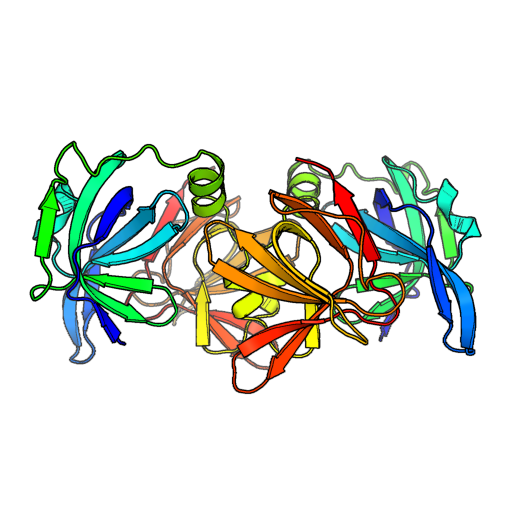6 22.117 1.00 44.81 362 GLY A CA 1
ATOM 1270 C C . GLY A 1 175 ? -0.742 -23.171 21.213 1.00 42.04 362 GLY A C 1
ATOM 1271 O O . GLY A 1 175 ? 0.462 -22.911 21.317 1.00 41.18 362 GLY A O 1
ATOM 1272 N N . ASP A 1 176 ? -1.214 -24.068 20.347 1.00 36.16 363 ASP A N 1
ATOM 1273 C CA . ASP A 1 176 ? -0.349 -24.655 19.337 1.00 31.03 363 ASP A CA 1
ATOM 1274 C C . ASP A 1 176 ? 0.164 -23.566 18.404 1.00 33.57 363 ASP A C 1
ATOM 1275 O O . ASP A 1 176 ? -0.422 -22.488 18.290 1.00 37.98 363 ASP A O 1
ATOM 1280 N N . LYS A 1 177 ? 1.250 -23.876 17.702 1.00 33.78 364 LYS A N 1
ATOM 1281 C CA . LYS A 1 177 ? 1.837 -22.969 16.727 1.00 33.97 364 LYS A CA 1
ATOM 1282 C C . LYS A 1 177 ? 1.522 -23.463 15.322 1.00 34.61 364 LYS A C 1
ATOM 1283 O O . LYS A 1 177 ? 1.738 -24.640 15.005 1.00 33.36 364 LYS A O 1
ATOM 1289 N N . LEU A 1 178 ? 1.003 -22.569 14.490 1.00 30.88 365 LEU A N 1
ATOM 1290 C CA . LEU A 1 178 ? 0.748 -22.863 13.083 1.00 27.43 365 LEU A CA 1
ATOM 1291 C C . LEU A 1 178 ? 1.865 -22.250 12.255 1.00 33.18 365 LEU A C 1
ATOM 1292 O O . LEU A 1 178 ? 2.070 -21.026 12.295 1.00 30.00 365 LEU A O 1
ATOM 1297 N N . HIS A 1 179 ? 2.579 -23.096 11.519 1.00 27.93 366 HIS A N 1
ATOM 1298 C CA . HIS A 1 179 ? 3.591 -22.660 10.561 1.00 26.23 366 HIS A CA 1
ATOM 1299 C C . HIS A 1 179 ? 2.901 -22.489 9.213 1.00 27.41 366 HIS A C 1
ATOM 1300 O O . HIS A 1 179 ? 2.462 -23.474 8.601 1.00 28.74 366 HIS A O 1
ATOM 1307 N N . LEU A 1 180 ? 2.778 -21.246 8.758 1.00 26.19 367 LEU A N 1
ATOM 1308 C CA . LEU A 1 180 ? 2.047 -20.939 7.538 1.00 25.59 367 LEU A CA 1
ATOM 1309 C C . LEU A 1 180 ? 3.032 -20.691 6.410 1.00 27.87 367 LEU A C 1
ATOM 1310 O O . LEU A 1 180 ? 3.992 -19.934 6.579 1.00 29.64 367 LEU A O 1
ATOM 1315 N N . PHE A 1 181 ? 2.796 -21.338 5.266 1.00 29.54 368 PHE A N 1
ATOM 1316 C CA . PHE A 1 181 ? 3.609 -21.144 4.070 1.00 27.83 368 PHE A CA 1
ATOM 1317 C C . PHE A 1 181 ? 2.715 -20.678 2.927 1.00 28.02 368 PHE A C 1
ATOM 1318 O O . PHE A 1 181 ? 1.733 -21.343 2.593 1.00 28.63 368 PHE A O 1
ATOM 1326 N N . CYS A 1 182 ? 3.076 -19.548 2.316 1.00 30.02 369 CYS A N 1
ATOM 1327 C CA . CYS A 1 182 ? 2.416 -19.018 1.124 1.00 30.61 369 CYS A CA 1
ATOM 1328 C C . CYS A 1 182 ? 0.910 -18.836 1.337 1.00 30.60 369 CYS A C 1
ATOM 1329 O O . CYS A 1 182 ? 0.074 -19.404 0.634 1.00 29.48 369 CYS A O 1
ATOM 1332 N N . PHE A 1 183 ? 0.575 -18.000 2.316 1.00 27.93 370 PHE A N 1
ATOM 1333 C CA . PHE A 1 183 ? -0.801 -17.564 2.486 1.00 26.83 370 PHE A CA 1
ATOM 1334 C C . PHE A 1 183 ? -0.971 -16.170 1.903 1.00 30.04 370 PHE A C 1
ATOM 1335 O O . PHE A 1 183 ? -0.010 -15.396 1.809 1.00 32.09 370 PHE A O 1
ATOM 1343 N N . HIS A 1 184 ? -2.192 -15.870 1.475 1.00 29.41 371 HIS A N 1
ATOM 1344 C CA . HIS A 1 184 ? -2.475 -14.674 0.686 1.00 31.38 371 HIS A CA 1
ATOM 1345 C C . HIS A 1 184 ? -3.304 -13.680 1.484 1.00 28.98 371 HIS A C 1
ATOM 1346 O O . HIS A 1 184 ? -4.311 -14.047 2.098 1.00 30.38 371 HIS A O 1
ATOM 1353 N N . LEU A 1 185 ? -2.886 -12.418 1.469 1.00 27.52 372 LEU A N 1
ATOM 1354 C CA . LEU A 1 185 ? -3.628 -11.392 2.178 1.00 29.61 372 LEU A CA 1
ATOM 1355 C C . LEU A 1 185 ? -4.803 -10.922 1.337 1.00 32.99 372 LEU A C 1
ATOM 1356 O O . LEU A 1 185 ? -4.640 -10.601 0.155 1.00 36.06 372 LEU A O 1
ATOM 1361 N N . LYS A 1 186 ? -5.988 -10.895 1.947 1.00 29.18 373 LYS A N 1
ATOM 1362 C CA . LYS A 1 186 ? -7.202 -10.402 1.314 1.00 30.72 373 LYS A CA 1
ATOM 1363 C C . LYS A 1 186 ? -7.887 -9.445 2.273 1.00 45.67 373 LYS A C 1
ATOM 1364 O O . LYS A 1 186 ? -7.748 -9.562 3.495 1.00 41.87 373 LYS A O 1
ATOM 1370 N N . ARG A 1 187 ? -8.624 -8.494 1.710 1.00 52.13 374 ARG A N 1
ATOM 1371 C CA . ARG A 1 187 ? -9.334 -7.490 2.491 1.00 55.24 374 ARG A CA 1
ATOM 1372 C C . ARG A 1 187 ? -10.815 -7.555 2.156 1.00 62.69 374 ARG A C 1
ATOM 1373 O O . ARG A 1 187 ? -11.196 -7.423 0.988 1.00 68.11 374 ARG A O 1
ATOM 1381 N N . GLU A 1 188 ? -11.617 -7.761 3.196 1.00 69.72 375 GLU A N 1
ATOM 1382 C CA . GLU A 1 188 ? -13.097 -7.733 3.119 1.00 81.46 375 GLU A CA 1
ATOM 1383 C C . GLU A 1 188 ? -13.524 -6.590 4.039 1.00 87.79 375 GLU A C 1
ATOM 1384 O O . GLU A 1 188 ? -13.285 -6.709 5.249 1.00 88.08 375 GLU A O 1
ATOM 1390 N N . ARG A 1 189 ? -14.072 -5.522 3.456 1.00 89.69 376 ARG A N 1
ATOM 1391 C CA . ARG A 1 189 ? -14.505 -4.332 4.230 1.00 92.71 376 ARG A CA 1
ATOM 1392 C C . ARG A 1 189 ? -13.335 -3.875 5.102 1.00 93.52 376 ARG A C 1
ATOM 1393 O O . ARG A 1 189 ? -13.500 -3.797 6.330 1.00 93.32 376 ARG A O 1
ATOM 1401 N N . GLY A 1 190 ? -12.195 -3.605 4.463 1.00 94.66 377 GLY A N 1
ATOM 1402 C CA . GLY A 1 190 ? -10.995 -3.172 5.150 1.00 91.00 377 GLY A CA 1
ATOM 1403 C C . GLY A 1 190 ? -10.282 -4.273 5.911 1.00 85.96 377 GLY A C 1
ATOM 1404 O O . GLY A 1 190 ? -9.056 -4.393 5.823 1.00 89.88 377 GLY A O 1
ATOM 1405 N N . GLN A 1 191 ? -11.040 -5.086 6.657 1.00 72.21 378 GLN A N 1
ATOM 1406 C CA . GLN A 1 191 ? -10.510 -6.102 7.561 1.00 65.28 378 GLN A CA 1
ATOM 1407 C C . GLN A 1 191 ? -9.610 -7.097 6.834 1.00 57.96 378 GLN A C 1
ATOM 1408 O O . GLN A 1 191 ? -10.099 -7.919 6.047 1.00 58.56 378 GLN A O 1
ATOM 1414 N N . PRO A 1 192 ? -8.302 -7.063 7.076 1.00 48.64 379 PRO A N 1
ATOM 1415 C CA . PRO A 1 192 ? -7.404 -8.004 6.404 1.00 41.22 379 PRO A CA 1
ATOM 1416 C C . PRO A 1 192 ? -7.484 -9.390 7.020 1.00 46.28 379 PRO A C 1
ATOM 1417 O O . PRO A 1 192 ? -7.769 -9.558 8.208 1.00 43.16 379 PRO A O 1
ATOM 1421 N N . LYS A 1 193 ? -7.234 -10.392 6.183 1.00 43.09 380 LYS A N 1
ATOM 1422 C CA . LYS A 1 193 ? -7.119 -11.762 6.653 1.00 37.21 380 LYS A CA 1
ATOM 1423 C C . LYS A 1 193 ? -6.195 -12.513 5.710 1.00 38.51 380 LYS A C 1
ATOM 1424 O O . LYS A 1 193 ? -5.914 -12.059 4.596 1.00 35.66 380 LYS A O 1
ATOM 1430 N N . LEU A 1 194 ? -5.704 -13.659 6.175 1.00 33.03 381 LEU A N 1
ATOM 1431 C CA . LEU A 1 194 ? -4.851 -14.525 5.375 1.00 26.50 381 LEU A CA 1
ATOM 1432 C C . LEU A 1 194 ? -5.679 -15.694 4.870 1.00 31.85 381 LEU A C 1
ATOM 1433 O O . LEU A 1 194 ? -6.418 -16.302 5.645 1.00 32.17 381 LEU A O 1
ATOM 1438 N N . VAL A 1 195 ? -5.582 -15.992 3.577 1.00 28.72 382 VAL A N 1
ATOM 1439 C CA . VAL A 1 195 ? -6.349 -17.108 3.029 1.00 28.00 382 VAL A CA 1
ATOM 1440 C C . VAL A 1 195 ? -5.414 -18.062 2.300 1.00 31.15 382 VAL A C 1
ATOM 1441 O O . VAL A 1 195 ? -4.382 -17.675 1.749 1.00 30.72 382 VAL A O 1
ATOM 1445 N N . CYS A 1 196 ? -5.777 -19.337 2.313 1.00 31.33 383 CYS A N 1
ATOM 1446 C CA . CYS A 1 196 ? -4.911 -20.292 1.649 1.00 32.51 383 CYS A CA 1
ATOM 1447 C C . CYS A 1 196 ? -5.091 -20.215 0.131 1.00 33.57 383 CYS A C 1
ATOM 1448 O O . CYS A 1 196 ? -6.078 -19.690 -0.385 1.00 36.14 383 CYS A O 1
ATOM 1451 N N . GLY A 1 197 ? -4.087 -20.697 -0.584 1.00 34.82 384 GLY A N 1
ATOM 1452 C CA . GLY A 1 197 ? -4.085 -20.730 -2.030 1.00 38.27 384 GLY A CA 1
ATOM 1453 C C . GLY A 1 197 ? -3.623 -22.082 -2.524 1.00 35.40 384 GLY A C 1
ATOM 1454 O O . GLY A 1 197 ? -3.476 -23.002 -1.718 1.00 36.30 384 GLY A O 1
ATOM 1455 N N . ASP A 1 198 ? -3.360 -22.212 -3.828 1.00 35.66 385 ASP A N 1
ATOM 1456 C CA . ASP A 1 198 ? -3.109 -23.533 -4.400 1.00 37.51 385 ASP A CA 1
ATOM 1457 C C . ASP A 1 198 ? -1.846 -24.176 -3.837 1.00 35.87 385 ASP A C 1
ATOM 1458 O O . ASP A 1 198 ? -1.752 -25.408 -3.769 1.00 35.37 385 ASP A O 1
ATOM 1463 N N . HIS A 1 199 ? -0.875 -23.363 -3.414 1.00 35.22 386 HIS A N 1
ATOM 1464 C CA . HIS A 1 199 ? 0.417 -23.859 -2.958 1.00 34.35 386 HIS A CA 1
ATOM 1465 C C . HIS A 1 199 ? 0.674 -23.545 -1.488 1.00 31.71 386 HIS A C 1
ATOM 1466 O O . HIS A 1 199 ? 1.831 -23.552 -1.050 1.00 29.99 386 HIS A O 1
ATOM 1473 N N . SER A 1 200 ? -0.379 -23.278 -0.715 1.00 29.33 387 SER A N 1
ATOM 1474 C CA . SER A 1 200 ? -0.210 -23.121 0.723 1.00 29.82 387 SER A CA 1
ATOM 1475 C C . SER A 1 200 ? 0.179 -24.437 1.392 1.00 31.04 387 SER A C 1
ATOM 1476 O O . SER A 1 200 ? -0.052 -25.535 0.871 1.00 31.33 387 SER A O 1
ATOM 1479 N N . PHE A 1 201 ? 0.763 -24.306 2.580 1.00 26.95 388 PHE A N 1
ATOM 1480 C CA . PHE A 1 201 ? 1.135 -25.438 3.410 1.00 27.31 388 PHE A CA 1
ATOM 1481 C C . PHE A 1 201 ? 1.053 -25.000 4.860 1.00 24.47 388 PHE A C 1
ATOM 1482 O O . PHE A 1 201 ? 1.357 -23.849 5.182 1.00 26.91 388 PHE A O 1
ATOM 1490 N N . VAL A 1 202 ? 0.622 -25.913 5.728 1.00 24.94 389 VAL A N 1
ATOM 1491 C CA . VA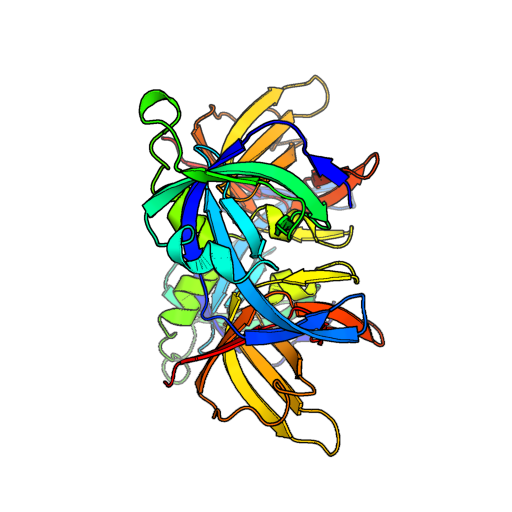L A 1 202 ? 0.558 -25.669 7.162 1.00 27.80 389 VAL A CA 1
ATOM 1492 C C . VAL A 1 202 ? 1.201 -26.837 7.883 1.00 29.70 389 VAL A C 1
ATOM 1493 O O . VAL A 1 202 ? 0.902 -27.998 7.584 1.00 29.85 389 VAL A O 1
ATOM 1497 N N . LYS A 1 203 ? 2.052 -26.543 8.859 1.00 27.29 390 LYS A N 1
ATOM 1498 C CA . LYS A 1 203 ? 2.425 -27.559 9.825 1.00 32.55 390 LYS A CA 1
ATOM 1499 C C . LYS A 1 203 ? 2.164 -27.019 11.224 1.00 31.64 390 LYS A C 1
ATOM 1500 O O . LYS A 1 203 ? 2.101 -25.809 11.440 1.00 33.14 390 LYS A O 1
ATOM 1506 N N . VAL A 1 204 ? 1.948 -27.942 12.156 1.00 31.05 391 VAL A N 1
ATOM 1507 C CA . VAL A 1 204 ? 1.537 -27.638 13.521 1.00 29.84 391 VAL A CA 1
ATOM 1508 C C . VAL A 1 204 ? 2.639 -28.118 14.450 1.00 38.39 391 VAL A C 1
ATOM 1509 O O . VAL A 1 204 ? 3.128 -29.244 14.307 1.00 37.86 391 VAL A O 1
ATOM 1513 N N . THR A 1 205 ? 3.033 -27.276 15.396 1.00 39.42 392 THR A N 1
ATOM 1514 C CA . THR A 1 205 ? 3.859 -27.724 16.507 1.00 38.59 392 THR A CA 1
ATOM 1515 C C . THR A 1 205 ? 3.062 -27.545 17.787 1.00 36.75 392 THR A C 1
ATOM 1516 O O . THR A 1 205 ? 2.456 -26.491 18.005 1.00 37.01 392 THR A O 1
ATOM 1520 N N . LYS A 1 206 ? 3.040 -28.582 18.616 1.00 43.17 393 LYS A N 1
ATOM 1521 C CA . LYS A 1 206 ? 2.221 -28.562 19.815 1.00 56.66 393 LYS A CA 1
ATOM 1522 C C . LYS A 1 206 ? 2.868 -27.696 20.883 1.00 62.08 393 LYS A C 1
ATOM 1523 O O . LYS A 1 206 ? 4.092 -27.556 20.944 1.00 64.26 393 LYS A O 1
ATOM 1529 N N . ALA A 1 207 ? 2.024 -27.104 21.723 1.00 72.30 394 ALA A N 1
ATOM 1530 C CA . ALA A 1 207 ? 2.478 -26.274 22.831 1.00 82.20 394 ALA A CA 1
ATOM 1531 C C . ALA A 1 207 ? 1.340 -26.071 23.822 1.00 90.20 394 ALA A C 1
ATOM 1532 O O . ALA A 1 207 ? 0.168 -26.108 23.444 1.00 93.28 394 ALA A O 1
ATOM 1534 N N . ALA B 1 14 ? -8.987 8.494 15.122 1.00 68.58 201 ALA B N 1
ATOM 1535 C CA . ALA B 1 14 ? -8.418 8.575 16.489 1.00 69.10 201 ALA B CA 1
ATOM 1536 C C . ALA B 1 14 ? -9.536 8.402 17.519 1.00 75.42 201 ALA B C 1
ATOM 1537 O O . ALA B 1 14 ? -10.389 9.288 17.611 1.00 77.14 201 ALA B O 1
ATOM 1539 N N . VAL B 1 15 ? -9.492 7.313 18.285 1.00 75.51 202 VAL B N 1
ATOM 1540 C CA . VAL B 1 15 ? -10.536 7.022 19.263 1.00 76.08 202 VAL B CA 1
ATOM 1541 C C . VAL B 1 15 ? -10.020 7.326 20.664 1.00 72.11 202 VAL B C 1
ATOM 1542 O O . VAL B 1 15 ? -8.855 7.059 20.987 1.00 69.40 202 VAL B O 1
ATOM 1546 N N . LEU B 1 16 ? -10.886 7.908 21.494 1.00 64.78 203 LEU B N 1
ATOM 1547 C CA . LEU B 1 16 ? -10.546 8.230 22.872 1.00 63.22 203 LEU B CA 1
ATOM 1548 C C . LEU B 1 16 ? -10.789 7.025 23.772 1.00 63.27 203 LEU B C 1
ATOM 1549 O O . LEU B 1 16 ? -11.792 6.322 23.633 1.00 64.52 203 LEU B O 1
ATOM 1554 N N . HIS B 1 17 ? -9.863 6.797 24.698 1.00 51.75 204 HIS B N 1
ATOM 1555 C CA . HIS B 1 17 ? -9.952 5.706 25.663 1.00 52.58 204 HIS B CA 1
ATOM 1556 C C . HIS B 1 17 ? -9.965 6.312 27.063 1.00 55.46 204 HIS B C 1
ATOM 1557 O O . HIS B 1 17 ? -8.918 6.698 27.590 1.00 46.65 204 HIS B O 1
ATOM 1564 N N . SER B 1 18 ? -11.127 6.409 27.706 1.00 56.15 205 SER B N 1
ATOM 1565 C CA . SER B 1 18 ? -11.087 6.991 29.073 1.00 56.53 205 SER B CA 1
ATOM 1566 C C . SER B 1 18 ? -10.855 5.873 30.098 1.00 56.37 205 SER B C 1
ATOM 1567 O O . SER B 1 18 ? -10.306 6.164 31.179 1.00 59.39 205 SER B O 1
ATOM 1570 N N . GLU B 1 19 ? -11.161 4.617 29.778 1.00 53.24 206 GLU B N 1
ATOM 1571 C CA . GLU B 1 19 ? -10.937 3.549 30.793 1.00 58.42 206 GLU B CA 1
ATOM 1572 C C . GLU B 1 19 ? -9.445 3.427 31.104 1.00 59.34 206 GLU B C 1
ATOM 1573 O O . GLU B 1 19 ? -8.654 3.401 30.164 1.00 56.54 206 GLU B O 1
ATOM 1579 N N . PRO B 1 20 ? -9.028 3.345 32.382 1.00 54.86 207 PRO B N 1
ATOM 1580 C CA . PRO B 1 20 ? -7.618 3.208 32.725 1.00 47.17 207 PRO B CA 1
ATOM 1581 C C . PRO B 1 20 ? -7.023 1.900 32.187 1.00 45.47 207 PRO B C 1
ATOM 1582 O O . PRO B 1 20 ? -7.674 0.896 32.219 1.00 45.24 207 PRO B O 1
ATOM 1586 N N . LEU B 1 21 ? -5.793 1.974 31.690 1.00 43.67 208 LEU B N 1
ATOM 1587 C CA . LEU B 1 21 ? -5.080 0.830 31.139 1.00 43.85 208 LEU B CA 1
ATOM 1588 C C . LEU B 1 21 ? -3.711 0.781 31.793 1.00 48.20 208 LEU B C 1
ATOM 1589 O O . LEU B 1 21 ? -2.940 1.738 31.683 1.00 45.33 208 LEU B O 1
ATOM 1594 N N . THR B 1 22 ? -3.406 -0.320 32.465 1.00 43.87 209 THR B N 1
ATOM 1595 C CA . THR B 1 22 ? -2.112 -0.481 33.111 1.00 44.46 209 THR B CA 1
ATOM 1596 C C . THR B 1 22 ? -1.172 -1.238 32.181 1.00 43.62 209 THR B C 1
ATOM 1597 O O . THR B 1 22 ? -1.535 -2.283 31.618 1.00 41.02 209 THR B O 1
ATOM 1601 N N . VAL B 1 23 ? 0.029 -0.689 32.005 1.00 39.57 210 VAL B N 1
ATOM 1602 C CA . VAL B 1 23 ? 1.040 -1.242 31.115 1.00 40.87 210 VAL B CA 1
ATOM 1603 C C . VAL B 1 23 ? 2.377 -1.188 31.834 1.00 39.91 210 VAL B C 1
ATOM 1604 O O . VAL B 1 23 ? 2.555 -0.451 32.808 1.00 41.31 210 VAL B O 1
ATOM 1608 N N . MET B 1 24 ? 3.330 -1.968 31.332 1.00 38.87 211 MET B N 1
ATOM 1609 C CA . MET B 1 24 ? 4.725 -1.814 31.719 1.00 41.70 211 MET B CA 1
ATOM 1610 C C . MET B 1 24 ? 5.471 -1.142 30.580 1.00 34.79 211 MET B C 1
ATOM 1611 O O . MET B 1 24 ? 5.299 -1.507 29.413 1.00 34.57 211 MET B O 1
ATOM 1616 N N . VAL B 1 25 ? 6.285 -0.157 30.919 1.00 33.57 212 VAL B N 1
ATOM 1617 C CA . VAL B 1 25 ? 7.074 0.532 29.907 1.00 30.79 212 VAL B CA 1
ATOM 1618 C C . VAL B 1 25 ? 8.236 -0.363 29.512 1.00 33.62 212 VAL B C 1
ATOM 1619 O O . VAL B 1 25 ? 8.950 -0.885 30.377 1.00 36.62 212 VAL B O 1
ATOM 1623 N N . LEU B 1 26 ? 8.416 -0.560 28.202 1.00 37.23 213 LEU B N 1
ATOM 1624 C CA . LEU B 1 26 ? 9.535 -1.323 27.662 1.00 35.56 213 LEU B CA 1
ATOM 1625 C C . LEU B 1 26 ? 10.699 -0.422 27.267 1.00 43.32 213 LEU B C 1
ATOM 1626 O O . LEU B 1 26 ? 11.841 -0.669 27.664 1.00 41.27 213 LEU B O 1
ATOM 1631 N N . THR B 1 27 ? 10.425 0.608 26.466 1.00 39.42 214 THR B N 1
ATOM 1632 C CA . THR B 1 27 ? 11.447 1.528 25.986 1.00 40.74 214 THR B CA 1
ATOM 1633 C C . THR B 1 27 ? 10.857 2.927 25.920 1.00 35.70 214 THR B C 1
ATOM 1634 O O . THR B 1 27 ? 9.638 3.106 25.882 1.00 33.37 214 THR B O 1
ATOM 1638 N N . ALA B 1 28 ? 11.744 3.919 25.884 1.00 36.41 215 ALA B N 1
ATOM 1639 C CA . ALA B 1 28 ? 11.347 5.305 25.676 1.00 35.33 215 ALA B CA 1
ATOM 1640 C C . ALA B 1 28 ? 12.549 6.075 25.151 1.00 36.81 215 ALA B C 1
ATOM 1641 O O . ALA B 1 28 ? 13.665 5.889 25.644 1.00 40.92 215 ALA B O 1
ATOM 1643 N N . THR B 1 29 ? 12.314 6.937 24.160 1.00 36.30 216 THR B N 1
ATOM 1644 C CA . THR B 1 29 ? 13.368 7.818 23.681 1.00 36.20 216 THR B CA 1
ATOM 1645 C C . THR B 1 29 ? 13.462 9.077 24.543 1.00 40.31 216 THR B C 1
ATOM 1646 O O . THR B 1 29 ? 12.559 9.417 25.316 1.00 36.20 216 THR B O 1
ATOM 1650 N N . ASP B 1 30 ? 14.581 9.779 24.392 1.00 43.23 217 ASP B N 1
ATOM 1651 C CA . ASP B 1 30 ? 14.698 11.107 24.961 1.00 43.74 217 ASP B CA 1
ATOM 1652 C C . ASP B 1 30 ? 13.670 12.038 24.320 1.00 39.59 217 ASP B C 1
ATOM 1653 O O . ASP B 1 30 ? 13.246 11.813 23.185 1.00 41.90 217 ASP B O 1
ATOM 1658 N N . PRO B 1 31 ? 13.255 13.094 25.022 1.00 37.97 218 PRO B N 1
ATOM 1659 C CA . PRO B 1 31 ? 12.421 14.114 24.378 1.00 42.93 218 PRO B CA 1
ATOM 1660 C C . PRO B 1 31 ? 13.174 14.766 23.230 1.00 41.04 218 PRO B C 1
AT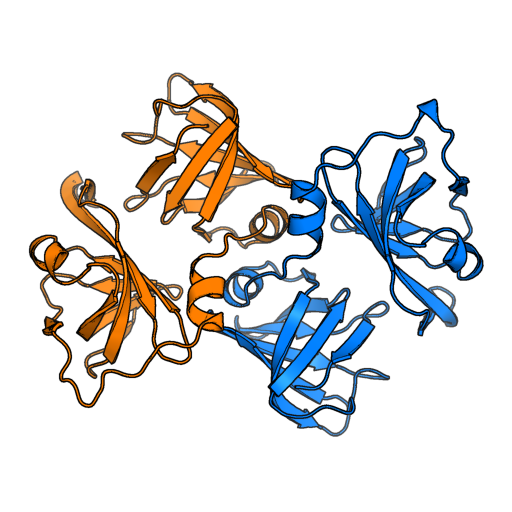OM 1661 O O . PRO B 1 31 ? 14.405 14.858 23.242 1.00 41.29 218 PRO B O 1
ATOM 1665 N N . PHE B 1 32 ? 12.422 15.203 22.223 1.00 32.77 219 PHE B N 1
ATOM 1666 C CA . PHE B 1 32 ? 13.019 15.865 21.071 1.00 37.79 219 PHE B CA 1
ATOM 1667 C C . PHE B 1 32 ? 12.038 16.893 20.525 1.00 41.57 219 PHE B C 1
ATOM 1668 O O . PHE B 1 32 ? 10.849 16.878 20.853 1.00 35.04 219 PHE B O 1
ATOM 1676 N N . GLU B 1 33 ? 12.560 17.797 19.709 1.00 35.44 220 GLU B N 1
ATOM 1677 C CA . GLU B 1 33 ? 11.708 18.868 19.161 1.00 32.66 220 GLU B CA 1
ATOM 1678 C C . GLU B 1 33 ? 11.097 18.430 17.838 1.00 33.81 220 GLU B C 1
ATOM 1679 O O . GLU B 1 33 ? 11.761 17.741 17.079 1.00 38.34 220 GLU B O 1
ATOM 1685 N N . TYR B 1 34 ? 9.855 18.825 17.620 1.00 33.78 221 TYR B N 1
ATOM 1686 C CA . TYR B 1 34 ? 9.203 18.602 16.335 1.00 33.13 221 TYR B CA 1
ATOM 1687 C C . TYR B 1 34 ? 8.375 19.833 16.006 1.00 34.37 221 TYR B C 1
ATOM 1688 O O . TYR B 1 34 ? 8.203 20.740 16.828 1.00 36.61 221 TYR B O 1
ATOM 1697 N N . GLU B 1 35 ? 7.859 19.858 14.787 1.00 34.28 222 GLU B N 1
ATOM 1698 C CA . GLU B 1 35 ? 7.132 21.002 14.266 1.00 35.26 222 GLU B CA 1
ATOM 1699 C C . GLU B 1 35 ? 5.652 20.660 14.173 1.00 35.37 222 GLU B C 1
ATOM 1700 O O . GLU B 1 35 ? 5.282 19.653 13.562 1.00 37.67 222 GLU B O 1
ATOM 1706 N N . SER B 1 36 ? 4.811 21.497 14.783 1.00 38.04 223 SER B N 1
ATOM 1707 C CA . SER B 1 36 ? 3.365 21.306 14.746 1.00 35.70 223 SER B CA 1
ATOM 1708 C C . SER B 1 36 ? 2.818 21.646 13.359 1.00 39.61 223 SER B C 1
ATOM 1709 O O . SER B 1 36 ? 3.513 22.248 12.532 1.00 35.28 223 SER B O 1
ATOM 1712 N N . PRO B 1 37 ? 1.562 21.282 13.075 1.00 40.48 224 PRO B N 1
ATOM 1713 C CA . PRO B 1 37 ? 0.974 21.653 11.778 1.00 42.18 224 PRO B CA 1
ATOM 1714 C C . PRO B 1 37 ? 0.819 23.147 11.590 1.00 38.85 224 PRO B C 1
ATOM 1715 O O . PRO B 1 37 ? 0.603 23.592 10.456 1.00 41.53 224 PRO B O 1
ATOM 1719 N N . GLU B 1 38 ? 0.963 23.894 12.682 1.00 37.38 225 GLU B N 1
ATOM 1720 C CA . GLU B 1 38 ? 0.905 25.374 12.623 1.00 39.16 225 GLU B CA 1
ATOM 1721 C C . GLU B 1 38 ? 2.329 25.925 12.688 1.00 41.43 225 GLU B C 1
ATOM 1722 O O . GLU B 1 38 ? 2.453 27.098 13.045 1.00 43.32 225 GLU B O 1
ATOM 1728 N N . HIS B 1 39 ? 3.332 25.068 12.453 1.00 39.97 226 HIS B N 1
ATOM 1729 C CA . HIS B 1 39 ? 4.737 25.469 12.382 1.00 39.10 226 HIS B CA 1
ATOM 1730 C C . HIS B 1 39 ? 5.238 26.062 13.694 1.00 36.89 226 HIS B C 1
ATOM 1731 O O . HIS B 1 39 ? 6.110 26.932 13.702 1.00 39.97 226 HIS B O 1
ATOM 1738 N N . GLU B 1 40 ? 4.695 25.609 14.815 1.00 37.31 227 GLU B N 1
ATOM 1739 C CA . GLU B 1 40 ? 5.231 25.969 16.118 1.00 44.64 227 GLU B CA 1
ATOM 1740 C C . GLU B 1 40 ? 6.091 24.821 16.624 1.00 42.41 227 GLU B C 1
ATOM 1741 O O . GLU B 1 40 ? 5.776 23.652 16.386 1.00 38.01 227 GLU B O 1
ATOM 1747 N N . VAL B 1 41 ? 7.186 25.152 17.301 1.00 38.44 228 VAL B N 1
ATOM 1748 C CA . VAL B 1 41 ? 8.094 24.117 17.782 1.00 39.39 228 VAL B CA 1
ATOM 1749 C C . VAL B 1 41 ? 7.559 23.551 19.092 1.00 43.21 228 VAL B C 1
ATOM 1750 O O . VAL B 1 41 ? 7.243 24.298 20.024 1.00 39.30 228 VAL B O 1
ATOM 1754 N N . LYS B 1 42 ? 7.449 22.227 19.163 1.00 33.36 229 LYS B N 1
ATOM 1755 C CA . LYS B 1 42 ? 6.938 21.537 20.338 1.00 35.75 229 LYS B CA 1
ATOM 1756 C C . LYS B 1 42 ? 7.861 20.365 20.671 1.00 36.74 229 LYS B C 1
ATOM 1757 O O . LYS B 1 42 ? 8.832 20.092 19.961 1.00 37.67 229 LYS B O 1
ATOM 1763 N N . ASN B 1 43 ? 7.567 19.665 21.767 1.00 37.81 230 ASN B N 1
ATOM 1764 C CA . ASN B 1 43 ? 8.406 18.561 22.212 1.00 35.28 230 ASN B CA 1
ATOM 1765 C C . ASN B 1 43 ? 7.572 17.300 22.395 1.00 36.16 230 ASN B C 1
ATOM 1766 O O . ASN B 1 43 ? 6.384 17.363 22.718 1.00 34.43 230 ASN B O 1
ATOM 1771 N N . MET B 1 44 ? 8.208 16.150 22.183 1.00 34.40 231 MET B N 1
ATOM 1772 C CA . MET B 1 44 ? 7.548 14.863 22.380 1.00 32.16 231 MET B CA 1
ATOM 1773 C C . MET B 1 44 ? 8.614 13.806 22.633 1.00 33.69 231 MET B C 1
ATOM 1774 O O . MET B 1 44 ? 9.814 14.075 22.547 1.00 31.04 231 MET B O 1
ATOM 1779 N N . PHE B 1 45 ? 8.168 12.580 22.907 1.00 30.01 232 PHE B N 1
ATOM 1780 C CA . PHE B 1 45 ? 9.069 11.445 22.873 1.00 28.31 232 PHE B CA 1
ATOM 1781 C C . PHE B 1 45 ? 8.266 10.217 22.476 1.00 30.07 232 PHE B C 1
ATOM 1782 O O . PHE B 1 45 ? 7.033 10.229 22.491 1.00 32.18 232 PHE B O 1
ATOM 1790 N N . HIS B 1 46 ? 8.989 9.187 22.057 1.00 27.38 233 HIS B N 1
ATOM 1791 C CA . HIS B 1 46 ? 8.405 7.900 21.702 1.00 25.17 233 HIS B CA 1
ATOM 1792 C C . HIS B 1 46 ? 8.589 6.907 22.838 1.00 28.94 233 HIS B C 1
ATOM 1793 O O . HIS B 1 46 ? 9.569 6.965 23.583 1.00 32.10 233 HIS B O 1
ATOM 1800 N N . ALA B 1 47 ? 7.653 5.965 22.940 1.00 29.89 234 ALA B N 1
ATOM 1801 C CA . ALA B 1 47 ? 7.793 4.892 23.904 1.00 26.14 234 ALA B CA 1
ATOM 1802 C C . ALA B 1 47 ? 7.119 3.643 23.358 1.00 28.74 234 ALA B C 1
ATOM 1803 O O . ALA B 1 47 ? 6.323 3.698 22.415 1.00 31.96 234 ALA B O 1
ATOM 1805 N N . THR B 1 48 ? 7.473 2.509 23.951 1.00 30.80 235 THR B N 1
ATOM 1806 C CA . THR B 1 48 ? 6.769 1.254 23.719 1.00 27.20 235 THR B CA 1
ATOM 1807 C C . THR B 1 48 ? 6.398 0.685 25.081 1.00 33.06 235 THR B C 1
ATOM 1808 O O . THR B 1 48 ? 7.193 0.753 26.027 1.00 33.39 235 THR B O 1
ATOM 1812 N N . VAL B 1 49 ? 5.167 0.178 25.196 1.00 32.84 236 VAL B N 1
ATOM 1813 C CA . VAL B 1 49 ? 4.638 -0.336 26.456 1.00 26.95 236 VAL B CA 1
ATOM 1814 C C . VAL B 1 49 ? 3.962 -1.678 26.185 1.00 31.94 236 VAL B C 1
ATOM 1815 O O . VAL B 1 49 ? 3.631 -2.013 25.048 1.00 31.91 236 VAL B O 1
ATOM 1819 N N . ALA B 1 50 ? 3.727 -2.433 27.258 1.00 33.99 237 ALA B N 1
ATOM 1820 C CA . ALA B 1 50 ? 3.177 -3.773 27.103 1.00 33.44 237 ALA B CA 1
ATOM 1821 C C . ALA B 1 50 ? 2.191 -4.109 28.217 1.00 38.75 237 ALA B C 1
ATOM 1822 O O . ALA B 1 50 ? 2.328 -3.662 29.362 1.00 39.83 237 ALA B O 1
ATOM 1824 N N . THR B 1 51 ? 1.193 -4.908 27.854 1.00 40.33 238 THR B N 1
ATOM 1825 C CA . THR B 1 51 ? 0.361 -5.657 28.784 1.00 41.92 238 THR B CA 1
ATOM 1826 C C . THR B 1 51 ? 0.778 -7.123 28.720 1.00 43.40 238 THR B C 1
ATOM 1827 O O . THR B 1 51 ? 1.769 -7.473 28.077 1.00 42.28 238 THR B O 1
ATOM 1831 N N . VAL B 1 52 ? 0.008 -8.004 29.371 1.00 45.70 239 VAL B N 1
ATOM 1832 C CA . VAL B 1 52 ? 0.330 -9.425 29.290 1.00 42.86 239 VAL B CA 1
ATOM 1833 C C . VAL B 1 52 ? 0.073 -9.989 27.907 1.00 41.69 239 VAL B C 1
ATOM 1834 O O . VAL B 1 52 ? 0.567 -11.078 27.594 1.00 44.86 239 VAL B O 1
ATOM 1838 N N . SER B 1 53 ? -0.691 -9.289 27.066 1.00 40.55 240 SER B N 1
ATOM 1839 C CA . SER B 1 53 ? -1.104 -9.844 25.783 1.00 40.41 240 SER B CA 1
ATOM 1840 C C . SER B 1 53 ? -0.797 -8.970 24.571 1.00 40.06 240 SER B C 1
ATOM 1841 O O . SER B 1 53 ? -0.903 -9.463 23.443 1.00 35.71 240 SER B O 1
ATOM 1844 N N . GLN B 1 54 ? -0.408 -7.707 24.756 1.00 38.36 241 GLN B N 1
ATOM 1845 C CA . GLN B 1 54 ? -0.205 -6.787 23.648 1.00 42.77 241 GLN B CA 1
ATOM 1846 C C . GLN B 1 54 ? 0.953 -5.850 23.965 1.00 35.27 241 GLN B C 1
ATOM 1847 O O . GLN B 1 54 ? 1.207 -5.537 25.129 1.00 38.55 241 GLN B O 1
ATOM 1853 N N . TYR B 1 55 ? 1.651 -5.403 22.923 1.00 32.30 242 TYR B N 1
ATOM 1854 C CA . TYR B 1 55 ? 2.541 -4.254 23.062 1.00 32.78 242 TYR B CA 1
ATOM 1855 C C . TYR B 1 55 ? 2.070 -3.155 22.122 1.00 32.50 242 TYR B C 1
ATOM 1856 O O . TYR B 1 55 ? 1.374 -3.414 21.136 1.00 32.99 242 TYR B O 1
ATOM 1865 N N . PHE B 1 56 ? 2.443 -1.916 22.450 1.00 28.72 243 PHE B N 1
ATOM 1866 C CA . PHE B 1 56 ? 1.995 -0.750 21.708 1.00 30.56 243 PHE B CA 1
ATOM 1867 C C . PHE B 1 56 ? 3.130 0.248 21.597 1.00 28.80 243 PHE B C 1
ATOM 1868 O O . PHE B 1 56 ? 3.863 0.470 22.567 1.00 30.27 243 PHE B O 1
ATOM 1876 N N . HIS B 1 57 ? 3.237 0.870 20.430 1.00 28.85 244 HIS B N 1
ATOM 1877 C CA . HIS B 1 57 ? 3.993 2.110 20.305 1.00 27.35 244 HIS B CA 1
ATOM 1878 C C . HIS B 1 57 ? 3.161 3.265 20.836 1.00 33.28 244 HIS B C 1
ATOM 1879 O O . HIS B 1 57 ? 1.943 3.304 20.647 1.00 29.73 244 HIS B O 1
ATOM 1886 N N . VAL B 1 58 ? 3.828 4.222 21.480 1.00 29.11 245 VAL B N 1
ATOM 1887 C CA . VAL B 1 58 ? 3.166 5.345 22.126 1.00 28.56 245 VAL B CA 1
ATOM 1888 C C . VAL B 1 58 ? 3.865 6.629 21.704 1.00 29.34 245 VAL B C 1
ATOM 1889 O O . VAL B 1 58 ? 5.099 6.704 21.718 1.00 32.06 245 VAL B O 1
ATOM 1893 N N . LYS B 1 59 ? 3.082 7.627 21.326 1.00 27.95 246 LYS B N 1
ATOM 1894 C CA . LYS B 1 59 ? 3.608 8.974 21.116 1.00 27.67 246 LYS B CA 1
ATOM 1895 C C . LYS B 1 59 ? 3.167 9.818 22.302 1.00 32.17 246 LYS B C 1
ATOM 1896 O O . LYS B 1 59 ? 1.970 9.900 22.594 1.00 33.59 246 LYS B O 1
ATOM 1902 N N . VAL B 1 60 ? 4.125 10.420 22.996 1.00 28.42 247 VAL B N 1
ATOM 1903 C CA . VAL B 1 60 ? 3.844 11.153 24.227 1.00 29.21 247 VAL B CA 1
ATOM 1904 C C . VAL B 1 60 ? 4.187 12.615 23.989 1.00 33.90 247 VAL B C 1
ATOM 1905 O O . VAL B 1 60 ? 5.359 12.969 23.807 1.00 33.96 247 VAL B O 1
ATOM 1909 N N . PHE B 1 61 ? 3.168 13.467 24.011 1.00 31.71 248 PHE B N 1
ATOM 1910 C CA . PHE B 1 61 ? 3.331 14.875 23.675 1.00 32.32 248 PHE B CA 1
ATOM 1911 C C . PHE B 1 61 ? 3.478 15.762 24.901 1.00 39.38 248 PHE B C 1
ATOM 1912 O O . PHE B 1 61 ? 3.677 16.974 24.760 1.00 43.81 248 PHE B O 1
ATOM 1920 N N . ASN B 1 62 ? 3.440 15.186 26.094 1.00 37.91 249 ASN B N 1
ATOM 1921 C CA . ASN B 1 62 ? 3.698 15.918 27.331 1.00 40.54 249 ASN B CA 1
ATOM 1922 C C . ASN B 1 62 ? 5.015 15.394 27.891 1.00 42.58 249 ASN B C 1
ATOM 1923 O O . ASN B 1 62 ? 5.039 14.362 28.565 1.00 41.90 249 ASN B O 1
ATOM 1928 N N . ILE B 1 63 ? 6.115 16.102 27.619 1.00 41.16 250 ILE B N 1
ATOM 1929 C CA . ILE B 1 63 ? 7.418 15.584 28.029 1.00 41.39 250 ILE B CA 1
ATOM 1930 C C . ILE B 1 63 ? 7.631 15.658 29.534 1.00 39.87 250 ILE B C 1
ATOM 1931 O O . ILE B 1 63 ? 8.582 15.051 30.042 1.00 41.70 250 ILE B O 1
ATOM 1936 N N . ASP B 1 64 ? 6.755 16.356 30.265 1.00 44.58 251 ASP B N 1
ATOM 1937 C CA . ASP B 1 64 ? 6.751 16.249 31.721 1.00 46.54 251 ASP B CA 1
ATOM 1938 C C . ASP B 1 64 ? 6.551 14.809 32.184 1.00 44.01 251 ASP B C 1
ATOM 1939 O O . ASP B 1 64 ? 6.892 14.479 33.326 1.00 43.68 251 ASP B O 1
ATOM 1944 N N . LEU B 1 65 ? 6.017 13.942 31.322 1.00 40.86 252 LEU B N 1
ATOM 1945 C CA . LEU B 1 65 ? 5.754 12.560 31.693 1.00 45.66 252 LEU B CA 1
ATOM 1946 C C . LEU B 1 65 ? 6.961 11.652 31.514 1.00 46.31 252 LEU B C 1
ATOM 1947 O O . LEU B 1 65 ? 6.844 10.450 31.776 1.00 43.62 252 LEU B O 1
ATOM 1952 N N . LYS B 1 66 ? 8.107 12.191 31.086 1.00 41.60 253 LYS B N 1
ATOM 1953 C CA . LYS B 1 66 ? 9.211 11.335 30.655 1.00 41.75 253 LYS B CA 1
ATOM 1954 C C . LYS B 1 66 ? 9.722 10.448 31.787 1.00 41.50 253 LYS B C 1
ATOM 1955 O O . LYS B 1 66 ? 10.099 9.294 31.556 1.00 42.29 253 LYS B O 1
ATOM 1961 N N . GLU B 1 67 ? 9.758 10.972 33.018 1.00 46.14 254 GLU B N 1
ATOM 1962 C CA . GLU B 1 67 ? 10.260 10.172 34.132 1.00 45.40 254 GLU B CA 1
ATOM 1963 C C . GLU B 1 67 ? 9.386 8.944 34.374 1.00 47.23 254 GLU B C 1
ATOM 1964 O O . GLU B 1 67 ? 9.892 7.875 34.735 1.00 53.70 254 GLU B O 1
ATOM 1970 N N . LYS B 1 68 ? 8.074 9.067 34.162 1.00 44.53 255 LYS B N 1
ATOM 1971 C CA . LYS B 1 68 ? 7.200 7.906 34.296 1.00 45.87 255 LYS B CA 1
ATOM 1972 C C . LYS B 1 68 ? 7.429 6.889 33.181 1.00 41.70 255 LYS B C 1
ATOM 1973 O O . LYS B 1 68 ? 7.201 5.689 33.381 1.00 41.54 255 LYS B O 1
ATOM 1979 N N . PHE B 1 69 ? 7.875 7.336 32.005 1.00 42.77 256 PHE B N 1
ATOM 1980 C CA . PHE B 1 69 ? 8.146 6.421 30.892 1.00 40.17 256 PHE B CA 1
ATOM 1981 C C . PHE B 1 69 ? 9.620 6.019 30.913 1.00 42.41 256 PHE B C 1
ATOM 1982 O O . PHE B 1 69 ? 10.435 6.435 30.085 1.00 38.62 256 PHE B O 1
ATOM 1990 N N . THR B 1 70 ? 9.954 5.198 31.899 1.00 41.99 257 THR B N 1
ATOM 1991 C CA . THR B 1 70 ? 11.277 4.611 32.023 1.00 44.92 257 THR B CA 1
ATOM 1992 C C . THR B 1 70 ? 11.152 3.095 32.001 1.00 44.66 257 THR B C 1
ATOM 1993 O O . THR B 1 70 ? 10.115 2.539 32.378 1.00 44.33 257 THR B O 1
ATOM 1997 N N . LYS B 1 71 ? 12.223 2.439 31.555 1.00 45.55 258 LYS B N 1
ATOM 1998 C CA . LYS B 1 71 ? 12.229 0.994 31.375 1.00 46.30 258 LYS B CA 1
ATOM 1999 C C . LYS B 1 71 ? 11.749 0.279 32.631 1.00 42.84 258 LYS B C 1
ATOM 2000 O O . LYS B 1 71 ? 12.215 0.564 33.738 1.00 46.12 258 LYS B O 1
ATOM 2006 N N . ASN B 1 72 ? 10.782 -0.627 32.444 1.00 39.43 259 ASN B N 1
ATOM 2007 C CA . ASN B 1 72 ? 10.216 -1.526 33.452 1.00 46.78 259 ASN B CA 1
ATOM 2008 C C . ASN B 1 72 ? 9.263 -0.848 34.431 1.00 45.40 259 ASN B C 1
ATOM 2009 O O . ASN B 1 72 ? 8.808 -1.504 35.385 1.00 44.64 259 ASN B O 1
ATOM 2014 N N . ASN B 1 73 ? 8.945 0.431 34.244 1.00 43.96 260 ASN B N 1
ATOM 2015 C CA . ASN B 1 73 ? 7.996 1.103 35.125 1.00 40.59 260 ASN B CA 1
ATOM 2016 C C . ASN B 1 73 ? 6.577 0.684 34.769 1.00 46.25 260 ASN B C 1
ATOM 2017 O O . ASN B 1 73 ? 6.218 0.613 33.590 1.00 43.25 260 ASN B O 1
ATOM 2022 N N . PHE B 1 74 ? 5.774 0.398 35.791 1.00 44.46 261 PHE B N 1
ATOM 2023 C CA . PHE B 1 74 ? 4.365 0.076 35.600 1.00 47.14 261 PHE B CA 1
ATOM 2024 C C . PHE B 1 74 ? 3.541 1.345 35.774 1.00 40.34 261 PHE B C 1
ATOM 2025 O O . PHE B 1 74 ? 3.630 2.009 36.809 1.00 42.69 261 PHE B O 1
ATOM 2033 N N . ILE B 1 75 ? 2.750 1.691 34.761 1.00 38.55 262 ILE B N 1
ATOM 2034 C CA . ILE B 1 75 ? 2.005 2.942 34.767 1.00 43.17 262 ILE B CA 1
ATOM 2035 C C . ILE B 1 75 ? 0.573 2.663 34.344 1.00 46.51 262 ILE B C 1
ATOM 2036 O O . ILE B 1 75 ? 0.292 1.685 33.645 1.00 44.95 262 ILE B O 1
ATOM 2041 N N . THR B 1 76 ? -0.338 3.531 34.780 1.00 44.07 263 THR B N 1
ATOM 2042 C CA . THR B 1 76 ? -1.743 3.450 34.400 1.00 43.76 263 THR B CA 1
ATOM 2043 C C . THR B 1 76 ? -2.096 4.695 33.599 1.00 38.22 263 THR B C 1
ATOM 2044 O O . THR B 1 76 ? -1.910 5.813 34.077 1.00 39.40 263 THR B O 1
ATOM 2048 N N . ILE B 1 77 ? -2.598 4.498 32.385 1.00 40.66 264 ILE B N 1
ATOM 2049 C CA . ILE B 1 77 ? -2.866 5.592 31.459 1.00 41.95 264 ILE B CA 1
ATOM 2050 C C . ILE B 1 77 ? -4.364 5.647 31.204 1.00 45.09 264 ILE B C 1
ATOM 2051 O O . ILE B 1 77 ? -5.030 4.608 31.130 1.00 45.23 264 ILE B O 1
ATOM 2056 N N . SER B 1 78 ? -4.896 6.859 31.082 1.00 40.13 265 SER B N 1
ATOM 2057 C CA . SER B 1 78 ? -6.314 7.024 30.803 1.00 43.66 265 SER B CA 1
ATOM 2058 C C . SER B 1 78 ? -6.493 8.292 29.990 1.00 46.17 265 SER B C 1
ATOM 2059 O O . SER B 1 78 ? -5.623 9.165 29.977 1.00 43.24 265 SER B O 1
ATOM 2062 N N . ASN B 1 79 ? -7.640 8.385 29.317 1.00 45.46 266 ASN B N 1
ATOM 2063 C CA . ASN B 1 79 ? -7.947 9.511 28.440 1.00 45.63 266 ASN B CA 1
ATOM 2064 C C . ASN B 1 79 ? -6.843 9.678 27.403 1.00 44.22 266 ASN B C 1
ATOM 2065 O O . ASN B 1 79 ? -6.333 10.774 27.160 1.00 42.45 266 ASN B O 1
ATOM 2070 N N . TYR B 1 80 ? -6.458 8.552 26.819 1.00 42.07 267 TYR B N 1
ATOM 2071 C CA . TYR B 1 80 ? -5.472 8.488 25.754 1.00 40.98 267 TYR B CA 1
ATOM 2072 C C . TYR B 1 80 ? -6.169 8.178 24.437 1.00 49.96 267 TYR B C 1
ATOM 2073 O O . TYR B 1 80 ? -7.339 7.787 24.396 1.00 47.31 267 TYR B O 1
ATOM 2082 N N . PHE B 1 81 ? -5.434 8.347 23.344 1.00 44.82 268 PHE B N 1
ATOM 2083 C CA . PHE B 1 81 ? -5.995 8.135 22.024 1.00 41.00 268 PHE B CA 1
ATOM 2084 C C . PHE B 1 81 ? -5.278 6.988 21.327 1.00 39.24 268 PHE B C 1
ATOM 2085 O O . PHE B 1 81 ? -4.174 6.588 21.707 1.00 39.97 268 PHE B O 1
ATOM 2093 N N . GLU B 1 82 ? -5.942 6.439 20.314 1.00 44.34 269 GLU B N 1
ATOM 2094 C CA . GLU B 1 82 ? -5.379 5.372 19.501 1.00 46.89 269 GLU B CA 1
ATOM 2095 C C . GLU B 1 82 ? -5.654 5.681 18.040 1.00 50.12 269 GLU B C 1
ATOM 2096 O O . GLU B 1 82 ? -6.781 6.032 17.678 1.00 49.37 269 GLU B O 1
ATOM 2102 N N . SER B 1 83 ? -4.622 5.558 17.211 1.00 48.36 270 SER B N 1
ATOM 2103 C CA . SER B 1 83 ? -4.760 5.743 15.774 1.00 52.63 270 SER B CA 1
ATOM 2104 C C . SER B 1 83 ? -3.749 4.840 15.088 1.00 51.62 270 SER B C 1
ATOM 2105 O O . SER B 1 83 ? -2.562 4.870 15.426 1.00 46.34 270 SER B O 1
ATOM 2108 N N . LYS B 1 84 ? -4.226 4.017 14.152 1.00 51.82 271 LYS B N 1
ATOM 2109 C CA . LYS B 1 84 ? -3.369 3.084 13.416 1.00 50.56 271 LYS B CA 1
ATOM 2110 C C . LYS B 1 84 ? -2.648 2.117 14.353 1.00 44.50 271 LYS B C 1
ATOM 2111 O O . LYS B 1 84 ? -1.535 1.668 14.063 1.00 43.10 271 LYS B O 1
ATOM 2117 N N . GLY B 1 85 ? -3.269 1.784 15.486 1.00 40.24 272 GLY B N 1
ATOM 2118 C CA . GLY B 1 85 ? -2.653 0.909 16.461 1.00 38.50 272 GLY B CA 1
ATOM 2119 C C . GLY B 1 85 ? -1.641 1.581 17.366 1.00 36.26 272 GLY B C 1
ATOM 2120 O O . GLY B 1 85 ? -1.059 0.906 18.230 1.00 38.45 272 GLY B O 1
ATOM 2121 N N . ILE B 1 86 ? -1.409 2.879 17.190 1.00 32.51 273 ILE B N 1
ATOM 2122 C CA . ILE B 1 86 ? -0.433 3.635 17.965 1.00 32.52 273 ILE B CA 1
ATOM 2123 C C . ILE B 1 86 ? -1.177 4.467 18.999 1.00 32.83 273 ILE B C 1
ATOM 2124 O O . ILE B 1 86 ? -2.183 5.112 18.679 1.00 38.52 273 ILE B O 1
ATOM 2129 N N . LEU B 1 87 ? -0.687 4.454 20.238 1.00 28.79 274 LEU B N 1
ATOM 2130 C CA . LEU B 1 87 ? -1.301 5.215 21.322 1.00 29.48 274 LEU B CA 1
ATOM 2131 C C . LEU B 1 87 ? -0.748 6.632 21.349 1.00 37.07 274 LEU B C 1
ATOM 2132 O O . LEU B 1 87 ? 0.435 6.848 21.081 1.00 36.43 274 LEU B O 1
ATOM 2137 N N . GLU B 1 88 ? -1.614 7.581 21.702 1.00 30.83 275 GLU B N 1
ATOM 2138 C CA . GLU B 1 88 ? -1.214 9.005 21.809 1.00 28.80 275 GLU B CA 1
ATOM 2139 C C . GLU B 1 88 ? -1.586 9.530 23.196 1.00 37.80 275 GLU B C 1
ATOM 2140 O O . GLU B 1 88 ? -2.732 9.377 23.590 1.00 37.55 275 GLU B O 1
ATOM 2146 N N . ILE B 1 89 ? -0.614 10.114 23.883 1.00 32.47 276 ILE B N 1
ATOM 2147 C CA . ILE B 1 89 ? -0.806 10.708 25.199 1.00 33.47 276 ILE B CA 1
ATOM 2148 C C . ILE B 1 89 ? -0.473 12.185 25.073 1.00 40.83 276 ILE B C 1
ATOM 2149 O O . ILE B 1 89 ? 0.641 12.535 24.670 1.00 35.00 276 ILE B O 1
ATOM 2154 N N . ASN B 1 90 ? -1.438 13.049 25.389 1.00 39.84 277 ASN B N 1
ATOM 2155 C CA . ASN B 1 90 ? -1.159 14.481 25.381 1.00 37.81 277 ASN B CA 1
ATOM 2156 C C . ASN B 1 90 ? -1.546 15.085 26.724 1.00 39.22 277 ASN B C 1
ATOM 2157 O O . ASN B 1 90 ? -1.781 14.353 27.685 1.00 41.21 277 ASN B O 1
ATOM 2162 N N . GLU B 1 91 ? -1.581 16.418 26.802 1.00 43.53 278 GLU B N 1
ATOM 2163 C CA . GLU B 1 91 ? -1.839 17.140 28.082 1.00 48.83 278 GLU B CA 1
ATOM 2164 C C . GLU B 1 91 ? -3.188 16.750 28.688 1.00 50.87 278 GLU B C 1
ATOM 2165 O O . GLU B 1 91 ? -3.312 16.800 29.911 1.00 51.57 278 GLU B O 1
ATOM 2171 N N . THR B 1 92 ? -4.164 16.422 27.852 1.00 53.46 279 THR B N 1
ATOM 2172 C CA . THR B 1 92 ? -5.474 16.016 28.346 1.00 53.90 279 THR B CA 1
ATOM 2173 C C . THR B 1 92 ? -5.480 14.593 28.894 1.00 54.75 279 THR B C 1
ATOM 2174 O O . THR B 1 92 ? -6.478 14.180 29.496 1.00 54.33 279 THR B O 1
ATOM 2178 N N . SER B 1 93 ? -4.395 13.847 28.708 1.00 42.08 280 SER B N 1
ATOM 2179 C CA . SER B 1 93 ? -4.301 12.474 29.180 1.00 40.39 280 SER B CA 1
ATOM 2180 C C . SER B 1 93 ? -3.812 12.451 30.627 1.00 45.33 280 SER B C 1
ATOM 2181 O O . SER B 1 93 ? -3.270 13.430 31.139 1.00 44.36 280 SER B O 1
ATOM 2184 N N . SER B 1 94 ? -3.996 11.312 31.290 1.00 46.18 281 SER B N 1
ATOM 2185 C CA . SER B 1 94 ? -3.446 11.110 32.625 1.00 45.37 281 SER B CA 1
ATOM 2186 C C . SER B 1 94 ? -2.546 9.884 32.604 1.00 40.21 281 SER B C 1
ATOM 2187 O O . SER B 1 94 ? -2.904 8.857 32.020 1.00 39.53 281 SER B O 1
ATOM 2190 N N . VAL B 1 95 ? -1.369 10.007 33.210 1.00 43.15 282 VAL B N 1
ATOM 2191 C CA . VAL B 1 95 ? -0.447 8.891 33.384 1.00 38.57 282 VAL B CA 1
ATOM 2192 C C . VAL B 1 95 ? 0.035 8.931 34.827 1.00 43.47 282 VAL B C 1
ATOM 2193 O O . VAL B 1 95 ? 0.679 9.903 35.245 1.00 45.10 282 VAL B O 1
ATOM 2197 N N . LEU B 1 96 ? -0.288 7.890 35.581 1.00 47.08 283 LEU B N 1
ATOM 2198 C CA . LEU B 1 96 ? 0.084 7.749 36.978 1.00 44.76 283 LEU B CA 1
ATOM 2199 C C . LEU B 1 96 ? 0.828 6.436 37.162 1.00 43.18 283 LEU B C 1
ATOM 2200 O O . LEU B 1 96 ? 0.704 5.519 36.350 1.00 46.77 283 LEU B O 1
ATOM 2205 N N . GLU B 1 97 ? 1.608 6.350 38.236 1.00 47.07 284 GLU B N 1
ATOM 2206 C CA . GLU B 1 97 ? 2.224 5.076 38.581 1.00 51.31 284 GLU B CA 1
ATOM 2207 C C . GLU B 1 97 ? 1.142 4.031 38.830 1.00 53.55 284 GLU B C 1
ATOM 2208 O O . GLU B 1 97 ? 0.066 4.340 39.349 1.00 55.43 284 GLU B O 1
ATOM 2214 N N . ALA B 1 98 ? 1.423 2.789 38.450 1.00 53.41 285 ALA B N 1
ATOM 2215 C CA . ALA B 1 98 ? 0.454 1.721 38.639 1.00 52.14 285 ALA B CA 1
ATOM 2216 C C . ALA B 1 98 ? 0.393 1.300 40.103 1.00 60.29 285 ALA B C 1
ATOM 2217 O O . ALA B 1 98 ? 1.386 1.368 40.834 1.00 56.94 285 ALA B O 1
ATOM 2219 N N . ALA B 1 99 ? -0.792 0.877 40.529 1.00 68.23 286 ALA B N 1
ATOM 2220 C CA . ALA B 1 99 ? -0.908 0.241 41.829 1.00 73.59 286 ALA B CA 1
ATOM 2221 C C . ALA B 1 99 ? -0.330 -1.167 41.754 1.00 67.94 286 ALA B C 1
ATOM 2222 O O . ALA B 1 99 ? -0.412 -1.821 40.713 1.00 65.06 286 ALA B O 1
ATOM 2224 N N . PRO B 1 100 ? 0.275 -1.645 42.839 1.00 69.74 287 PRO B N 1
ATOM 2225 C CA . PRO B 1 100 ? 0.858 -2.994 42.821 1.00 66.32 287 PRO B CA 1
ATOM 2226 C C . PRO B 1 100 ? -0.091 -4.086 42.341 1.00 67.04 287 PRO B C 1
ATOM 2227 O O . PRO B 1 100 ? 0.361 -5.020 41.669 1.00 62.86 287 PRO B O 1
ATOM 2231 N N . LYS B 1 101 ? -1.394 -3.982 42.626 1.00 74.47 288 LYS B N 1
ATOM 2232 C CA . LYS B 1 101 ? -2.317 -5.083 42.347 1.00 71.87 288 LYS B CA 1
ATOM 2233 C C . LYS B 1 101 ? -2.636 -5.257 40.864 1.00 70.52 288 LYS B C 1
ATOM 2234 O O . LYS B 1 101 ? -3.183 -6.300 40.489 1.00 70.93 288 LYS B O 1
ATOM 2240 N N . GLN B 1 102 ? -2.328 -4.281 40.012 1.00 70.02 289 GLN B N 1
ATOM 2241 C CA . GLN B 1 102 ? -2.455 -4.476 38.574 1.00 74.13 289 GLN B CA 1
ATOM 2242 C C . GLN B 1 102 ? -1.103 -4.594 37.889 1.00 65.82 289 GLN B C 1
ATOM 2243 O O . GLN B 1 102 ? -1.039 -4.590 36.655 1.00 68.95 289 GLN B O 1
ATOM 2249 N N . MET B 1 103 ? -0.025 -4.707 38.661 1.00 60.26 290 MET B N 1
ATOM 2250 C CA . MET B 1 103 ? 1.302 -4.987 38.121 1.00 57.21 290 MET B CA 1
ATOM 2251 C C . MET B 1 103 ? 1.395 -6.483 37.863 1.00 59.05 290 MET B C 1
ATOM 2252 O O . MET B 1 103 ? 1.576 -7.280 38.790 1.00 60.48 290 MET B O 1
ATOM 2257 N N . ILE B 1 104 ? 1.249 -6.872 36.601 1.00 51.56 291 ILE B N 1
ATOM 2258 C CA . ILE B 1 104 ? 1.334 -8.266 36.182 1.00 57.40 291 ILE B CA 1
ATOM 2259 C C . ILE B 1 104 ? 2.566 -8.419 35.304 1.00 52.96 291 ILE B C 1
ATOM 2260 O O . ILE B 1 104 ? 2.793 -7.611 34.396 1.00 50.31 291 ILE B O 1
ATOM 2265 N N . GLU B 1 105 ? 3.363 -9.446 35.583 1.00 54.90 292 GLU B N 1
ATOM 2266 C CA . GLU B 1 105 ? 4.578 -9.684 34.815 1.00 53.00 292 GLU B CA 1
ATOM 2267 C C . GLU B 1 105 ? 4.253 -9.837 33.334 1.00 53.72 292 GLU B C 1
ATOM 2268 O O . GLU B 1 105 ? 3.325 -10.557 32.961 1.00 48.51 292 GLU B O 1
ATOM 2274 N N . VAL B 1 106 ? 5.003 -9.137 32.493 1.00 46.87 293 VAL B N 1
ATOM 2275 C CA . VAL B 1 106 ? 4.799 -9.242 31.043 1.00 40.93 293 VAL B CA 1
ATOM 2276 C C . VAL B 1 106 ? 5.530 -10.456 30.532 1.00 47.64 293 VAL B C 1
ATOM 2277 O O . VAL B 1 106 ? 6.733 -10.621 30.820 1.00 46.00 293 VAL B O 1
ATOM 2281 N N . PRO B 1 107 ? 4.871 -11.345 29.782 1.00 41.66 294 PRO B N 1
ATOM 2282 C CA . PRO B 1 107 ? 5.528 -12.562 29.298 1.00 47.54 294 PRO B CA 1
ATOM 2283 C C . PRO B 1 107 ? 6.691 -12.244 28.368 1.00 54.44 294 PRO B C 1
ATOM 2284 O O . PRO B 1 107 ? 6.702 -11.223 27.676 1.00 49.31 294 PRO B O 1
ATOM 2288 N N . ASN B 1 108 ? 7.675 -13.145 28.353 1.00 58.07 295 ASN B N 1
ATOM 2289 C CA . ASN B 1 108 ? 8.881 -12.913 27.566 1.00 66.64 295 ASN B CA 1
ATOM 2290 C C . ASN B 1 108 ? 8.578 -12.799 26.075 1.00 61.52 295 ASN B C 1
ATOM 2291 O O . ASN B 1 108 ? 9.248 -12.040 25.363 1.00 62.73 295 ASN B O 1
ATOM 2296 N N . CYS B 1 109 ? 7.576 -13.534 25.587 1.00 52.62 296 CYS B N 1
ATOM 2297 C CA . CYS B 1 109 ? 7.241 -13.472 24.167 1.00 54.91 296 CYS B CA 1
ATOM 2298 C C . CYS B 1 109 ? 6.778 -12.075 23.767 1.00 47.25 296 CYS B C 1
ATOM 2299 O O . CYS B 1 109 ? 7.053 -11.619 22.650 1.00 45.72 296 CYS B O 1
ATOM 2302 N N . ILE B 1 110 ? 6.063 -11.390 24.661 1.00 43.85 297 ILE B N 1
ATOM 2303 C CA . ILE B 1 110 ? 5.617 -10.026 24.384 1.00 39.64 297 ILE B CA 1
ATOM 2304 C C . ILE B 1 110 ? 6.814 -9.098 24.249 1.00 39.78 297 ILE B C 1
ATOM 2305 O O . ILE B 1 110 ? 6.890 -8.279 23.324 1.00 39.51 297 ILE B O 1
ATOM 2310 N N . THR B 1 111 ? 7.757 -9.192 25.189 1.00 39.54 298 THR B N 1
ATOM 2311 C CA . THR B 1 111 ? 8.902 -8.286 25.165 1.00 39.61 298 THR B CA 1
ATOM 2312 C C . THR B 1 111 ? 9.789 -8.540 23.948 1.00 48.27 298 THR B C 1
ATOM 2313 O O . THR B 1 111 ? 10.291 -7.586 23.337 1.00 47.60 298 THR B O 1
ATOM 2317 N N . ARG B 1 112 ? 9.972 -9.806 23.560 1.00 49.35 299 ARG B N 1
ATOM 2318 C CA . ARG B 1 112 ? 10.794 -10.087 22.388 1.00 50.28 299 ARG B CA 1
ATOM 2319 C C . ARG B 1 112 ? 10.082 -9.724 21.092 1.00 44.97 299 ARG B C 1
ATOM 2320 O O . ARG B 1 112 ? 10.728 -9.257 20.147 1.00 48.02 299 ARG B O 1
ATOM 2328 N N . ASN B 1 113 ? 8.762 -9.901 21.029 1.00 44.71 300 ASN B N 1
ATOM 2329 C CA . ASN B 1 113 ? 8.020 -9.428 19.866 1.00 46.32 300 ASN B CA 1
ATOM 2330 C C . ASN B 1 113 ? 8.111 -7.912 19.748 1.00 42.85 300 ASN B C 1
ATOM 2331 O O . ASN B 1 113 ? 8.320 -7.371 18.655 1.00 38.59 300 ASN B O 1
ATOM 2336 N N . ALA B 1 114 ? 7.973 -7.210 20.872 1.00 35.87 301 ALA B N 1
ATOM 2337 C CA . ALA B 1 114 ? 8.035 -5.755 20.839 1.00 36.72 301 ALA B CA 1
ATOM 2338 C C . ALA B 1 114 ? 9.389 -5.275 20.337 1.00 35.10 301 ALA B C 1
ATOM 2339 O O . ALA B 1 114 ? 9.473 -4.285 19.603 1.00 44.37 301 ALA B O 1
ATOM 2341 N N . ASN B 1 115 ? 10.460 -5.974 20.711 1.00 37.06 302 ASN B N 1
ATOM 2342 C CA . ASN B 1 115 ? 11.804 -5.554 20.336 1.00 46.16 302 ASN B CA 1
ATOM 2343 C C . ASN B 1 115 ? 12.198 -5.969 18.924 1.00 45.75 302 ASN B C 1
ATOM 2344 O O . ASN B 1 115 ? 13.233 -5.512 18.429 1.00 47.39 302 ASN B O 1
ATOM 2349 N N . ALA B 1 116 ? 11.407 -6.805 18.259 1.00 38.72 303 ALA B N 1
ATOM 2350 C CA . ALA B 1 116 ? 11.758 -7.257 16.920 1.00 34.95 303 ALA B CA 1
ATOM 2351 C C . ALA B 1 116 ? 11.467 -6.181 15.883 1.00 31.27 303 ALA B C 1
ATOM 2352 O O . ALA B 1 116 ? 10.472 -5.460 15.976 1.00 36.06 303 ALA B O 1
ATOM 2354 N N . SER B 1 117 ? 12.349 -6.074 14.877 1.00 31.24 304 SER B N 1
ATOM 2355 C CA . SER B 1 117 ? 12.062 -5.194 13.759 1.00 31.56 304 SER B CA 1
ATOM 2356 C C . SER B 1 117 ? 11.364 -5.938 12.641 1.00 35.03 304 SER B C 1
ATOM 2357 O O . SER B 1 117 ? 11.545 -7.145 12.479 1.00 32.24 304 SER B O 1
ATOM 2360 N N . PRO B 1 118 ? 10.563 -5.234 11.848 1.00 31.49 305 PRO B N 1
ATOM 2361 C CA . PRO B 1 118 ? 10.001 -5.846 10.646 1.00 33.20 305 PRO B CA 1
ATOM 2362 C C . PRO B 1 118 ? 11.090 -6.137 9.630 1.00 32.99 305 PRO B C 1
ATOM 2363 O O . PRO B 1 118 ? 12.108 -5.441 9.544 1.00 29.86 305 PRO B O 1
ATOM 2367 N N . LYS B 1 119 ? 10.871 -7.197 8.864 1.00 29.68 306 LYS B N 1
ATOM 2368 C CA . LYS B 1 119 ? 11.717 -7.486 7.718 1.00 26.45 306 LYS B CA 1
ATOM 2369 C C . LYS B 1 119 ? 11.403 -6.513 6.596 1.00 24.16 306 LYS B C 1
ATOM 2370 O O . LYS B 1 119 ? 10.245 -6.154 6.381 1.00 29.53 306 LYS B O 1
ATOM 2376 N N . ILE B 1 120 ? 12.438 -6.079 5.868 1.00 29.13 307 ILE B N 1
ATOM 2377 C CA . ILE B 1 120 ? 12.216 -5.091 4.815 1.00 27.61 307 ILE B CA 1
ATOM 2378 C C . ILE B 1 120 ? 11.267 -5.617 3.740 1.00 35.79 307 ILE B C 1
ATOM 2379 O O . ILE B 1 120 ? 10.436 -4.869 3.206 1.00 28.53 307 ILE B O 1
ATOM 2384 N N . CYS B 1 121 ? 11.340 -6.911 3.418 1.00 34.82 308 CYS B N 1
ATOM 2385 C CA . CYS B 1 121 ? 10.394 -7.455 2.451 1.00 31.92 308 CYS B CA 1
ATOM 2386 C C . CYS B 1 121 ? 8.949 -7.264 2.895 1.00 31.48 308 CYS B C 1
ATOM 2387 O O . CYS B 1 121 ? 8.059 -7.094 2.047 1.00 33.61 308 CYS B O 1
ATOM 2390 N N . ASP B 1 122 ? 8.698 -7.301 4.203 1.00 28.89 309 ASP B N 1
ATOM 2391 C CA . ASP B 1 122 ? 7.333 -7.086 4.653 1.00 28.38 309 ASP B CA 1
ATOM 2392 C C . ASP B 1 122 ? 6.952 -5.613 4.637 1.00 32.08 309 ASP B C 1
ATOM 2393 O O . ASP B 1 122 ? 5.790 -5.276 4.370 1.00 29.41 309 ASP B O 1
ATOM 2398 N N . ILE B 1 123 ? 7.919 -4.717 4.855 1.00 29.73 310 ILE B N 1
ATOM 2399 C CA . ILE B 1 123 ? 7.635 -3.302 4.662 1.00 29.59 310 ILE B CA 1
ATOM 2400 C C . ILE B 1 123 ? 7.256 -3.035 3.218 1.00 31.39 310 ILE B C 1
ATOM 2401 O O . ILE B 1 123 ? 6.339 -2.254 2.929 1.00 29.95 310 ILE B O 1
ATOM 2406 N N . GLN B 1 124 ? 7.974 -3.667 2.280 1.00 31.60 311 GLN B N 1
ATOM 2407 C CA . GLN B 1 124 ? 7.709 -3.483 0.860 1.00 32.64 311 GLN B CA 1
ATOM 2408 C C . GLN B 1 124 ? 6.314 -3.941 0.462 1.00 31.72 311 GLN B C 1
ATOM 2409 O O . GLN B 1 124 ? 5.813 -3.528 -0.590 1.00 32.70 311 GLN B O 1
ATOM 2415 N N . LYS B 1 125 ? 5.681 -4.788 1.270 1.00 33.78 312 LYS B N 1
ATOM 2416 C CA . LYS B 1 125 ? 4.314 -5.199 0.986 1.00 32.21 312 LYS B CA 1
ATOM 2417 C C . LYS B 1 125 ? 3.277 -4.188 1.464 1.00 35.59 312 LYS B C 1
ATOM 2418 O O . LYS B 1 125 ? 2.104 -4.324 1.108 1.00 31.78 312 LYS B O 1
ATOM 2424 N N . GLY B 1 126 ? 3.675 -3.163 2.218 1.00 32.69 313 GLY B N 1
ATOM 2425 C CA . GLY B 1 126 ? 2.693 -2.351 2.921 1.00 31.14 313 GLY B CA 1
ATOM 2426 C C . GLY B 1 126 ? 1.917 -1.433 1.994 1.00 34.79 313 GLY B C 1
ATOM 2427 O O . GLY B 1 126 ? 2.373 -1.070 0.906 1.00 37.52 313 GLY B O 1
ATOM 2428 N N . THR B 1 127 ? 0.717 -1.053 2.437 1.00 32.27 314 THR B N 1
ATOM 2429 C CA . THR B 1 127 ? -0.075 -0.064 1.714 1.00 32.22 314 THR B CA 1
ATOM 2430 C C . THR B 1 127 ? 0.479 1.333 1.967 1.00 34.78 314 THR B C 1
ATOM 2431 O O . THR B 1 127 ? 0.957 1.637 3.063 1.00 36.75 314 THR B O 1
ATOM 2435 N N . SER B 1 128 ? 0.414 2.178 0.943 1.00 33.22 315 SER B N 1
ATOM 2436 C CA . SER B 1 128 ? 0.882 3.551 1.083 1.00 31.03 315 SER B CA 1
ATOM 2437 C C . SER B 1 128 ? 0.186 4.226 2.257 1.00 36.79 315 SER B C 1
ATOM 2438 O O . SER B 1 128 ? -1.036 4.147 2.403 1.00 37.76 315 SER B O 1
ATOM 2441 N N . GLY B 1 129 ? 0.973 4.868 3.110 1.00 40.35 316 GLY B N 1
ATOM 2442 C CA . GLY B 1 129 ? 0.441 5.560 4.262 1.00 38.14 316 GLY B CA 1
ATOM 2443 C C . GLY B 1 129 ? 0.552 4.808 5.569 1.00 38.55 316 GLY B C 1
ATOM 2444 O O . GLY B 1 129 ? 0.371 5.423 6.628 1.00 40.48 316 GLY B O 1
ATOM 2445 N N . THR B 1 130 ? 0.846 3.508 5.536 1.00 32.31 317 THR B N 1
ATOM 2446 C CA . THR B 1 130 ? 1.084 2.796 6.782 1.00 28.29 317 THR B CA 1
ATOM 2447 C C . THR B 1 130 ? 2.398 3.265 7.408 1.00 33.46 317 THR B C 1
ATOM 2448 O O . THR B 1 130 ? 3.222 3.934 6.774 1.00 32.83 317 THR B O 1
ATOM 2452 N N . VAL B 1 131 ? 2.577 2.919 8.679 1.00 30.05 318 VAL B N 1
ATOM 2453 C CA . VAL B 1 131 ? 3.633 3.469 9.520 1.00 32.24 318 VAL B CA 1
ATOM 2454 C C . VAL B 1 131 ? 4.503 2.333 10.034 1.00 31.51 318 VAL B C 1
ATOM 2455 O O . VAL B 1 131 ? 3.995 1.293 10.470 1.00 29.92 318 VAL B O 1
ATOM 2459 N N . PHE B 1 132 ? 5.814 2.552 10.027 1.00 28.58 319 PHE B N 1
ATOM 2460 C CA . PHE B 1 132 ? 6.766 1.528 10.421 1.00 28.72 319 PHE B CA 1
ATOM 2461 C C . PHE B 1 132 ? 7.769 2.057 11.429 1.00 33.91 319 PHE B C 1
ATOM 2462 O O . PHE B 1 132 ? 8.132 3.238 11.421 1.00 30.94 319 PHE B O 1
ATOM 2470 N N . TYR B 1 133 ? 8.214 1.145 12.288 1.00 27.73 320 TYR B N 1
ATOM 2471 C CA . TYR B 1 133 ? 9.304 1.347 13.228 1.00 26.89 320 TYR B CA 1
ATOM 2472 C C . TYR B 1 133 ? 10.277 0.187 13.092 1.00 37.24 320 TYR B C 1
ATOM 2473 O O . TYR B 1 133 ? 9.877 -0.930 12.752 1.00 32.75 320 TYR B O 1
ATOM 2482 N N . GLY B 1 134 ? 11.539 0.423 13.423 1.00 31.19 321 GLY B N 1
ATOM 2483 C CA . GLY B 1 134 ? 12.476 -0.683 13.478 1.00 32.68 321 GLY B CA 1
ATOM 2484 C C . GLY B 1 134 ? 13.914 -0.210 13.512 1.00 33.62 321 GLY B C 1
ATOM 2485 O O . GLY B 1 134 ? 14.211 0.985 13.378 1.00 31.30 321 GLY B O 1
ATOM 2486 N N . VAL B 1 135 ? 14.805 -1.187 13.700 1.00 31.28 322 VAL B N 1
ATOM 2487 C CA . VAL B 1 135 ? 16.252 -0.983 13.715 1.00 33.06 322 VAL B CA 1
ATOM 2488 C C . VAL B 1 135 ? 16.844 -1.696 12.507 1.00 31.39 322 VAL B C 1
ATOM 2489 O O . VAL B 1 135 ? 16.594 -2.893 12.296 1.00 32.42 322 VAL B O 1
ATOM 2493 N N . PHE B 1 136 ? 17.622 -0.971 11.711 1.00 30.68 323 PHE B N 1
ATOM 2494 C CA . PHE B 1 136 ? 18.108 -1.502 10.448 1.00 32.85 323 PHE B CA 1
ATOM 2495 C C . PHE B 1 136 ? 19.551 -1.082 10.219 1.00 36.65 323 PHE B C 1
ATOM 2496 O O . PHE B 1 136 ? 19.992 -0.020 10.670 1.00 37.02 323 PHE B O 1
ATOM 2504 N N . THR B 1 137 ? 20.280 -1.928 9.497 1.00 37.56 324 THR B N 1
ATOM 2505 C CA . THR B 1 137 ? 21.663 -1.628 9.140 1.00 38.59 324 THR B CA 1
ATOM 2506 C C . THR B 1 137 ? 21.697 -0.690 7.942 1.00 37.17 324 THR B C 1
ATOM 2507 O O . THR B 1 137 ? 20.994 -0.908 6.951 1.00 35.33 324 THR B O 1
ATOM 2511 N N . LEU B 1 138 ? 22.517 0.352 8.031 1.00 35.74 325 LEU B N 1
ATOM 2512 C CA . LEU B 1 138 ? 22.658 1.299 6.937 1.00 37.32 325 LEU B CA 1
ATOM 2513 C C . LEU B 1 138 ? 23.609 0.724 5.895 1.00 41.99 325 LEU B C 1
ATOM 2514 O O . LEU B 1 138 ? 24.755 0.393 6.215 1.00 44.85 325 LEU B O 1
ATOM 2519 N N . HIS B 1 139 ? 23.135 0.595 4.655 1.00 37.68 326 HIS B N 1
ATOM 2520 C CA . HIS B 1 139 ? 23.949 0.061 3.568 1.00 39.61 326 HIS B CA 1
ATOM 2521 C C . HIS B 1 139 ? 24.647 1.162 2.774 1.00 47.74 326 HIS B C 1
ATOM 2522 O O . HIS B 1 139 ? 25.849 1.071 2.503 1.00 51.95 326 HIS B O 1
ATOM 2529 N N . LYS B 1 140 ? 23.909 2.203 2.392 1.00 42.11 327 LYS B N 1
ATOM 2530 C CA . LYS B 1 140 ? 24.461 3.288 1.592 1.00 51.03 327 LYS B CA 1
ATOM 2531 C C . LYS B 1 140 ? 23.709 4.569 1.914 1.00 41.21 327 LYS B C 1
ATOM 2532 O O . LYS B 1 140 ? 22.519 4.546 2.225 1.00 43.60 327 LYS B O 1
ATOM 2538 N N . LYS B 1 141 ? 24.409 5.692 1.830 1.00 44.28 328 LYS B N 1
ATOM 2539 C CA . LYS B 1 141 ? 23.821 6.975 2.160 1.00 42.11 328 LYS B CA 1
ATOM 2540 C C . LYS B 1 141 ? 24.150 7.973 1.060 1.00 46.25 328 LYS B C 1
ATOM 2541 O O . LYS B 1 141 ? 25.261 7.974 0.530 1.00 43.83 328 LYS B O 1
ATOM 2547 N N . LYS B 1 142 ? 23.174 8.798 0.686 1.00 43.58 329 LYS B N 1
ATOM 2548 C CA . LYS B 1 142 ? 23.401 9.869 -0.281 1.00 50.55 329 LYS B CA 1
ATOM 2549 C C . LYS B 1 142 ? 22.823 11.158 0.289 1.00 47.58 329 LYS B C 1
ATOM 2550 O O . LYS B 1 142 ? 21.600 11.331 0.338 1.00 45.22 329 LYS B O 1
ATOM 2556 N N . VAL B 1 143 ? 23.704 12.063 0.708 1.00 42.34 330 VAL B N 1
ATOM 2557 C CA . VAL B 1 143 ? 23.283 13.367 1.197 1.00 41.15 330 VAL B CA 1
ATOM 2558 C C . VAL B 1 143 ? 23.090 14.273 -0.010 1.00 47.88 330 VAL B C 1
ATOM 2559 O O . VAL B 1 143 ? 24.041 14.565 -0.744 1.00 53.41 330 VAL B O 1
ATOM 2563 N N . LYS B 1 144 ? 21.864 14.708 -0.224 1.00 44.67 331 LYS B N 1
ATOM 2564 C CA . LYS B 1 144 ? 21.553 15.591 -1.330 1.00 48.23 331 LYS B CA 1
ATOM 2565 C C . LYS B 1 144 ? 21.423 17.012 -0.808 1.00 48.40 331 LYS B C 1
ATOM 2566 O O . LYS B 1 144 ? 21.639 17.289 0.375 1.00 47.32 331 LYS B O 1
ATOM 2572 N N . THR B 1 145 ? 21.059 17.934 -1.694 1.00 54.70 332 THR B N 1
ATOM 2573 C CA . THR B 1 145 ? 20.824 19.297 -1.247 1.00 58.51 332 THR B CA 1
ATOM 2574 C C . THR B 1 145 ? 19.536 19.406 -0.445 1.00 58.08 332 THR B C 1
ATOM 2575 O O . THR B 1 145 ? 19.450 20.231 0.470 1.00 56.11 332 THR B O 1
ATOM 2579 N N . GLN B 1 146 ? 18.530 18.590 -0.768 1.00 54.50 333 GLN B N 1
ATOM 2580 C CA . GLN B 1 146 ? 17.186 18.766 -0.228 1.00 58.67 333 GLN B CA 1
ATOM 2581 C C . GLN B 1 146 ? 16.780 17.739 0.821 1.00 58.10 333 GLN B C 1
ATOM 2582 O O . GLN B 1 146 ? 15.839 17.995 1.581 1.00 54.94 333 GLN B O 1
ATOM 2588 N N . ASN B 1 147 ? 17.443 16.601 0.876 1.00 45.09 334 ASN B N 1
ATOM 2589 C CA . ASN B 1 147 ? 17.206 15.611 1.916 1.00 40.73 334 ASN B CA 1
ATOM 2590 C C . ASN B 1 147 ? 18.339 14.604 1.821 1.00 39.30 334 ASN B C 1
ATOM 2591 O O . ASN B 1 147 ? 19.308 14.802 1.077 1.00 40.69 334 ASN B O 1
ATOM 2596 N N . THR B 1 148 ? 18.205 13.511 2.559 1.00 39.24 335 THR B N 1
ATOM 2597 C CA . THR B 1 148 ? 19.176 12.435 2.546 1.00 33.60 335 THR B CA 1
ATOM 2598 C C . THR B 1 148 ? 18.426 11.137 2.309 1.00 32.34 335 THR B C 1
ATOM 2599 O O . THR B 1 148 ? 17.391 10.899 2.933 1.00 34.22 335 THR B O 1
ATOM 2603 N N . SER B 1 149 ? 18.949 10.338 1.397 1.00 38.54 336 SER B N 1
ATOM 2604 C CA . SER B 1 149 ? 18.473 8.981 1.175 1.00 40.48 336 SER B CA 1
ATOM 2605 C C . SER B 1 149 ? 19.398 8.029 1.920 1.00 36.76 336 SER B C 1
ATOM 2606 O O . SER B 1 149 ? 20.612 8.032 1.688 1.00 41.06 336 SER B O 1
ATOM 2609 N N . TYR B 1 150 ? 18.822 7.238 2.823 1.00 33.44 337 TYR B N 1
ATOM 2610 C CA . TYR B 1 150 ? 19.504 6.169 3.546 1.00 31.04 337 TYR B CA 1
ATOM 2611 C C . TYR B 1 150 ? 18.980 4.838 3.002 1.00 32.52 337 TYR B C 1
ATOM 2612 O O . TYR B 1 150 ? 17.815 4.502 3.218 1.00 36.95 337 TYR B O 1
ATOM 2621 N N . GLU B 1 151 ? 19.833 4.077 2.319 1.00 33.62 338 GLU B N 1
ATOM 2622 C CA . GLU B 1 151 ? 19.453 2.726 1.886 1.00 29.92 338 GLU B CA 1
ATOM 2623 C C . GLU B 1 151 ? 19.727 1.759 3.028 1.00 35.56 338 GLU B C 1
ATOM 2624 O O . GLU B 1 151 ? 20.889 1.546 3.399 1.00 39.51 338 GLU B O 1
ATOM 2630 N N . ILE B 1 152 ? 18.655 1.160 3.589 1.00 31.32 339 ILE B N 1
ATOM 2631 C CA . ILE B 1 152 ? 18.790 0.172 4.647 1.00 31.87 339 ILE B CA 1
ATOM 2632 C C . ILE B 1 152 ? 18.607 -1.207 4.029 1.00 38.18 339 ILE B C 1
ATOM 2633 O O . ILE B 1 152 ? 17.933 -1.371 3.006 1.00 34.36 339 ILE B O 1
ATOM 2638 N N . LYS B 1 153 ? 19.237 -2.202 4.643 1.00 36.67 340 LYS B N 1
ATOM 2639 C CA . LYS B 1 153 ? 19.271 -3.546 4.081 1.00 37.36 340 LYS B CA 1
ATOM 2640 C C . LYS B 1 153 ? 19.201 -4.574 5.196 1.00 41.28 340 LYS B C 1
ATOM 2641 O O . LYS B 1 153 ? 19.807 -4.398 6.254 1.00 43.15 340 LYS B O 1
ATOM 2647 N N . ASP B 1 154 ? 18.457 -5.655 4.960 1.00 39.96 341 ASP B N 1
ATOM 2648 C CA . ASP B 1 154 ? 18.568 -6.801 5.846 1.00 34.46 341 ASP B CA 1
ATOM 2649 C C . ASP B 1 154 ? 18.636 -8.043 4.966 1.00 39.72 341 ASP B C 1
ATOM 2650 O O . ASP B 1 154 ? 18.767 -7.926 3.741 1.00 47.91 341 ASP B O 1
ATOM 2655 N N . GLY B 1 155 ? 18.569 -9.223 5.557 1.00 48.09 342 GLY B N 1
ATOM 2656 C CA . GLY B 1 155 ? 18.629 -10.396 4.710 1.00 45.18 342 GLY B CA 1
ATOM 2657 C C . GLY B 1 155 ? 17.453 -10.589 3.771 1.00 48.25 342 GLY B C 1
ATOM 2658 O O . GLY B 1 155 ? 17.450 -11.566 3.017 1.00 43.75 342 GLY B O 1
ATOM 2659 N N . SER B 1 156 ? 16.457 -9.699 3.782 1.00 39.14 343 SER B N 1
ATOM 2660 C CA . SER B 1 156 ? 15.243 -9.901 2.996 1.00 33.76 343 SER B CA 1
ATOM 2661 C C . SER B 1 156 ? 15.036 -8.866 1.905 1.00 31.36 343 SER B C 1
ATOM 2662 O O . SER B 1 156 ? 14.086 -8.994 1.127 1.00 35.12 343 SER B O 1
ATOM 2665 N N . GLY B 1 157 ? 15.875 -7.846 1.826 1.00 29.59 344 GLY B N 1
ATOM 2666 C CA . GLY B 1 157 ? 15.701 -6.823 0.818 1.00 30.49 344 GLY B CA 1
ATOM 2667 C C . GLY B 1 157 ? 16.316 -5.519 1.296 1.00 28.82 344 GLY B C 1
ATOM 2668 O O . GLY B 1 157 ? 16.892 -5.433 2.373 1.00 36.28 344 GLY B O 1
ATOM 2669 N N . SER B 1 158 ? 16.164 -4.505 0.469 1.00 27.91 345 SER B N 1
ATOM 2670 C CA . SER B 1 158 ? 16.687 -3.184 0.817 1.00 31.89 345 SER B CA 1
ATOM 2671 C C . SER B 1 158 ? 15.649 -2.141 0.436 1.00 37.72 345 SER B C 1
ATOM 2672 O O . SER B 1 158 ? 14.829 -2.359 -0.456 1.00 38.92 345 SER B O 1
ATOM 2675 N N . ILE B 1 159 ? 15.656 -1.013 1.142 1.00 36.08 346 ILE B N 1
ATOM 2676 C CA . ILE B 1 159 ? 14.651 0.009 0.893 1.00 30.13 346 ILE B CA 1
ATOM 2677 C C . ILE B 1 159 ? 15.264 1.365 1.199 1.00 33.43 346 ILE B C 1
ATOM 2678 O O . ILE B 1 159 ? 16.174 1.479 2.022 1.00 31.07 346 ILE B O 1
ATOM 2683 N N . GLU B 1 160 ? 14.778 2.384 0.502 1.00 28.17 347 GLU B N 1
ATOM 2684 C CA . GLU B 1 160 ? 15.232 3.780 0.685 1.00 27.91 347 GLU B CA 1
ATOM 2685 C C . GLU B 1 160 ? 14.437 4.452 1.810 1.00 34.62 347 GLU B C 1
ATOM 2686 O O . GLU B 1 160 ? 13.213 4.344 1.816 1.00 32.56 347 GLU B O 1
ATOM 2692 N N . VAL B 1 161 ? 15.153 5.093 2.734 1.00 31.03 348 VAL B N 1
ATOM 2693 C CA . VAL B 1 161 ? 14.564 5.916 3.785 1.00 32.13 348 VAL B CA 1
ATOM 2694 C C . VAL B 1 161 ? 14.956 7.353 3.487 1.00 31.13 348 VAL B C 1
ATOM 2695 O O . VAL B 1 161 ? 16.139 7.636 3.276 1.00 36.92 348 VAL B O 1
ATOM 2699 N N . VAL B 1 162 ? 13.971 8.247 3.427 1.00 32.20 349 VAL B N 1
ATOM 2700 C CA . VAL B 1 162 ? 14.233 9.653 3.100 1.00 32.78 349 VAL B CA 1
ATOM 2701 C C . VAL B 1 162 ? 14.057 10.492 4.366 1.00 33.42 349 VAL B C 1
ATOM 2702 O O . VAL B 1 162 ? 12.978 10.520 4.953 1.00 36.30 349 VAL B O 1
ATOM 2706 N N . GLY B 1 163 ? 15.112 11.210 4.745 1.00 35.68 350 GLY B N 1
ATOM 2707 C CA . GLY B 1 163 ? 15.069 12.072 5.922 1.00 32.00 350 GLY B CA 1
ATOM 2708 C C . GLY B 1 163 ? 15.276 13.521 5.519 1.00 34.74 350 GLY B C 1
ATOM 2709 O O . GLY B 1 163 ? 16.126 13.822 4.679 1.00 38.09 350 GLY B O 1
ATOM 2710 N N . SER B 1 164 ? 14.472 14.403 6.107 1.00 33.61 351 SER B N 1
ATOM 2711 C CA . SER B 1 164 ? 14.588 15.837 5.915 1.00 40.98 351 SER B CA 1
ATOM 2712 C C . SER B 1 164 ? 14.642 16.519 7.276 1.00 36.69 351 SER B C 1
ATOM 2713 O O . SER B 1 164 ? 14.430 15.901 8.321 1.00 35.91 351 SER B O 1
ATOM 2716 N N . GLY B 1 165 ? 14.955 17.811 7.265 1.00 36.32 352 GLY B N 1
ATOM 2717 C CA . GLY B 1 165 ? 14.979 18.524 8.536 1.00 37.02 352 GLY B CA 1
ATOM 2718 C C . GLY B 1 165 ? 16.056 17.948 9.427 1.00 35.70 352 GLY B C 1
ATOM 2719 O O . GLY B 1 165 ? 17.179 17.698 8.984 1.00 32.53 352 GLY B O 1
ATOM 2720 N N . GLN B 1 166 ? 15.718 17.663 10.686 1.00 32.25 353 GLN B N 1
ATOM 2721 C CA . GLN B 1 166 ? 16.783 17.146 11.542 1.00 37.37 353 GLN B CA 1
ATOM 2722 C C . GLN B 1 166 ? 17.130 15.690 11.247 1.00 31.72 353 GLN B C 1
ATOM 2723 O O . GLN B 1 166 ? 18.066 15.161 11.849 1.00 33.91 353 GLN B O 1
ATOM 2729 N N . TRP B 1 167 ? 16.445 15.048 10.308 1.00 33.08 354 TRP B N 1
ATOM 2730 C CA . TRP B 1 167 ? 16.826 13.710 9.862 1.00 30.33 354 TRP B CA 1
ATOM 2731 C C . TRP B 1 167 ? 17.540 13.758 8.524 1.00 34.04 354 TRP B C 1
ATOM 2732 O O . TRP B 1 167 ? 17.752 12.714 7.904 1.00 32.40 354 TRP B O 1
ATOM 2743 N N . HIS B 1 168 ? 17.909 14.959 8.071 1.00 31.67 355 HIS B N 1
ATOM 2744 C CA . HIS B 1 168 ? 18.721 15.146 6.879 1.00 34.01 355 HIS B CA 1
ATOM 2745 C C . HIS B 1 168 ? 20.174 15.206 7.331 1.00 37.02 355 HIS B C 1
ATOM 2746 O O . HIS B 1 168 ? 20.483 15.874 8.322 1.00 40.29 355 HIS B O 1
ATOM 2753 N N . ASN B 1 169 ? 21.048 14.464 6.651 1.00 35.23 356 ASN B N 1
ATOM 2754 C CA . ASN B 1 169 ? 22.487 14.516 6.922 1.00 35.97 356 ASN B CA 1
ATOM 2755 C C . ASN B 1 169 ? 22.806 14.047 8.339 1.00 38.58 356 ASN B C 1
ATOM 2756 O O . ASN B 1 169 ? 23.651 14.622 9.033 1.00 40.52 356 ASN B O 1
ATOM 2761 N N . ILE B 1 170 ? 22.122 12.983 8.773 1.00 37.41 357 ILE B N 1
ATOM 2762 C CA . ILE B 1 170 ? 22.409 12.411 10.078 1.00 41.92 357 ILE B CA 1
ATOM 2763 C C . ILE B 1 170 ? 23.845 11.920 10.105 1.00 39.09 357 ILE B C 1
ATOM 2764 O O . ILE B 1 170 ? 24.358 11.387 9.113 1.00 43.01 357 ILE B O 1
ATOM 2769 N N . ASN B 1 171 ? 24.514 12.129 11.237 1.00 41.22 358 ASN B N 1
ATOM 2770 C CA . ASN B 1 171 ? 25.894 11.678 11.411 1.00 47.41 358 ASN B CA 1
ATOM 2771 C C . ASN B 1 171 ? 25.905 10.157 11.508 1.00 49.33 358 ASN B C 1
ATOM 2772 O O . ASN B 1 171 ? 25.628 9.588 12.564 1.00 48.04 358 ASN B O 1
ATOM 2777 N N . CYS B 1 172 ? 26.229 9.487 10.407 1.00 48.98 359 CYS B N 1
ATOM 2778 C CA . CYS B 1 172 ? 26.250 8.030 10.399 1.00 49.43 359 CYS B CA 1
ATOM 2779 C C . CYS B 1 172 ? 27.121 7.551 9.249 1.00 49.80 359 CYS B C 1
ATOM 2780 O O . CYS B 1 172 ? 27.431 8.304 8.328 1.00 48.25 359 CYS B O 1
ATOM 2783 N N . LYS B 1 173 ? 27.502 6.277 9.312 1.00 45.94 360 LYS B N 1
ATOM 2784 C CA . LYS B 1 173 ? 28.350 5.648 8.310 1.00 53.29 360 LYS B CA 1
ATOM 2785 C C . LYS B 1 173 ? 27.746 4.306 7.916 1.00 48.49 360 LYS B C 1
ATOM 2786 O O . LYS B 1 173 ? 26.907 3.750 8.629 1.00 50.27 360 LYS B O 1
ATOM 2792 N N . GLU B 1 174 ? 28.174 3.791 6.764 1.00 46.35 361 GLU B N 1
ATOM 2793 C CA . GLU B 1 174 ? 27.723 2.474 6.330 1.00 52.62 361 GLU B CA 1
ATOM 2794 C C . GLU B 1 174 ? 28.079 1.435 7.384 1.00 50.78 361 GLU B C 1
ATOM 2795 O O . GLU B 1 174 ? 29.204 1.401 7.887 1.00 56.11 361 GLU B O 1
ATOM 2801 N N . GLY B 1 175 ? 27.108 0.608 7.743 1.00 47.47 362 GLY B N 1
ATOM 2802 C CA . GLY B 1 175 ? 27.285 -0.376 8.781 1.00 49.89 362 GLY B CA 1
ATOM 2803 C C . GLY B 1 175 ? 26.701 0.008 10.126 1.00 49.16 362 GLY B C 1
ATOM 2804 O O . GLY B 1 175 ? 26.470 -0.879 10.954 1.00 48.54 362 GLY B O 1
ATOM 2805 N N . ASP B 1 176 ? 26.476 1.298 10.373 1.00 45.60 363 ASP B N 1
ATOM 2806 C CA . ASP B 1 176 ? 25.758 1.719 11.567 1.00 37.17 363 ASP B CA 1
ATOM 2807 C C . ASP B 1 176 ? 24.307 1.237 11.504 1.00 37.76 363 ASP B C 1
ATOM 2808 O O . ASP B 1 176 ? 23.795 0.818 10.460 1.00 39.21 363 ASP B O 1
ATOM 2813 N N . LYS B 1 177 ? 23.634 1.304 12.643 1.00 40.21 364 LYS B N 1
ATOM 2814 C CA . LYS B 1 177 ? 22.234 0.928 12.727 1.00 41.49 364 LYS B CA 1
ATOM 2815 C C . LYS B 1 177 ? 21.389 2.181 12.917 1.00 35.30 364 LYS B C 1
ATOM 2816 O O . LYS B 1 177 ? 21.684 3.008 13.784 1.00 37.64 364 LYS B O 1
ATOM 2822 N N . LEU B 1 178 ? 20.371 2.333 12.076 1.00 38.29 365 LEU B N 1
ATOM 2823 C CA . LEU B 1 178 ? 19.395 3.407 12.199 1.00 34.62 365 LEU B CA 1
ATOM 2824 C C . LEU B 1 178 ? 18.158 2.877 12.912 1.00 33.52 365 LEU B C 1
ATOM 2825 O O . LEU B 1 178 ? 17.518 1.923 12.443 1.00 32.66 365 LEU B O 1
ATOM 2830 N N . HIS B 1 179 ? 17.819 3.507 14.033 1.00 33.22 366 HIS B N 1
ATOM 2831 C CA . HIS B 1 179 ? 16.591 3.219 14.767 1.00 33.80 366 HIS B CA 1
ATOM 2832 C C . HIS B 1 179 ? 15.518 4.182 14.278 1.00 32.61 366 HIS B C 1
ATOM 2833 O O . HIS B 1 179 ? 15.596 5.388 14.544 1.00 36.99 366 HIS B O 1
ATOM 2840 N N . LEU B 1 180 ? 14.525 3.658 13.559 1.00 29.17 367 LEU B N 1
ATOM 2841 C CA . LEU B 1 180 ? 13.505 4.481 12.927 1.00 27.07 367 LEU B CA 1
ATOM 2842 C C . LEU B 1 180 ? 12.218 4.420 13.733 1.00 31.07 367 LEU B C 1
ATOM 2843 O O . LEU B 1 180 ? 11.744 3.329 14.068 1.00 31.52 367 LEU B O 1
ATOM 2848 N N . PHE B 1 181 ? 11.661 5.595 14.040 1.00 28.44 368 PHE B N 1
ATOM 2849 C CA . PHE B 1 181 ? 10.409 5.716 14.779 1.00 32.68 368 PHE B CA 1
ATOM 2850 C C . PHE B 1 181 ? 9.409 6.476 13.927 1.00 26.25 368 PHE B C 1
ATOM 2851 O O . PHE B 1 181 ? 9.678 7.612 13.517 1.00 30.90 368 PHE B O 1
ATOM 2859 N N . CYS B 1 182 ? 8.256 5.854 13.676 1.00 29.34 369 CYS B N 1
ATOM 2860 C CA . CYS B 1 182 ? 7.126 6.483 12.990 1.00 31.98 369 CYS B CA 1
ATOM 2861 C C . CYS B 1 182 ? 7.552 7.071 11.644 1.00 32.15 369 CYS B C 1
ATOM 2862 O O . CYS B 1 182 ? 7.477 8.276 11.408 1.00 29.46 369 CYS B O 1
ATOM 2865 N N . PHE B 1 183 ? 7.987 6.181 10.749 1.00 27.48 370 PHE B N 1
ATOM 2866 C CA . PHE B 1 183 ? 8.231 6.515 9.356 1.00 25.75 370 PHE B CA 1
ATOM 2867 C C . PHE B 1 183 ? 7.081 5.998 8.503 1.00 28.25 370 PHE B C 1
ATOM 2868 O O . PHE B 1 183 ? 6.411 5.032 8.871 1.00 31.43 370 PHE B O 1
ATOM 2876 N N . HIS B 1 184 ? 6.862 6.646 7.363 1.00 29.50 371 HIS B N 1
ATOM 2877 C CA . HIS B 1 184 ? 5.658 6.484 6.562 1.00 30.03 371 HIS B CA 1
ATOM 2878 C C . HIS B 1 184 ? 5.987 5.825 5.231 1.00 29.57 371 HIS B C 1
ATOM 2879 O O . HIS B 1 184 ? 6.892 6.261 4.521 1.00 29.11 371 HIS B O 1
ATOM 2886 N N . LEU B 1 185 ? 5.248 4.769 4.889 1.00 27.35 372 LEU B N 1
ATOM 2887 C CA . LEU B 1 185 ? 5.464 4.112 3.607 1.00 28.19 372 LEU B CA 1
ATOM 2888 C C . LEU B 1 185 ? 4.840 4.908 2.469 1.00 26.67 372 LEU B C 1
ATOM 2889 O O . LEU B 1 185 ? 3.670 5.301 2.541 1.00 34.81 372 LEU B O 1
ATOM 2894 N N . LYS B 1 186 ? 5.622 5.149 1.414 1.00 30.44 373 LYS B N 1
ATOM 2895 C CA . LYS B 1 186 ? 5.156 5.826 0.215 1.00 33.00 373 LYS B CA 1
ATOM 2896 C C . LYS B 1 186 ? 5.617 5.032 -0.999 1.00 39.54 373 LYS B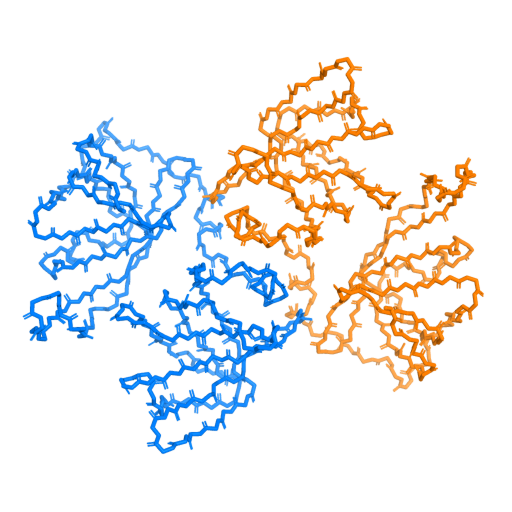 C 1
ATOM 2897 O O . LYS B 1 186 ? 6.563 4.246 -0.924 1.00 37.78 373 LYS B O 1
ATOM 2903 N N . ARG B 1 187 ? 4.977 5.282 -2.135 1.00 39.11 374 ARG B N 1
ATOM 2904 C CA . ARG B 1 187 ? 5.354 4.622 -3.376 1.00 45.30 374 ARG B CA 1
ATOM 2905 C C . ARG B 1 187 ? 5.600 5.666 -4.448 1.00 49.92 374 ARG B C 1
ATOM 2906 O O . ARG B 1 187 ? 4.756 6.537 -4.684 1.00 57.54 374 ARG B O 1
ATOM 2914 N N . GLU B 1 188 ? 6.768 5.584 -5.076 1.00 49.98 375 GLU B N 1
ATOM 2915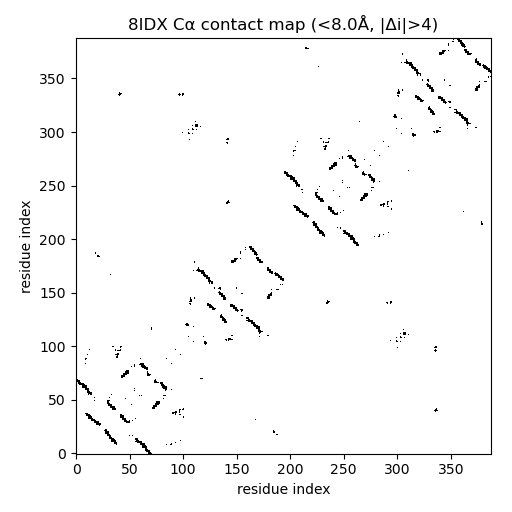 C CA . GLU B 1 188 ? 7.197 6.537 -6.092 1.00 56.32 375 GLU B CA 1
ATOM 2916 C C . GLU B 1 188 ? 7.742 5.749 -7.272 1.00 63.68 375 GLU B C 1
ATOM 2917 O O . GLU B 1 188 ? 8.697 4.981 -7.116 1.00 61.90 375 GLU B O 1
ATOM 2923 N N . ARG B 1 189 ? 7.138 5.941 -8.445 1.00 72.22 376 ARG B N 1
ATOM 2924 C CA . ARG B 1 189 ? 7.429 5.125 -9.623 1.00 74.72 376 ARG B CA 1
ATOM 2925 C C . ARG B 1 189 ? 7.264 3.640 -9.303 1.00 69.98 376 ARG B C 1
ATOM 2926 O O . ARG B 1 189 ? 8.058 2.801 -9.731 1.00 68.31 376 ARG B O 1
ATOM 2934 N N . GLY B 1 190 ? 6.232 3.322 -8.520 1.00 68.97 377 GLY B N 1
ATOM 2935 C CA . GLY B 1 190 ? 5.967 1.962 -8.106 1.00 69.54 377 GLY B CA 1
ATOM 2936 C C . GLY B 1 190 ? 6.899 1.402 -7.054 1.00 69.93 377 GLY B C 1
ATOM 2937 O O . GLY B 1 190 ? 6.648 0.297 -6.558 1.00 68.88 377 GLY B O 1
ATOM 2938 N N . GLN B 1 191 ? 7.965 2.126 -6.691 1.00 61.23 378 GLN B N 1
ATOM 2939 C CA . GLN B 1 191 ? 8.957 1.659 -5.728 1.00 60.50 378 GLN B CA 1
ATOM 2940 C C . GLN B 1 191 ? 8.568 2.099 -4.318 1.00 48.28 378 GLN B C 1
ATOM 2941 O O . GLN B 1 191 ? 8.332 3.290 -4.100 1.00 43.75 378 GLN B O 1
ATOM 2947 N N . PRO B 1 192 ? 8.490 1.192 -3.344 1.00 37.17 379 PRO B N 1
ATOM 2948 C CA . PRO B 1 192 ? 8.199 1.619 -1.971 1.00 34.61 379 PRO B CA 1
ATOM 2949 C C . PRO B 1 192 ? 9.417 2.250 -1.319 1.00 41.24 379 PRO B C 1
ATOM 2950 O O . PRO B 1 192 ? 10.561 1.864 -1.577 1.00 37.17 379 PRO B O 1
ATOM 2954 N N . LYS B 1 193 ? 9.150 3.238 -0.462 1.00 36.66 380 LYS B N 1
ATOM 2955 C CA . LYS B 1 193 ? 10.183 3.898 0.318 1.00 34.23 380 LYS B CA 1
ATOM 2956 C C . LYS B 1 193 ? 9.568 4.353 1.636 1.00 32.64 380 LYS B C 1
ATOM 2957 O O . LYS B 1 193 ? 8.349 4.486 1.757 1.00 35.52 380 LYS B O 1
ATOM 2963 N N . LEU B 1 194 ? 10.425 4.592 2.630 1.00 31.10 381 LEU B N 1
ATOM 2964 C CA . LEU B 1 194 ? 9.987 5.130 3.914 1.00 27.58 381 LEU B CA 1
ATOM 2965 C C . LEU B 1 194 ? 10.380 6.598 3.971 1.00 27.32 381 LEU B C 1
ATOM 2966 O O . LEU B 1 194 ? 11.490 6.954 3.575 1.00 30.65 381 LEU B O 1
ATOM 2971 N N . VAL B 1 195 ? 9.462 7.451 4.426 1.00 27.83 382 VAL B N 1
ATOM 2972 C CA . VAL B 1 195 ? 9.739 8.885 4.495 1.00 28.68 382 VAL B CA 1
ATOM 2973 C C . VAL B 1 195 ? 9.404 9.410 5.885 1.00 27.43 382 VAL B C 1
ATOM 2974 O O . VAL B 1 195 ? 8.534 8.894 6.585 1.00 29.05 382 VAL B O 1
ATOM 2978 N N . CYS B 1 196 ? 10.090 10.483 6.277 1.00 31.16 383 CYS B N 1
ATOM 2979 C CA . CYS B 1 196 ? 9.790 11.012 7.595 1.00 28.05 383 CYS B CA 1
ATOM 2980 C C . CYS B 1 196 ? 8.490 11.820 7.562 1.00 33.48 383 CYS B C 1
ATOM 2981 O O . CYS B 1 196 ? 8.020 12.258 6.507 1.00 35.40 383 CYS B O 1
ATOM 2984 N N . GLY B 1 197 ? 7.886 11.967 8.739 1.00 32.32 384 GLY B N 1
ATOM 2985 C CA . GLY B 1 197 ? 6.689 12.757 8.940 1.00 32.73 384 GLY B CA 1
ATOM 2986 C C . GLY B 1 197 ? 6.870 13.661 10.143 1.00 33.95 384 GLY B C 1
ATOM 2987 O O . GLY B 1 197 ? 7.987 13.765 10.661 1.00 32.37 384 GLY B O 1
ATOM 2988 N N . ASP B 1 198 ? 5.794 14.309 10.603 1.00 33.34 385 ASP B N 1
ATOM 2989 C CA . ASP B 1 198 ? 5.921 15.289 11.684 1.00 39.75 385 ASP B CA 1
ATOM 2990 C C . ASP B 1 198 ? 6.527 14.692 12.952 1.00 36.57 385 ASP B C 1
ATOM 2991 O O . ASP B 1 198 ? 7.258 15.385 13.675 1.00 33.20 385 ASP B O 1
ATOM 2996 N N . HIS B 1 199 ? 6.234 13.423 13.249 1.00 29.88 386 HIS B N 1
ATOM 2997 C CA . HIS B 1 199 ? 6.630 12.820 14.513 1.00 26.97 386 HIS B CA 1
ATOM 2998 C C . HIS B 1 199 ? 7.720 11.769 14.359 1.00 27.32 386 HIS B C 1
ATOM 2999 O O . HIS B 1 199 ? 7.970 11.013 15.305 1.00 30.46 386 HIS B O 1
ATOM 3006 N N . SER B 1 200 ? 8.373 11.697 13.198 1.00 28.91 387 SER B N 1
ATOM 3007 C CA . SER B 1 200 ? 9.485 10.767 13.045 1.00 31.38 387 SER B CA 1
ATOM 3008 C C . SER B 1 200 ? 10.650 11.099 13.980 1.00 33.73 387 SER B C 1
ATOM 3009 O O . SER B 1 200 ? 10.856 12.250 14.404 1.00 33.18 387 SER B O 1
ATOM 3012 N N . PHE B 1 201 ? 11.432 10.058 14.277 1.00 29.43 388 PHE B N 1
ATOM 3013 C CA . PHE B 1 201 ? 12.624 10.141 15.113 1.00 31.30 388 PHE B CA 1
ATOM 3014 C C . PHE B 1 201 ? 13.634 9.120 14.615 1.00 34.05 388 PHE B C 1
ATOM 3015 O O . PHE B 1 201 ? 13.255 8.0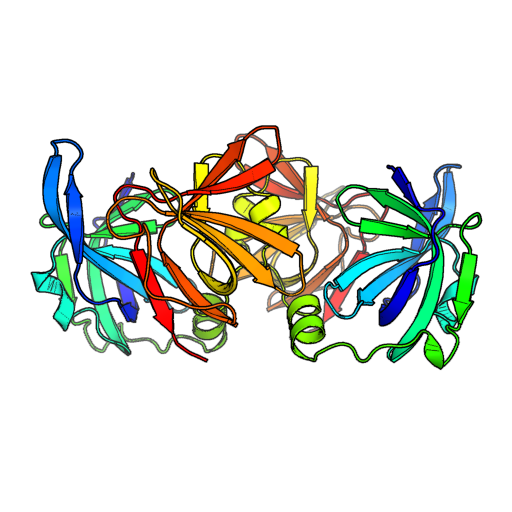32 14.174 1.00 33.19 388 PHE B O 1
ATOM 3023 N N . VAL B 1 202 ? 14.916 9.465 14.706 1.00 29.40 389 VAL B N 1
ATOM 3024 C CA . VAL B 1 202 ? 15.998 8.562 14.330 1.00 33.20 389 VAL B CA 1
ATOM 3025 C C . VAL B 1 202 ? 17.058 8.594 15.421 1.00 36.42 389 VAL B C 1
ATOM 3026 O O . VAL B 1 202 ? 17.490 9.672 15.848 1.00 33.14 389 VAL B O 1
ATOM 3030 N N . LYS B 1 203 ? 17.491 7.416 15.848 1.00 32.52 390 LYS B N 1
ATOM 3031 C CA . LYS B 1 203 ? 18.649 7.250 16.712 1.00 40.49 390 LYS B CA 1
ATOM 3032 C C . LYS B 1 203 ? 19.671 6.406 15.962 1.00 37.09 390 LYS B C 1
ATOM 3033 O O . LYS B 1 203 ? 19.298 5.500 15.210 1.00 37.14 390 LYS B O 1
ATOM 3039 N N . VAL B 1 204 ? 20.954 6.708 16.149 1.00 36.31 391 VAL B N 1
ATOM 3040 C CA . VAL B 1 204 ? 22.036 5.982 15.494 1.00 37.83 391 VAL B CA 1
ATOM 3041 C C . VAL B 1 204 ? 22.828 5.228 16.551 1.00 42.66 391 VAL B C 1
ATOM 3042 O O . VAL B 1 204 ? 23.186 5.795 17.587 1.00 42.47 391 VAL B O 1
ATOM 3046 N N . THR B 1 205 ? 23.099 3.951 16.293 1.00 42.84 392 THR B N 1
ATOM 3047 C CA . THR B 1 205 ? 24.030 3.174 17.098 1.00 48.90 392 THR B CA 1
ATOM 3048 C C . THR B 1 205 ? 25.188 2.755 16.206 1.00 44.60 392 THR B C 1
ATOM 3049 O O . THR B 1 205 ? 24.975 2.291 15.081 1.00 45.56 392 THR B O 1
ATOM 3053 N N . LYS B 1 206 ? 26.407 2.943 16.700 1.00 57.15 393 LYS B N 1
ATOM 3054 C CA . LYS B 1 206 ? 27.595 2.764 15.886 1.00 62.60 393 LYS B CA 1
ATOM 3055 C C . LYS B 1 206 ? 27.984 1.292 15.814 1.00 76.88 393 LYS B C 1
ATOM 3056 O O . LYS B 1 206 ? 27.477 0.444 16.553 1.00 83.96 393 LYS B O 1
ATOM 3062 N N . ALA B 1 207 ? 28.897 0.994 14.898 1.00 83.11 394 ALA B N 1
ATOM 3063 C CA . ALA B 1 207 ? 29.402 -0.359 14.721 1.00 80.99 394 ALA B CA 1
ATOM 3064 C C . ALA B 1 207 ? 30.760 -0.516 15.398 1.00 85.43 394 ALA B C 1
ATOM 3065 O O . ALA B 1 207 ? 31.398 0.471 15.770 1.00 87.75 394 ALA B O 1
#